Protein AF-0000000072267091 (afdb_homodimer)

InterPro domains:
  IPR000847 LysR, HTH, N-terminal domain [PF00126] (3-62)
  IPR000847 LysR, HTH, N-terminal domain [PS50931] (1-58)
  IPR005119 LysR, substrate-binding [PF03466] (86-282)
  IPR036388 Winged helix-like DNA-binding domain superfamily [G3DSA:1.10.10.10] (1-85)
  IPR036390 Winged helix DNA-binding domain superfamily [SSF46785] (1-110)
  IPR058163 LysR-type transcriptional regulator, proteobacterial-type [PTHR30537] (2-290)

Radius of gyration: 24.46 Å; Cα contacts (8 Å, |Δi|>4): 1098; chains: 2; bounding box: 57×69×70 Å

Sequence (594 aa):
MDWDDLRIFLGVARAESLSGAGRGLRLDPATVGRRIARLEEALGVPLFAKSPQGYALTEAGQRLLAHAERAEQAVGEAAEDLQGAAGLSGQIRIGAPDGCANYLLPQVLAQICTDNPGLEVQIVALPRVFNLSKREADLAIGVSRPEAGRLRVQKLADYRLHLAASAEYLSRHPPIRALEDLKAHQLVGYIPDMIFDKELDYLTGLGSGSVPFASNSVSVQLNWLRAGAGVGIVHDFAMPSAPELVKILPEALSLSRSFWLIRHQDDVRLERLNRFTDALVQGVRREVHRLEGMTRLMDWDDLRIFLGVARAESLSGAGRGLRLDPATVGRRIARLEEALGVPLFAKSPQGYALTEAGQRLLAHAERAEQAVGEAAEDLQGAAGLSGQIRIGAPDGCANYLLPQVLAQICTDNPGLEVQIVALPRVFNLSKREADLAIGVSRPEAGRLRVQKLADYRLHLAASAEYLSRHPPIRALEDLKAHQLVGYIPDMIFDKELDYLTGLGSGSVPFASNSVSVQLNWLRAGAGVGIVHDFAMPSAPELVKILPEALSLSRSFWLIRHQDDVRLERLNRFTDALVQGVRREVHRLEGMTRL

Structure (mmCIF, N/CA/C/O backbone):
data_AF-0000000072267091-model_v1
#
loop_
_entity.id
_entity.type
_entity.pdbx_description
1 polymer 'Transcriptional regulator, LysR family'
#
loop_
_atom_site.group_PDB
_atom_site.id
_atom_site.type_symbol
_atom_site.label_atom_id
_atom_site.label_alt_id
_atom_site.label_comp_id
_atom_site.label_asym_id
_atom_site.label_entity_id
_atom_site.label_seq_id
_atom_site.pdbx_PDB_ins_code
_atom_site.Cartn_x
_atom_site.Cartn_y
_atom_site.Cartn_z
_atom_site.occupancy
_atom_site.B_iso_or_equiv
_atom_site.auth_seq_id
_atom_site.auth_comp_id
_atom_site.auth_asym_id
_atom_site.auth_atom_id
_atom_site.pdbx_PDB_model_num
ATOM 1 N N . MET A 1 1 ? -4.178 -13.17 -37.648 1 52.35 1 MET A N 1
ATOM 2 C CA . MET A 1 1 ? -3.353 -12.56 -36.61 1 52.35 1 MET A CA 1
ATOM 3 C C . MET A 1 1 ? -2.481 -13.606 -35.923 1 52.35 1 MET A C 1
ATOM 5 O O . MET A 1 1 ? -2.937 -14.718 -35.65 1 52.35 1 MET A O 1
ATOM 9 N N . ASP A 1 2 ? -1.175 -13.448 -36.034 1 61.42 2 ASP A N 1
ATOM 10 C CA . ASP A 1 2 ? -0.155 -14.331 -35.476 1 61.42 2 ASP A CA 1
ATOM 11 C C . ASP A 1 2 ? -0.092 -14.204 -33.955 1 61.42 2 ASP A C 1
ATOM 13 O O . ASP A 1 2 ? -0.139 -13.096 -33.417 1 61.42 2 ASP A O 1
ATOM 17 N N . TRP A 1 3 ? -0.185 -15.294 -33.308 1 63.84 3 TRP A N 1
ATOM 18 C CA . TRP A 1 3 ? -0.156 -15.361 -31.851 1 63.84 3 TRP A CA 1
ATOM 19 C C . TRP A 1 3 ? 1.058 -14.625 -31.295 1 63.84 3 TRP A C 1
ATOM 21 O O . TRP A 1 3 ? 0.98 -13.995 -30.238 1 63.84 3 TRP A O 1
ATOM 31 N N . ASP A 1 4 ? 2.022 -14.666 -32.004 1 73.32 4 ASP A N 1
ATOM 32 C CA . ASP A 1 4 ? 3.251 -14.009 -31.571 1 73.32 4 ASP A CA 1
ATOM 33 C C . ASP A 1 4 ? 3.086 -12.491 -31.554 1 73.32 4 ASP A C 1
ATOM 35 O O . ASP A 1 4 ? 3.644 -11.81 -30.691 1 73.32 4 ASP A O 1
ATOM 39 N N . ASP A 1 5 ? 2.229 -12.089 -32.453 1 78.71 5 ASP A N 1
ATOM 40 C CA . ASP A 1 5 ? 1.969 -10.653 -32.494 1 78.71 5 ASP A CA 1
ATOM 41 C C . ASP A 1 5 ? 1.162 -10.206 -31.277 1 78.71 5 ASP A C 1
ATOM 43 O O . ASP A 1 5 ? 1.385 -9.118 -30.743 1 78.71 5 ASP A O 1
ATOM 47 N N . LEU A 1 6 ? 0.337 -11.092 -30.843 1 77.41 6 LEU A N 1
ATOM 48 C CA . LEU A 1 6 ? -0.465 -10.782 -29.665 1 77.41 6 LEU A CA 1
ATOM 49 C C . LEU A 1 6 ? 0.404 -10.732 -28.413 1 77.41 6 LEU A C 1
ATOM 51 O O . LEU A 1 6 ? 0.19 -9.891 -27.537 1 77.41 6 LEU A O 1
ATOM 55 N N . ARG A 1 7 ? 1.313 -11.603 -28.41 1 78.78 7 ARG A N 1
ATOM 56 C CA . ARG A 1 7 ? 2.255 -11.625 -27.296 1 78.78 7 ARG A CA 1
ATOM 57 C C . ARG A 1 7 ? 3.077 -10.341 -27.249 1 78.78 7 ARG A C 1
ATOM 59 O O . ARG A 1 7 ? 3.288 -9.772 -26.176 1 78.78 7 ARG A O 1
ATOM 66 N N . ILE A 1 8 ? 3.472 -9.899 -28.374 1 82.57 8 ILE A N 1
ATOM 67 C CA . ILE A 1 8 ? 4.262 -8.677 -28.475 1 82.57 8 ILE A CA 1
ATOM 68 C C . ILE A 1 8 ? 3.403 -7.475 -28.088 1 82.57 8 ILE A C 1
ATOM 70 O O . ILE A 1 8 ? 3.854 -6.593 -27.353 1 82.57 8 ILE A O 1
ATOM 74 N N . PHE A 1 9 ? 2.145 -7.49 -28.563 1 86.93 9 PHE A N 1
ATOM 75 C CA . PHE A 1 9 ? 1.187 -6.451 -28.203 1 86.93 9 PHE A CA 1
ATOM 76 C C . PHE A 1 9 ? 1.01 -6.378 -26.691 1 86.93 9 PHE A C 1
ATOM 78 O O . PHE A 1 9 ? 1.087 -5.298 -26.103 1 86.93 9 PHE A O 1
ATOM 85 N N . LEU A 1 10 ? 0.841 -7.506 -26.122 1 82.55 10 LEU A N 1
ATOM 86 C CA . LEU A 1 10 ? 0.662 -7.577 -24.676 1 82.55 10 LEU A CA 1
ATOM 87 C C . LEU A 1 10 ? 1.892 -7.045 -23.949 1 82.55 10 LEU A C 1
ATOM 89 O O . LEU A 1 10 ? 1.768 -6.333 -22.95 1 82.55 10 LEU A O 1
ATOM 93 N N . GLY A 1 11 ? 3.012 -7.362 -24.476 1 81.96 11 GLY A N 1
ATOM 94 C CA . GLY A 1 11 ? 4.259 -6.883 -23.901 1 81.96 11 GLY A CA 1
ATOM 95 C C . GLY A 1 11 ? 4.371 -5.37 -23.893 1 81.96 11 GLY A C 1
ATOM 96 O O . GLY A 1 11 ? 4.767 -4.777 -22.888 1 81.96 11 GLY A O 1
ATOM 97 N N . VAL A 1 12 ? 3.942 -4.787 -24.968 1 85.2 12 VAL A N 1
ATOM 98 C CA . VAL A 1 12 ? 4.021 -3.336 -25.095 1 85.2 12 VAL A CA 1
ATOM 99 C C . VAL A 1 12 ? 2.964 -2.681 -24.208 1 85.2 12 VAL A C 1
ATOM 101 O O . VAL A 1 12 ? 3.225 -1.657 -23.572 1 85.2 12 VAL A O 1
ATOM 104 N N . ALA A 1 13 ? 1.801 -3.269 -24.217 1 83.38 13 ALA A N 1
ATOM 105 C CA . ALA A 1 13 ? 0.707 -2.724 -23.417 1 83.38 13 ALA A CA 1
ATOM 106 C C . ALA A 1 13 ? 1.076 -2.685 -21.937 1 83.38 13 ALA A C 1
ATOM 108 O O . ALA A 1 13 ? 0.772 -1.714 -21.241 1 83.38 13 ALA A O 1
ATOM 109 N N . ARG A 1 14 ? 1.705 -3.689 -21.548 1 73.75 14 ARG A N 1
ATOM 110 C CA . ARG A 1 14 ? 2.061 -3.829 -20.14 1 73.75 14 ARG A CA 1
ATOM 111 C C . ARG A 1 14 ? 3.246 -2.938 -19.783 1 73.75 14 ARG A C 1
ATOM 113 O O . ARG A 1 14 ? 3.271 -2.328 -18.712 1 73.75 14 ARG A O 1
ATOM 120 N N . ALA A 1 15 ? 4.223 -2.856 -20.677 1 73.39 15 ALA A N 1
ATOM 121 C CA . ALA A 1 15 ? 5.461 -2.124 -20.419 1 73.39 15 ALA A CA 1
ATOM 122 C C . ALA A 1 15 ? 5.294 -0.639 -20.726 1 73.39 15 ALA A C 1
ATOM 124 O O . ALA A 1 15 ? 6.115 0.183 -20.311 1 73.39 15 ALA A O 1
ATOM 125 N N . GLU A 1 16 ? 4.218 -0.362 -21.468 1 76.08 16 GLU A N 1
ATOM 126 C CA . GLU A 1 16 ? 3.899 0.981 -21.942 1 76.08 16 GLU A CA 1
ATOM 127 C C . GLU A 1 16 ? 5.088 1.608 -22.664 1 76.08 16 GLU A C 1
ATOM 129 O O . GLU A 1 16 ? 5.224 2.833 -22.7 1 76.08 16 GLU A O 1
ATOM 134 N N . SER A 1 17 ? 6.021 0.784 -23.101 1 80.82 17 SER A N 1
ATOM 135 C CA . SER A 1 17 ? 7.175 1.21 -23.887 1 80.82 17 SER A CA 1
ATOM 136 C C . SER A 1 17 ? 7.691 0.077 -24.768 1 80.82 17 SER A C 1
ATOM 138 O O . SER A 1 17 ? 7.486 -1.099 -24.461 1 80.82 17 SER A O 1
ATOM 140 N N . LEU A 1 18 ? 8.341 0.443 -25.868 1 84.45 18 LEU A N 1
ATOM 141 C CA . LEU A 1 18 ? 8.921 -0.559 -26.755 1 84.45 18 LEU A CA 1
ATOM 142 C C . LEU A 1 18 ? 10.153 -1.197 -26.123 1 84.45 18 LEU A C 1
ATOM 144 O O . LEU A 1 18 ? 10.356 -2.408 -26.234 1 84.45 18 LEU A O 1
ATOM 148 N N . SER A 1 19 ? 10.848 -0.333 -25.442 1 81.84 19 SER A N 1
ATOM 149 C CA . SER A 1 19 ? 12.053 -0.837 -24.791 1 81.84 19 SER A CA 1
ATOM 150 C C . SER A 1 19 ? 11.708 -1.78 -23.643 1 81.84 19 SER A C 1
ATOM 152 O O . SER A 1 19 ? 12.317 -2.842 -23.5 1 81.84 19 SER A O 1
ATOM 154 N N . GLY A 1 20 ? 10.737 -1.382 -22.939 1 79.2 20 GLY A N 1
ATOM 155 C CA . GLY A 1 20 ? 10.282 -2.244 -21.86 1 79.2 20 GLY A CA 1
ATOM 156 C C . GLY A 1 20 ? 9.731 -3.57 -22.348 1 79.2 20 GLY A C 1
ATOM 157 O O . GLY A 1 20 ? 10.042 -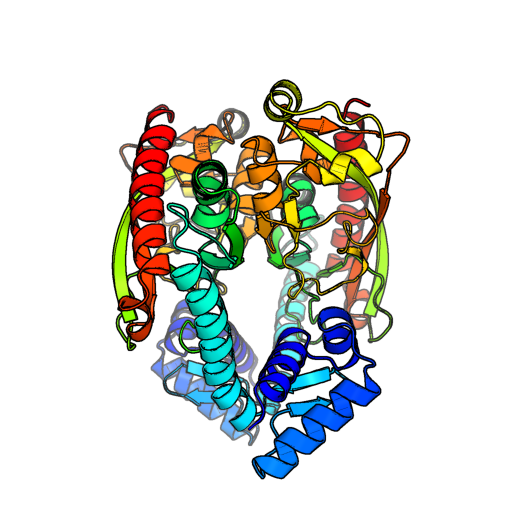4.622 -21.785 1 79.2 20 GLY A O 1
ATOM 158 N N . ALA A 1 21 ? 9 -3.513 -23.327 1 82.33 21 ALA A N 1
ATOM 159 C CA . ALA A 1 21 ? 8.432 -4.717 -23.927 1 82.33 21 ALA A CA 1
ATOM 160 C C . ALA A 1 21 ? 9.527 -5.614 -24.497 1 82.33 21 ALA A C 1
ATOM 162 O O . ALA A 1 21 ? 9.483 -6.836 -24.336 1 82.33 21 ALA A O 1
ATOM 163 N N . GLY A 1 22 ? 10.434 -5 -25.199 1 82.37 22 GLY A N 1
ATOM 164 C CA . GLY A 1 22 ? 11.535 -5.754 -25.777 1 82.37 22 GLY A CA 1
ATOM 165 C C . GLY A 1 22 ? 12.315 -6.552 -24.75 1 82.37 22 GLY A C 1
ATOM 166 O O . GLY A 1 22 ? 12.62 -7.726 -24.97 1 82.37 22 GLY A O 1
ATOM 167 N N . ARG A 1 23 ? 12.575 -5.958 -23.682 1 75.54 23 ARG A N 1
ATOM 168 C CA . ARG A 1 23 ? 13.296 -6.618 -22.598 1 75.54 23 ARG A CA 1
ATOM 169 C C . ARG A 1 23 ? 12.533 -7.839 -22.096 1 75.54 23 ARG A C 1
ATOM 171 O O . ARG A 1 23 ? 13.117 -8.908 -21.906 1 75.54 23 ARG A O 1
ATOM 178 N N . GLY A 1 24 ? 11.256 -7.678 -21.998 1 72.27 24 GLY A N 1
ATOM 179 C CA . GLY A 1 24 ? 10.416 -8.755 -21.498 1 72.27 24 GLY A CA 1
AT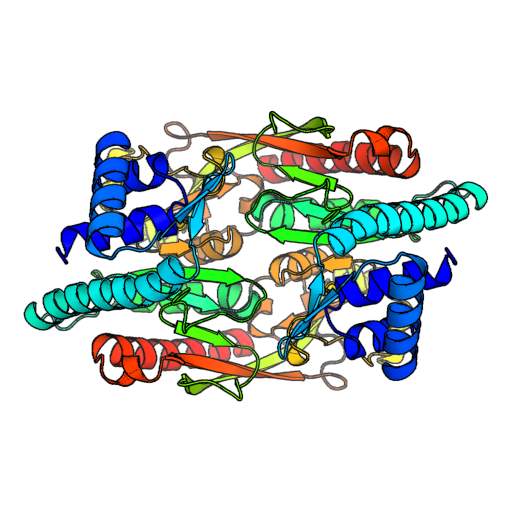OM 180 C C . GLY A 1 24 ? 10.252 -9.892 -22.489 1 72.27 24 GLY A C 1
ATOM 181 O O . GLY A 1 24 ? 10.165 -11.057 -22.095 1 72.27 24 GLY A O 1
ATOM 182 N N . LEU A 1 25 ? 10.357 -9.607 -23.649 1 73.19 25 LEU A N 1
ATOM 183 C CA . LEU A 1 25 ? 10.073 -10.571 -24.706 1 73.19 25 LEU A CA 1
ATOM 184 C C . LEU A 1 25 ? 11.364 -11.099 -25.323 1 73.19 25 LEU A C 1
ATOM 186 O O . LEU A 1 25 ? 11.33 -11.975 -26.19 1 73.19 25 LEU A O 1
ATOM 190 N N . ARG A 1 26 ? 12.502 -10.485 -24.795 1 78.51 26 ARG A N 1
ATOM 191 C CA . ARG A 1 26 ? 13.811 -10.809 -25.352 1 78.51 26 ARG A CA 1
ATOM 192 C C . ARG A 1 26 ? 13.859 -10.515 -26.847 1 78.51 26 ARG A C 1
ATOM 194 O O . ARG A 1 26 ? 14.279 -11.363 -27.638 1 78.51 26 ARG A O 1
ATOM 201 N N . LEU A 1 27 ? 13.363 -9.293 -27.217 1 81.37 27 LEU A N 1
ATOM 202 C CA . LEU A 1 27 ? 13.372 -8.768 -28.578 1 81.37 27 LEU A CA 1
ATOM 203 C C . LEU A 1 27 ? 13.941 -7.354 -28.611 1 81.37 27 LEU A C 1
ATOM 205 O O . LEU A 1 27 ? 13.888 -6.635 -27.61 1 81.37 27 LEU A O 1
ATOM 209 N N . ASP A 1 28 ? 14.606 -7.036 -29.651 1 86.65 28 ASP A N 1
ATOM 210 C CA . ASP A 1 28 ? 15.034 -5.654 -29.845 1 86.65 28 ASP A CA 1
ATOM 211 C C . ASP A 1 28 ? 13.834 -4.718 -29.964 1 86.65 28 ASP A C 1
ATOM 213 O O . ASP A 1 28 ? 12.837 -5.057 -30.605 1 86.65 28 ASP A O 1
ATOM 217 N N . PRO A 1 29 ? 13.947 -3.594 -29.307 1 88.63 29 PRO A N 1
ATOM 218 C CA . PRO A 1 29 ? 12.844 -2.633 -29.367 1 88.63 29 PRO A CA 1
ATOM 219 C C . PRO A 1 29 ? 12.423 -2.306 -30.798 1 88.63 29 PRO A C 1
ATOM 221 O O . PRO A 1 29 ? 11.239 -2.085 -31.062 1 88.63 29 PRO A O 1
ATOM 224 N N . ALA A 1 30 ? 13.403 -2.274 -31.712 1 88.72 30 ALA A N 1
ATOM 225 C CA . ALA A 1 30 ? 13.087 -2.002 -33.111 1 88.72 30 ALA A CA 1
ATOM 226 C C . ALA A 1 30 ? 12.204 -3.1 -33.698 1 88.72 30 ALA A C 1
ATOM 228 O O . ALA A 1 30 ? 11.28 -2.818 -34.465 1 88.72 30 ALA A O 1
ATOM 229 N N . THR A 1 31 ? 12.517 -4.318 -33.378 1 86.51 31 THR A N 1
ATOM 230 C CA . THR A 1 31 ? 11.704 -5.455 -33.796 1 86.51 31 THR A CA 1
ATOM 231 C C . THR A 1 31 ? 10.304 -5.369 -33.195 1 86.51 31 THR A C 1
ATOM 233 O O . THR A 1 31 ? 9.31 -5.591 -33.89 1 86.51 31 THR A O 1
ATOM 236 N N . VAL A 1 32 ? 10.248 -5.012 -31.904 1 91.08 32 VAL A N 1
ATOM 237 C CA . VAL A 1 32 ? 8.964 -4.865 -31.226 1 91.08 32 VAL A CA 1
ATOM 238 C C . VAL A 1 32 ? 8.123 -3.808 -31.938 1 91.08 32 VAL A C 1
ATOM 240 O O . VAL A 1 32 ? 6.944 -4.033 -32.225 1 91.08 32 VAL A O 1
ATOM 243 N N . GLY A 1 33 ? 8.77 -2.691 -32.202 1 91.36 33 GLY A N 1
ATOM 244 C CA . GLY A 1 33 ? 8.078 -1.617 -32.895 1 91.36 33 GLY A CA 1
ATOM 245 C C . GLY A 1 33 ? 7.554 -2.026 -34.259 1 91.36 33 GLY A C 1
ATOM 246 O O . GLY A 1 33 ? 6.408 -1.728 -34.604 1 91.36 33 GLY A O 1
ATOM 247 N N . ARG A 1 34 ? 8.368 -2.724 -35.014 1 89.15 34 ARG A N 1
ATOM 248 C CA . ARG A 1 34 ? 7.993 -3.178 -36.35 1 89.15 34 ARG A CA 1
ATOM 249 C C . ARG A 1 34 ? 6.826 -4.156 -36.288 1 89.15 34 ARG A C 1
ATOM 251 O O . ARG A 1 34 ? 5.924 -4.109 -37.128 1 89.15 34 ARG A O 1
ATOM 258 N N . ARG A 1 35 ? 6.932 -4.991 -35.339 1 87.99 35 ARG A N 1
ATOM 259 C CA . ARG A 1 35 ? 5.886 -5.996 -35.186 1 87.99 35 ARG A CA 1
ATOM 260 C C . ARG A 1 35 ? 4.567 -5.355 -34.767 1 87.99 35 ARG A C 1
ATOM 262 O O . ARG A 1 35 ? 3.498 -5.768 -35.221 1 87.99 35 ARG A O 1
ATOM 269 N N . ILE A 1 36 ? 4.642 -4.368 -33.948 1 90.44 36 ILE A N 1
ATOM 270 C CA . ILE A 1 36 ? 3.448 -3.631 -33.546 1 90.44 36 ILE A CA 1
ATOM 271 C C . ILE A 1 36 ? 2.859 -2.906 -34.754 1 90.44 36 ILE A C 1
ATOM 273 O O . ILE A 1 36 ? 1.646 -2.939 -34.974 1 90.44 36 ILE A O 1
ATOM 277 N N . ALA A 1 37 ? 3.768 -2.321 -35.511 1 89.57 37 ALA A N 1
ATOM 278 C CA . ALA A 1 37 ? 3.324 -1.623 -36.715 1 89.57 37 ALA A CA 1
ATOM 279 C C . ALA A 1 37 ? 2.643 -2.583 -37.686 1 89.57 37 ALA A C 1
ATOM 281 O O . ALA A 1 37 ? 1.605 -2.256 -38.266 1 89.57 37 ALA A O 1
ATOM 282 N N . ARG A 1 38 ? 3.236 -3.678 -37.835 1 85.55 38 ARG A N 1
ATOM 283 C CA . ARG A 1 38 ? 2.664 -4.7 -38.705 1 85.55 38 ARG A CA 1
ATOM 284 C C . ARG A 1 38 ? 1.294 -5.143 -38.203 1 85.55 38 ARG A C 1
ATOM 286 O O . ARG A 1 38 ? 0.364 -5.316 -38.993 1 85.55 38 ARG A O 1
ATOM 293 N N . LEU A 1 39 ? 1.19 -5.369 -36.923 1 86.76 39 LEU A N 1
ATOM 294 C CA . LEU A 1 39 ? -0.074 -5.77 -36.316 1 86.76 39 LEU A CA 1
ATOM 295 C C . LEU A 1 39 ? -1.139 -4.697 -36.52 1 86.76 39 LEU A C 1
ATOM 297 O O . LEU A 1 39 ? -2.279 -5.006 -36.873 1 86.76 39 LEU A O 1
ATOM 301 N N . GLU A 1 40 ? -0.744 -3.437 -36.306 1 89.64 40 GLU A N 1
ATOM 302 C CA . GLU A 1 40 ? -1.663 -2.321 -36.505 1 89.64 40 GLU A CA 1
ATOM 303 C C . GLU A 1 40 ? -2.105 -2.222 -37.962 1 89.64 40 GLU A C 1
ATOM 305 O O . GLU A 1 40 ? -3.276 -1.963 -38.245 1 89.64 40 GLU A O 1
ATOM 310 N N . GLU A 1 41 ? -1.138 -2.466 -38.856 1 85.62 41 GLU A N 1
ATOM 311 C CA . GLU A 1 41 ? -1.443 -2.461 -40.284 1 85.62 41 GLU A CA 1
ATOM 312 C C . GLU A 1 41 ? -2.406 -3.588 -40.647 1 85.62 41 GLU A C 1
ATOM 314 O O . GLU A 1 41 ? -3.361 -3.378 -41.397 1 85.62 41 GLU A O 1
ATOM 319 N N . ALA A 1 42 ? -2.104 -4.721 -40.138 1 81.16 42 ALA A N 1
ATOM 320 C CA . ALA A 1 42 ? -2.944 -5.884 -40.413 1 81.16 42 ALA A CA 1
ATOM 321 C C . ALA A 1 42 ? -4.364 -5.669 -39.897 1 81.16 42 ALA A C 1
ATOM 323 O O . ALA A 1 42 ? -5.332 -6.107 -40.524 1 81.16 42 ALA A O 1
ATOM 324 N N . LEU A 1 43 ? -4.487 -4.953 -38.754 1 83.17 43 LEU A N 1
ATOM 325 C CA . LEU A 1 43 ? -5.783 -4.75 -38.115 1 83.17 43 LEU A CA 1
ATOM 326 C C . LEU A 1 43 ? -6.44 -3.468 -38.615 1 83.17 43 LEU A C 1
ATOM 328 O O . LEU A 1 43 ? -7.637 -3.256 -38.405 1 83.17 43 LEU A O 1
ATOM 332 N N . GLY A 1 44 ? -5.634 -2.62 -39.24 1 86.25 44 GLY A N 1
ATOM 333 C CA . GLY A 1 44 ? -6.138 -1.405 -39.86 1 86.25 44 GLY A CA 1
ATOM 334 C C . GLY A 1 44 ? -6.406 -0.293 -38.864 1 86.25 44 GLY A C 1
ATOM 335 O O . GLY A 1 44 ? -7.094 0.679 -39.181 1 86.25 44 GLY A O 1
ATOM 336 N N . VAL A 1 45 ? -6.041 -0.497 -37.619 1 85.96 45 VAL A N 1
ATOM 337 C CA . VAL A 1 45 ? -6.268 0.504 -36.581 1 85.96 45 VAL A CA 1
ATOM 338 C C . VAL A 1 45 ? -5.022 0.638 -35.71 1 85.96 45 VAL A C 1
ATOM 340 O O . VAL A 1 45 ? -4.332 -0.35 -35.447 1 85.96 45 VAL A O 1
ATOM 343 N N . PRO A 1 46 ? -4.769 1.853 -35.247 1 89.69 46 PRO A N 1
ATOM 344 C CA . PRO A 1 46 ? -3.682 2.002 -34.276 1 89.69 46 PRO A CA 1
ATOM 345 C C . PRO A 1 46 ? -4.036 1.435 -32.903 1 89.69 46 PRO A C 1
ATOM 347 O O . PRO A 1 46 ? -5.169 1.592 -32.44 1 89.69 46 PRO A O 1
ATOM 350 N N . LEU A 1 47 ? -3.129 0.702 -32.381 1 90.35 47 LEU A N 1
ATOM 351 C CA . LEU A 1 47 ? -3.348 0.08 -31.08 1 90.35 47 LEU A CA 1
ATOM 352 C C . LEU A 1 47 ? -2.716 0.909 -29.968 1 90.35 47 LEU A C 1
ATOM 354 O O . LEU A 1 47 ? -3.114 0.803 -28.805 1 90.35 47 LEU A O 1
ATOM 358 N N . PHE A 1 48 ? -1.715 1.711 -30.319 1 90.2 48 PHE A N 1
ATOM 359 C CA . PHE A 1 48 ? -1.01 2.538 -29.346 1 90.2 48 PHE A CA 1
ATOM 360 C C . PHE A 1 48 ? -0.945 3.987 -29.813 1 90.2 48 PHE A C 1
ATOM 362 O O . PHE A 1 48 ? -0.793 4.254 -31.006 1 90.2 48 PHE A O 1
ATOM 369 N N . ALA A 1 49 ? -1.225 4.879 -28.798 1 85 49 ALA A N 1
ATOM 370 C CA . ALA A 1 49 ? -0.898 6.289 -28.994 1 85 49 ALA A CA 1
ATOM 371 C C . ALA A 1 49 ? 0.504 6.604 -28.482 1 85 49 ALA A C 1
ATOM 373 O O . ALA A 1 49 ? 0.811 6.367 -27.311 1 85 49 ALA A O 1
ATOM 374 N N . LYS A 1 50 ? 1.308 6.998 -29.44 1 78.13 50 LYS A N 1
ATOM 375 C CA . LYS A 1 50 ? 2.702 7.294 -29.122 1 78.13 50 LYS A CA 1
ATOM 376 C C . LYS A 1 50 ? 2.861 8.729 -28.628 1 78.13 50 LYS A C 1
ATOM 378 O O . LYS A 1 50 ? 2.285 9.656 -29.201 1 78.13 50 LYS A O 1
ATOM 383 N N . SER A 1 51 ? 3.378 8.818 -27.442 1 68.61 51 SER A N 1
ATOM 384 C CA . SER A 1 51 ? 3.741 10.116 -26.883 1 68.61 51 SER A CA 1
ATOM 385 C C . SER A 1 51 ? 5.156 10.098 -26.315 1 68.61 51 SER A C 1
ATOM 387 O O . SER A 1 51 ? 5.761 9.033 -26.177 1 68.61 51 SER A O 1
ATOM 389 N N . PRO A 1 52 ? 5.744 11.218 -26.064 1 61.93 52 PRO A N 1
ATOM 390 C CA . PRO A 1 52 ? 7.043 11.235 -25.387 1 61.93 52 PRO A CA 1
ATOM 391 C C . PRO A 1 52 ? 7.028 10.476 -24.062 1 61.93 52 PRO A C 1
ATOM 393 O O . PRO A 1 52 ? 8.079 10.043 -23.582 1 61.93 52 PRO A O 1
ATOM 396 N N . GLN A 1 53 ? 5.841 10.27 -23.683 1 60.49 53 GLN A N 1
ATOM 397 C CA . GLN A 1 53 ? 5.718 9.625 -22.38 1 60.49 53 GLN A CA 1
ATOM 398 C C . GLN A 1 53 ? 5.631 8.108 -22.522 1 60.49 53 GLN A C 1
ATOM 400 O O . GLN A 1 53 ? 5.751 7.378 -21.536 1 60.49 53 GLN A O 1
ATOM 405 N N . GLY A 1 54 ? 5.472 7.686 -23.71 1 74.29 54 GLY A N 1
ATOM 406 C CA . GLY A 1 54 ? 5.416 6.249 -23.928 1 74.29 54 GLY A CA 1
ATOM 407 C C . GLY A 1 54 ? 4.28 5.828 -24.841 1 74.29 54 GLY A C 1
ATOM 408 O O . GLY A 1 54 ? 3.884 6.58 -25.735 1 74.29 54 GLY A O 1
ATOM 409 N N . TYR A 1 55 ? 4.014 4.531 -24.738 1 80.76 55 TYR A N 1
ATOM 410 C CA . TYR A 1 55 ? 2.968 3.899 -25.535 1 80.76 55 TYR A CA 1
ATOM 411 C C . TYR A 1 55 ? 1.704 3.691 -24.709 1 80.76 55 TYR A C 1
ATOM 413 O O . TYR A 1 55 ? 1.694 2.892 -23.769 1 80.76 55 TYR A O 1
ATOM 421 N N . ALA A 1 56 ? 0.712 4.556 -25.011 1 81.52 56 ALA A N 1
ATOM 422 C CA . ALA A 1 56 ? -0.584 4.387 -24.36 1 81.52 56 ALA A CA 1
ATOM 423 C C . ALA A 1 56 ? -1.57 3.669 -25.277 1 81.52 56 ALA A C 1
ATOM 425 O O . ALA A 1 56 ? -1.589 3.908 -26.487 1 81.52 56 ALA A O 1
ATOM 426 N N . LEU A 1 57 ? -2.329 2.768 -24.699 1 81.68 57 LEU A N 1
ATOM 427 C CA . LEU A 1 57 ? -3.318 2.034 -25.481 1 81.68 57 LEU A CA 1
ATOM 428 C C . LEU A 1 57 ? -4.367 2.979 -26.056 1 81.68 57 LEU A C 1
ATOM 430 O O . LEU A 1 57 ? -4.825 3.896 -25.37 1 81.68 57 LEU A O 1
ATOM 434 N N . THR A 1 58 ? -4.633 2.829 -27.402 1 81.61 58 THR A N 1
ATOM 435 C CA . THR A 1 58 ? -5.819 3.437 -27.995 1 81.61 58 THR A CA 1
ATOM 436 C C . THR A 1 58 ? -7.078 2.675 -27.588 1 81.61 58 THR A C 1
ATOM 438 O O . THR A 1 58 ? -7 1.675 -26.873 1 81.61 58 THR A O 1
ATOM 441 N N . GLU A 1 59 ? -8.239 3.147 -28.009 1 75.59 59 GLU A N 1
ATOM 442 C CA . GLU A 1 59 ? -9.481 2.418 -27.773 1 75.59 59 GLU A CA 1
ATOM 443 C C . GLU A 1 59 ? -9.423 1.018 -28.379 1 75.59 59 GLU A C 1
ATOM 445 O O . GLU A 1 59 ? -9.835 0.044 -27.746 1 75.59 59 GLU A O 1
ATOM 450 N N . ALA A 1 60 ? -8.906 1.002 -29.564 1 80.11 60 ALA A N 1
ATOM 451 C CA . ALA A 1 60 ? -8.744 -0.285 -30.235 1 80.11 60 ALA A CA 1
ATOM 452 C C . ALA A 1 60 ? -7.737 -1.164 -29.499 1 80.11 60 ALA A C 1
ATOM 454 O O . ALA A 1 60 ? -7.93 -2.376 -29.383 1 80.11 60 ALA A O 1
ATOM 455 N N . GLY A 1 61 ? -6.688 -0.504 -28.994 1 84.09 61 GLY A N 1
ATOM 456 C CA . GLY A 1 61 ? -5.701 -1.227 -28.208 1 84.09 61 GLY A CA 1
ATOM 457 C C . GLY A 1 61 ? -6.274 -1.826 -26.938 1 84.09 61 GLY A C 1
ATOM 458 O O . GLY A 1 61 ? -5.962 -2.967 -26.588 1 84.09 61 GLY A O 1
ATOM 459 N N . GLN A 1 62 ? -7.161 -1.143 -26.408 1 78.85 62 GLN A N 1
ATOM 460 C CA . GLN A 1 62 ? -7.809 -1.619 -25.191 1 78.85 62 GLN A CA 1
ATOM 461 C C . GLN A 1 62 ? -8.692 -2.83 -25.474 1 78.85 62 GLN A C 1
ATOM 463 O O . GLN A 1 62 ? -8.709 -3.788 -24.698 1 78.85 62 GLN A O 1
ATOM 468 N N . ARG A 1 63 ? -9.337 -2.798 -26.55 1 71.86 63 ARG A N 1
ATOM 469 C CA . ARG A 1 63 ? -10.171 -3.927 -26.949 1 71.86 63 ARG A CA 1
ATOM 470 C C . ARG A 1 63 ? -9.322 -5.159 -27.24 1 71.86 63 ARG A C 1
ATOM 472 O O . ARG A 1 63 ? -9.661 -6.267 -26.82 1 71.86 63 ARG A O 1
ATOM 479 N N . LEU A 1 64 ? -8.205 -4.919 -27.899 1 78.47 64 LEU A N 1
ATOM 480 C CA . LEU A 1 64 ? -7.344 -6.049 -28.232 1 78.47 64 LEU A CA 1
ATOM 481 C C . LEU A 1 64 ? -6.681 -6.614 -26.98 1 78.47 64 LEU A C 1
ATOM 483 O O . LEU A 1 64 ? -6.428 -7.818 -26.897 1 78.47 64 LEU A O 1
ATOM 487 N N . LEU A 1 65 ? -6.4 -5.62 -26.075 1 79.41 65 LEU A N 1
ATOM 488 C CA . LEU A 1 65 ? -5.749 -6.038 -24.838 1 79.41 65 LEU A CA 1
ATOM 489 C C . LEU A 1 65 ? -6.565 -7.116 -24.132 1 79.41 65 LEU A C 1
ATOM 491 O O . LEU A 1 65 ? -6.018 -8.136 -23.708 1 79.41 65 LEU A O 1
ATOM 495 N N . ALA A 1 66 ? -7.805 -6.991 -24.164 1 66.14 66 ALA A N 1
ATOM 496 C CA . ALA A 1 66 ? -8.692 -7.956 -23.521 1 66.14 66 ALA A CA 1
ATOM 497 C C . ALA A 1 66 ? -8.618 -9.314 -24.213 1 66.14 66 ALA A C 1
ATOM 499 O O . ALA A 1 66 ? -8.548 -10.353 -23.551 1 66.14 66 ALA A O 1
ATOM 500 N N . HIS A 1 67 ? -8.529 -9.279 -25.438 1 66.97 67 HIS A N 1
ATOM 501 C CA . HIS A 1 67 ? -8.458 -10.511 -26.216 1 66.97 67 HIS A CA 1
ATOM 502 C C . HIS A 1 67 ? -7.091 -11.172 -26.079 1 66.97 67 HIS A C 1
ATOM 504 O O . HIS A 1 67 ? -6.998 -12.394 -25.95 1 66.97 67 HIS A O 1
ATOM 510 N N . ALA A 1 68 ? -6.1 -10.326 -26.111 1 73.89 68 ALA A N 1
ATOM 511 C CA . ALA A 1 68 ? -4.739 -10.847 -26.016 1 73.89 68 ALA A CA 1
ATOM 512 C C . ALA A 1 68 ? -4.495 -11.5 -24.658 1 73.89 68 ALA A C 1
ATOM 514 O O . ALA A 1 68 ? -3.88 -12.566 -24.576 1 73.89 68 ALA A O 1
ATOM 515 N N . GLU A 1 69 ? -4.971 -10.863 -23.724 1 68.48 69 GLU A N 1
ATOM 516 C CA . GLU A 1 69 ? -4.83 -11.402 -22.375 1 68.48 69 GLU A CA 1
ATOM 517 C C . GLU A 1 69 ? -5.556 -12.737 -22.236 1 68.48 69 GLU A C 1
ATOM 519 O O . GLU A 1 69 ? -5.028 -13.678 -21.64 1 68.48 69 GLU A O 1
ATOM 524 N N . ARG A 1 70 ? -6.686 -12.839 -22.821 1 62.09 70 ARG A N 1
ATOM 525 C CA . ARG A 1 70 ? -7.444 -14.086 -22.814 1 62.09 70 ARG A CA 1
ATOM 526 C C . ARG A 1 70 ? -6.7 -15.183 -23.567 1 62.09 70 ARG A C 1
ATOM 528 O O . ARG A 1 70 ? -6.686 -16.339 -23.137 1 62.09 70 ARG A O 1
ATOM 535 N N . ALA A 1 71 ? -6.136 -14.758 -24.618 1 62.1 71 ALA A N 1
ATOM 536 C CA . ALA A 1 71 ? -5.387 -15.728 -25.412 1 62.1 71 ALA A CA 1
ATOM 537 C C . ALA A 1 71 ? -4.176 -16.248 -24.642 1 62.1 71 ALA A C 1
ATOM 539 O O . ALA A 1 71 ? -3.907 -17.452 -24.635 1 62.1 71 ALA A O 1
ATOM 540 N N . GLU A 1 72 ? -3.562 -15.327 -24.059 1 64.28 72 GLU A N 1
ATOM 541 C CA . GLU A 1 72 ? -2.398 -15.726 -23.273 1 64.28 72 GLU A CA 1
ATOM 542 C C . GLU A 1 72 ? -2.794 -16.665 -22.138 1 64.28 72 GLU A C 1
ATOM 544 O O . GLU A 1 72 ? -2.12 -17.668 -21.891 1 64.28 72 GLU A O 1
ATOM 549 N N . GLN A 1 73 ? -3.832 -16.345 -21.606 1 60.79 73 GLN A N 1
ATOM 550 C CA . GLN A 1 73 ? -4.354 -17.171 -20.523 1 60.79 73 GLN A CA 1
ATOM 551 C C . GLN A 1 73 ? -4.752 -18.555 -21.029 1 60.79 73 GLN A C 1
ATOM 553 O O . GLN A 1 73 ? -4.46 -19.565 -20.385 1 60.79 73 GLN A O 1
ATOM 558 N N . ALA A 1 74 ? -5.364 -18.528 -22.14 1 58.52 74 ALA A N 1
ATOM 559 C CA . ALA A 1 74 ? -5.817 -19.787 -22.726 1 58.52 74 ALA A CA 1
ATOM 560 C C . ALA A 1 74 ? -4.636 -20.692 -23.064 1 58.52 74 ALA A C 1
ATOM 562 O O . ALA A 1 74 ? -4.695 -21.905 -22.851 1 58.52 74 ALA A O 1
ATOM 563 N N . VAL A 1 75 ? -3.631 -20.123 -23.564 1 56.92 75 VAL A N 1
ATOM 564 C CA . VAL A 1 75 ? -2.439 -20.894 -23.903 1 56.92 75 VAL A CA 1
ATOM 565 C C . VAL A 1 75 ? -1.814 -21.466 -22.633 1 56.92 75 VAL A C 1
ATOM 567 O O . VAL A 1 75 ? -1.398 -22.627 -22.607 1 56.92 75 VAL A O 1
ATOM 570 N N . GLY A 1 76 ? -1.744 -20.595 -21.694 1 58.64 76 GLY A N 1
ATOM 571 C CA . GLY A 1 76 ? -1.229 -21.061 -20.416 1 58.64 76 GLY A CA 1
ATOM 572 C C . GLY A 1 76 ? -2.033 -22.206 -19.83 1 58.64 76 GLY A C 1
ATOM 573 O O . GLY A 1 76 ? -1.465 -23.182 -19.336 1 58.64 76 GLY A O 1
ATOM 574 N N . GLU A 1 77 ? -3.264 -22.041 -19.957 1 56.5 77 GLU A N 1
ATOM 575 C CA . GLU A 1 77 ? -4.186 -23.049 -19.442 1 56.5 77 GLU A CA 1
ATOM 576 C C . GLU A 1 77 ? -4.047 -24.364 -20.203 1 56.5 77 GLU A C 1
ATOM 578 O O . GLU A 1 77 ? -4.111 -25.441 -19.608 1 56.5 77 GLU A O 1
ATOM 583 N N . ALA A 1 78 ? -3.969 -24.216 -21.46 1 52.9 78 ALA A N 1
ATOM 584 C CA . ALA A 1 78 ? -3.844 -25.411 -22.291 1 52.9 78 ALA A CA 1
ATOM 585 C C . ALA A 1 78 ? -2.606 -26.217 -21.91 1 52.9 78 ALA A C 1
ATOM 587 O O . ALA A 1 78 ? -2.662 -27.446 -21.816 1 52.9 78 ALA A O 1
ATOM 588 N N . ALA A 1 79 ? -1.573 -25.488 -21.779 1 52.82 79 ALA A N 1
ATOM 589 C CA . ALA A 1 79 ? -0.337 -26.161 -21.388 1 52.82 79 ALA A CA 1
ATOM 590 C C . ALA A 1 79 ? -0.497 -26.864 -20.044 1 52.82 79 ALA A C 1
ATOM 592 O O . ALA A 1 79 ? -0.021 -27.988 -19.863 1 52.82 79 ALA A O 1
ATOM 593 N N . GLU A 1 80 ? -1.171 -26.142 -19.204 1 52.74 80 GLU A N 1
ATOM 594 C CA . GLU A 1 80 ? -1.412 -26.689 -17.872 1 52.74 80 GLU A CA 1
ATOM 595 C C . GLU A 1 80 ? -2.331 -27.906 -17.933 1 52.74 80 GLU A C 1
ATOM 597 O O . GLU A 1 80 ? -2.101 -28.899 -17.241 1 52.74 80 GLU A O 1
ATOM 602 N N . ASP A 1 81 ? -3.415 -27.737 -18.644 1 50.35 81 ASP A N 1
ATOM 603 C CA . ASP A 1 81 ? -4.379 -28.822 -18.801 1 50.35 81 ASP A CA 1
ATOM 604 C C . ASP A 1 81 ? -3.709 -30.076 -19.358 1 50.35 81 ASP A C 1
ATOM 606 O O . ASP A 1 81 ? -4.043 -31.194 -18.961 1 50.35 81 ASP A O 1
ATOM 610 N N . LEU A 1 82 ? -2.903 -29.847 -20.263 1 49.3 82 LEU A N 1
ATOM 611 C CA . LEU A 1 82 ? -2.27 -30.998 -20.897 1 49.3 82 LEU A CA 1
ATOM 612 C C . LEU A 1 82 ? -1.269 -31.657 -19.953 1 49.3 82 LEU A C 1
ATOM 614 O O . LEU A 1 82 ? -1.018 -32.86 -20.05 1 49.3 82 LEU A O 1
ATOM 618 N N . GLN A 1 83 ? -0.627 -30.835 -19.238 1 48.79 83 GLN A N 1
ATOM 619 C CA . GLN A 1 83 ? 0.349 -31.463 -18.354 1 48.79 83 GLN A CA 1
ATOM 620 C C . GLN A 1 83 ? -0.342 -32.24 -17.237 1 48.79 83 GLN A C 1
ATOM 622 O O . GLN A 1 83 ? 0.28 -33.08 -16.582 1 48.79 83 GLN A O 1
ATOM 627 N N . GLY A 1 84 ? -1.566 -32.491 -17.28 1 48.6 84 GLY A N 1
ATOM 628 C CA . GLY A 1 84 ? -2.252 -33.419 -16.395 1 48.6 84 GLY A CA 1
ATOM 629 C C . GLY A 1 84 ? -1.84 -33.274 -14.942 1 48.6 84 GLY A C 1
ATOM 630 O O . GLY A 1 84 ? -2.071 -34.174 -14.133 1 48.6 84 GLY A O 1
ATOM 631 N N . ALA A 1 85 ? -0.884 -32.441 -14.602 1 50.64 85 ALA A N 1
ATOM 632 C CA . ALA A 1 85 ? -0.241 -32.535 -13.294 1 50.64 85 ALA A CA 1
ATOM 633 C C . ALA A 1 85 ? -1.179 -32.062 -12.187 1 50.64 85 ALA A C 1
ATOM 635 O O . ALA A 1 85 ? -1.949 -31.117 -12.378 1 50.64 85 ALA A O 1
ATOM 636 N N . ALA A 1 86 ? -1.534 -32.899 -11.173 1 58.41 86 ALA A N 1
ATOM 637 C CA . ALA A 1 86 ? -2.298 -32.847 -9.93 1 58.41 86 ALA A CA 1
ATOM 638 C C . ALA A 1 86 ? -2.212 -31.465 -9.29 1 58.41 86 ALA A C 1
ATOM 640 O O . ALA A 1 86 ? -3.14 -31.034 -8.601 1 58.41 86 ALA A O 1
ATOM 641 N N . GLY A 1 87 ? -1.345 -30.566 -9.617 1 72.4 87 GLY A N 1
ATOM 642 C CA . GLY A 1 87 ? -1.218 -29.317 -8.885 1 72.4 87 GLY A CA 1
ATOM 643 C C . GLY A 1 87 ? -1.452 -28.092 -9.749 1 72.4 87 GLY A C 1
ATOM 644 O O . GLY A 1 87 ? -1.669 -28.21 -10.957 1 72.4 87 GLY A O 1
ATOM 645 N N . LEU A 1 88 ? -1.824 -26.915 -9.09 1 83.38 88 LEU A N 1
ATOM 646 C CA . LEU A 1 88 ? -1.966 -25.629 -9.763 1 83.38 88 LEU A CA 1
ATOM 647 C C . LEU A 1 88 ? -0.624 -25.146 -10.302 1 83.38 88 LEU A C 1
ATOM 649 O O . LEU A 1 88 ? 0.417 -25.367 -9.679 1 83.38 88 LEU A O 1
ATOM 653 N N . SER A 1 89 ? -0.632 -24.681 -11.505 1 83.53 89 SER A N 1
ATOM 654 C CA . SER A 1 89 ? 0.571 -24.101 -12.094 1 83.53 89 SER A CA 1
ATOM 655 C C . SER A 1 89 ? 0.255 -22.808 -12.837 1 83.53 89 SER A C 1
ATOM 657 O O . SER A 1 89 ? -0.911 -22.424 -12.957 1 83.53 89 SER A O 1
ATOM 659 N N . GLY A 1 90 ? 1.381 -22.079 -13.23 1 83.98 90 GLY A N 1
ATOM 660 C CA . GLY A 1 90 ? 1.207 -20.821 -13.939 1 83.98 90 GLY A CA 1
ATOM 661 C C . GLY A 1 90 ? 1.136 -19.62 -13.015 1 83.98 90 GLY A C 1
ATOM 662 O O . GLY A 1 90 ? 1.567 -19.691 -11.862 1 83.98 90 GLY A O 1
ATOM 663 N N . GLN A 1 91 ? 0.65 -18.507 -13.589 1 86.83 91 GLN A N 1
ATOM 664 C CA . GLN A 1 91 ? 0.636 -17.255 -12.839 1 86.83 91 GLN A CA 1
ATOM 665 C C . GLN A 1 91 ? -0.792 -16.775 -12.595 1 86.83 91 GLN A C 1
ATOM 667 O O . GLN A 1 91 ? -1.631 -16.824 -13.497 1 86.83 91 GLN A O 1
ATOM 672 N N . ILE A 1 92 ? -1.064 -16.444 -11.421 1 90.34 92 ILE A N 1
ATOM 673 C CA . ILE A 1 92 ? -2.355 -15.861 -11.074 1 90.34 92 ILE A CA 1
ATOM 674 C C . ILE A 1 92 ? -2.145 -14.501 -10.412 1 90.34 92 ILE A C 1
ATOM 676 O O . ILE A 1 92 ? -1.351 -14.374 -9.477 1 90.34 92 ILE A O 1
ATOM 680 N N . ARG A 1 93 ? -2.801 -13.472 -10.924 1 91.61 93 ARG A N 1
ATOM 681 C CA . ARG A 1 93 ? -2.761 -12.125 -10.363 1 91.61 93 ARG A CA 1
ATOM 682 C C . ARG A 1 93 ? -4.057 -11.799 -9.629 1 91.61 93 ARG A C 1
ATOM 684 O O . ARG A 1 93 ? -5.146 -11.922 -10.194 1 91.61 93 ARG A O 1
ATOM 691 N N . ILE A 1 94 ? -3.852 -11.357 -8.369 1 94.98 94 ILE A N 1
ATOM 692 C CA . ILE A 1 94 ? -5.005 -11.032 -7.536 1 94.98 94 ILE A CA 1
ATOM 693 C C . ILE A 1 94 ? -4.941 -9.565 -7.117 1 94.98 94 ILE A C 1
ATOM 695 O O . ILE A 1 94 ? -3.944 -9.118 -6.546 1 94.98 94 ILE A O 1
ATOM 699 N N . GLY A 1 95 ? -5.959 -8.786 -7.461 1 94.62 95 GLY A N 1
ATOM 700 C CA . GLY A 1 95 ? -6.137 -7.461 -6.887 1 94.62 95 GLY A CA 1
ATOM 701 C C . GLY A 1 95 ? -6.897 -7.477 -5.575 1 94.62 95 GLY A C 1
ATOM 702 O O . GLY A 1 95 ? -7.894 -8.19 -5.438 1 94.62 95 GLY A O 1
ATOM 703 N N . ALA A 1 96 ? -6.423 -6.726 -4.604 1 95.17 96 ALA A N 1
ATOM 704 C CA . ALA A 1 96 ? -7.085 -6.731 -3.302 1 95.17 96 ALA A CA 1
ATOM 705 C C . ALA A 1 96 ? -6.916 -5.389 -2.596 1 95.17 96 ALA A C 1
ATOM 707 O O . ALA A 1 96 ? -5.919 -4.693 -2.803 1 95.17 96 ALA A O 1
ATOM 708 N N . PRO A 1 97 ? -7.931 -5.055 -1.753 1 93.27 97 PRO A N 1
ATOM 709 C CA . PRO A 1 97 ? -7.72 -3.89 -0.891 1 93.27 97 PRO A CA 1
ATOM 710 C C . PRO A 1 97 ? -6.537 -4.064 0.059 1 93.27 97 PRO A C 1
ATOM 712 O O . PRO A 1 97 ? -6.173 -5.193 0.396 1 93.27 97 PRO A O 1
ATOM 715 N N . ASP A 1 98 ? -6.095 -3.018 0.482 1 91.87 98 ASP A N 1
ATOM 716 C CA . ASP A 1 98 ? -4.817 -2.936 1.181 1 91.87 98 ASP A CA 1
ATOM 717 C C . ASP A 1 98 ? -4.807 -3.838 2.414 1 91.87 98 ASP A C 1
ATOM 719 O O . ASP A 1 98 ? -3.847 -4.577 2.641 1 91.87 98 ASP A O 1
ATOM 723 N N . GLY A 1 99 ? -5.831 -3.811 3.244 1 94.26 99 GLY A N 1
ATOM 724 C CA . GLY A 1 99 ? -5.885 -4.648 4.432 1 94.26 99 GLY A CA 1
ATOM 725 C C . GLY A 1 99 ? -5.78 -6.13 4.123 1 94.26 99 GLY A C 1
ATOM 726 O O . GLY A 1 99 ? -4.976 -6.84 4.729 1 94.26 99 GLY A O 1
A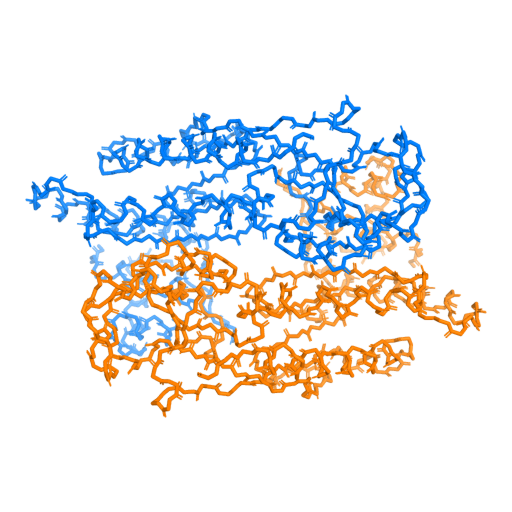TOM 727 N N . CYS A 1 100 ? -6.53 -6.574 3.164 1 96.43 100 CYS A N 1
ATOM 728 C CA . CYS A 1 100 ? -6.525 -7.973 2.75 1 96.43 100 CYS A CA 1
ATOM 729 C C . CYS A 1 100 ? -5.191 -8.35 2.117 1 96.43 100 CYS A C 1
ATOM 731 O O . CYS A 1 100 ? -4.626 -9.4 2.427 1 96.43 100 CYS A O 1
ATOM 733 N N . ALA A 1 101 ? -4.69 -7.501 1.288 1 96.92 101 ALA A N 1
ATOM 734 C CA . ALA A 1 101 ? -3.461 -7.757 0.543 1 96.92 101 ALA A CA 1
ATOM 735 C C . ALA A 1 101 ? -2.266 -7.885 1.484 1 96.92 101 ALA A C 1
ATOM 737 O O . ALA A 1 101 ? -1.359 -8.685 1.241 1 96.92 101 ALA A O 1
ATOM 738 N N . ASN A 1 102 ? -2.315 -7.124 2.559 1 96.39 102 ASN A N 1
ATOM 739 C CA . ASN A 1 102 ? -1.141 -7.057 3.424 1 96.39 102 ASN A CA 1
ATOM 740 C C . ASN A 1 102 ? -1.211 -8.09 4.545 1 96.39 102 ASN A C 1
ATOM 742 O O . ASN A 1 102 ? -0.191 -8.662 4.933 1 96.39 102 ASN A O 1
ATOM 746 N N . TYR A 1 103 ? -2.4 -8.388 5.018 1 97.22 103 TYR A N 1
ATOM 747 C CA . TYR A 1 103 ? -2.411 -9.051 6.317 1 97.22 103 TYR A CA 1
ATOM 748 C C . TYR A 1 103 ? -3.166 -10.373 6.249 1 97.22 103 TYR A C 1
ATOM 750 O O . TYR A 1 103 ? -3.301 -11.071 7.257 1 97.22 103 TYR A O 1
ATOM 758 N N . LEU A 1 104 ? -3.662 -10.774 5.042 1 98.04 104 LEU A N 1
ATOM 759 C CA . LEU A 1 104 ? -4.333 -12.062 4.899 1 98.04 104 LEU A CA 1
ATOM 760 C C . LEU A 1 104 ? -3.726 -12.867 3.756 1 98.04 104 LEU A C 1
ATOM 762 O O . LEU A 1 104 ? -3.326 -14.018 3.946 1 98.04 104 LEU A O 1
ATOM 766 N N . LEU A 1 105 ? -3.516 -12.268 2.639 1 98.42 105 LEU A N 1
ATOM 767 C CA . LEU A 1 105 ? -3.197 -12.998 1.417 1 98.42 105 LEU A CA 1
ATOM 768 C C . LEU A 1 105 ? -1.783 -13.566 1.476 1 98.42 105 LEU A C 1
ATOM 770 O O . LEU A 1 105 ? -1.532 -14.671 0.99 1 98.42 105 LEU A O 1
ATOM 774 N N . PRO A 1 106 ? -0.823 -12.837 2.094 1 98.36 106 PRO A N 1
ATOM 775 C CA . PRO A 1 106 ? 0.549 -13.344 2.024 1 98.36 106 PRO A CA 1
ATOM 776 C C . PRO A 1 106 ? 0.689 -14.749 2.607 1 98.36 106 PRO A C 1
ATOM 778 O O . PRO A 1 106 ? 1.217 -15.646 1.945 1 98.36 106 PRO A O 1
ATOM 781 N N . GLN A 1 107 ? 0.223 -14.986 3.759 1 97.33 107 GLN A N 1
ATOM 782 C CA . GLN A 1 107 ? 0.388 -16.29 4.393 1 97.33 107 GLN A CA 1
ATOM 783 C C . GLN A 1 107 ? -0.505 -17.338 3.735 1 97.33 107 GLN A C 1
ATOM 785 O O . GLN A 1 107 ? -0.128 -18.508 3.635 1 97.33 107 GLN A O 1
ATOM 790 N N . VAL A 1 108 ? -1.707 -16.927 3.278 1 98.43 108 VAL A N 1
ATOM 791 C CA . VAL A 1 108 ? -2.615 -17.848 2.602 1 98.43 108 VAL A CA 1
ATOM 792 C C . VAL A 1 108 ? -1.994 -18.316 1.288 1 98.43 108 VAL A C 1
ATOM 794 O O . VAL A 1 108 ? -1.959 -19.515 1.003 1 98.43 108 VAL A O 1
ATOM 797 N N . LEU A 1 109 ? -1.457 -17.401 0.518 1 98.2 109 LEU A N 1
ATOM 798 C CA . LEU A 1 109 ? -0.901 -17.737 -0.788 1 98.2 109 LEU A CA 1
ATOM 799 C C . LEU A 1 109 ? 0.431 -18.465 -0.64 1 98.2 109 LEU A C 1
ATOM 801 O O . LEU A 1 109 ? 0.778 -19.309 -1.47 1 98.2 109 LEU A O 1
ATOM 805 N N . ALA A 1 110 ? 1.187 -18.129 0.422 1 96.96 110 ALA A N 1
ATOM 806 C CA . ALA A 1 110 ? 2.402 -18.892 0.698 1 96.96 110 ALA A CA 1
ATOM 807 C C . ALA A 1 110 ? 2.093 -20.379 0.849 1 96.96 110 ALA A C 1
ATOM 809 O O . ALA A 1 110 ? 2.783 -21.224 0.273 1 96.96 110 ALA A O 1
ATOM 810 N N . GLN A 1 111 ? 1.038 -20.682 1.563 1 96.5 111 GLN A N 1
ATOM 811 C CA . GLN A 1 111 ? 0.655 -22.075 1.774 1 96.5 111 GLN A CA 1
ATOM 812 C C . GLN A 1 111 ? 0.161 -22.712 0.478 1 96.5 111 GLN A C 1
ATOM 814 O O . GLN A 1 111 ? 0.522 -23.847 0.162 1 96.5 111 GLN A O 1
ATOM 819 N N . ILE A 1 112 ? -0.648 -22.001 -0.258 1 96.5 112 ILE A N 1
ATOM 820 C CA . ILE A 1 112 ? -1.177 -22.535 -1.509 1 96.5 112 ILE A CA 1
ATOM 821 C C . ILE A 1 112 ? -0.028 -22.848 -2.464 1 96.5 112 ILE A C 1
ATOM 823 O O . ILE A 1 112 ? -0.029 -23.888 -3.127 1 96.5 112 ILE A O 1
ATOM 827 N N . CYS A 1 113 ? 0.97 -21.959 -2.53 1 93.93 113 CYS A N 1
ATOM 828 C CA . CYS A 1 113 ? 2.103 -22.161 -3.427 1 93.93 113 CYS A CA 1
ATOM 829 C C . CYS A 1 113 ? 2.988 -23.301 -2.939 1 93.93 113 CYS A C 1
ATOM 831 O O . CYS A 1 113 ? 3.581 -24.021 -3.745 1 93.93 113 CYS A O 1
ATOM 833 N N . THR A 1 114 ? 3.112 -23.444 -1.629 1 90.91 114 THR A N 1
ATOM 834 C CA . THR A 1 114 ? 3.834 -24.584 -1.076 1 90.91 114 THR A CA 1
ATOM 835 C C . THR A 1 114 ? 3.208 -25.897 -1.539 1 90.91 114 THR A C 1
ATOM 837 O O . THR A 1 114 ? 3.92 -26.838 -1.896 1 90.91 114 THR A O 1
ATOM 840 N N . ASP A 1 115 ? 1.892 -25.93 -1.607 1 91.79 115 ASP A N 1
ATOM 841 C CA . ASP A 1 115 ? 1.152 -27.126 -1.998 1 91.79 115 ASP A CA 1
ATOM 842 C C . ASP A 1 115 ? 1.136 -27.289 -3.516 1 91.79 115 ASP A C 1
ATOM 844 O O . ASP A 1 115 ? 0.777 -28.352 -4.028 1 91.79 115 ASP A O 1
ATOM 848 N N . ASN A 1 116 ? 1.571 -26.181 -4.181 1 91.2 116 ASN A N 1
ATOM 849 C CA . ASN A 1 116 ? 1.573 -26.166 -5.64 1 91.2 116 ASN A CA 1
ATOM 850 C C . ASN A 1 116 ? 2.84 -25.519 -6.192 1 91.2 116 ASN A C 1
ATOM 852 O O . ASN A 1 116 ? 2.804 -24.386 -6.675 1 91.2 116 ASN A O 1
ATOM 856 N N . PRO A 1 117 ? 3.967 -26.122 -6.257 1 84.48 117 PRO A N 1
ATOM 857 C CA . PRO A 1 117 ? 5.271 -25.541 -6.583 1 84.48 117 PRO A CA 1
ATOM 858 C C . PRO A 1 117 ? 5.314 -24.936 -7.985 1 84.48 117 PRO A C 1
ATOM 860 O O . PRO A 1 117 ? 6.183 -24.112 -8.279 1 84.48 117 PRO A O 1
ATOM 863 N N . GLY A 1 118 ? 4.447 -25.25 -8.859 1 84.59 118 GLY A N 1
ATOM 864 C CA . GLY A 1 118 ? 4.43 -24.679 -10.196 1 84.59 118 GLY A CA 1
ATOM 865 C C . GLY A 1 118 ? 3.607 -23.408 -10.293 1 84.59 118 GLY A C 1
ATOM 866 O O . GLY A 1 118 ? 3.549 -22.778 -11.351 1 84.59 118 GLY A O 1
ATOM 867 N N . LEU A 1 119 ? 3.092 -22.976 -9.165 1 90.83 119 LEU A N 1
ATOM 868 C CA . LEU A 1 119 ? 2.203 -21.819 -9.135 1 90.83 119 LEU A CA 1
ATOM 869 C C . LEU A 1 119 ? 2.968 -20.555 -8.759 1 90.83 119 LEU A C 1
ATOM 871 O O . LEU A 1 119 ? 3.788 -20.571 -7.838 1 90.83 119 LEU A O 1
ATOM 875 N N . GLU A 1 120 ? 2.767 -19.493 -9.56 1 91.54 120 GLU A N 1
ATOM 876 C CA . GLU A 1 120 ? 3.243 -18.149 -9.249 1 91.54 120 GLU A CA 1
ATOM 877 C C . GLU A 1 120 ? 2.08 -17.201 -8.973 1 91.54 120 GLU A C 1
ATOM 879 O O . GLU A 1 120 ? 1.051 -17.26 -9.649 1 91.54 120 GLU A O 1
ATOM 884 N N . VAL A 1 121 ? 2.287 -16.364 -7.975 1 96.14 121 VAL A N 1
ATOM 885 C CA . VAL A 1 121 ? 1.171 -15.494 -7.618 1 96.14 121 VAL A CA 1
ATOM 886 C C . VAL A 1 121 ? 1.65 -14.047 -7.534 1 96.14 121 VAL A C 1
ATOM 888 O O . VAL A 1 121 ? 2.791 -13.785 -7.144 1 96.14 121 VAL A O 1
ATOM 891 N N . GLN A 1 122 ? 0.761 -13.147 -7.937 1 94.78 122 GLN A N 1
ATOM 892 C CA . GLN A 1 122 ? 0.953 -11.706 -7.809 1 94.78 122 GLN A CA 1
ATOM 893 C C . GLN A 1 122 ? -0.176 -11.071 -7.003 1 94.78 122 GLN A C 1
ATOM 895 O O . GLN A 1 122 ? -1.353 -11.34 -7.254 1 94.78 122 GLN A O 1
ATOM 900 N N . ILE A 1 123 ? 0.191 -10.328 -6.012 1 96.58 123 ILE A N 1
ATOM 901 C CA . ILE A 1 123 ? -0.786 -9.545 -5.264 1 96.58 123 ILE A CA 1
ATOM 902 C C . ILE A 1 123 ? -0.656 -8.069 -5.633 1 96.58 123 ILE A C 1
ATOM 904 O O . ILE A 1 123 ? 0.4 -7.464 -5.435 1 96.58 123 ILE A O 1
ATOM 908 N N . VAL A 1 124 ? -1.678 -7.513 -6.165 1 92.96 124 VAL A N 1
ATOM 909 C CA . VAL A 1 124 ? -1.743 -6.079 -6.425 1 92.96 124 VAL A CA 1
ATOM 910 C C . VAL A 1 124 ? -2.545 -5.389 -5.323 1 92.96 124 VAL A C 1
ATOM 912 O O . VAL A 1 124 ? -3.77 -5.523 -5.261 1 92.96 124 VAL A O 1
ATOM 915 N N . ALA A 1 125 ? -1.816 -4.643 -4.522 1 91.8 125 ALA A N 1
ATOM 916 C CA . ALA A 1 125 ? -2.444 -3.927 -3.414 1 91.8 125 ALA A CA 1
ATOM 917 C C . ALA A 1 125 ? -2.794 -2.496 -3.814 1 91.8 125 ALA A C 1
ATOM 919 O O . ALA A 1 125 ? -1.916 -1.634 -3.891 1 91.8 125 ALA A O 1
ATOM 920 N N . LEU A 1 126 ? -4.04 -2.18 -4.055 1 78.98 126 LEU A N 1
ATOM 921 C CA . LEU A 1 126 ? -4.483 -0.834 -4.403 1 78.98 126 LEU A CA 1
ATOM 922 C C . LEU A 1 126 ? -5.817 -0.512 -3.738 1 78.98 126 LEU A C 1
ATOM 924 O O . LEU A 1 126 ? -6.683 -1.382 -3.62 1 78.98 126 LEU A O 1
ATOM 928 N N . PRO A 1 127 ? -5.862 0.64 -3.323 1 68.3 127 PRO A N 1
ATOM 929 C CA . PRO A 1 127 ? -7.139 1.06 -2.742 1 68.3 127 PRO A CA 1
ATOM 930 C C . PRO A 1 127 ? -8.181 1.415 -3.8 1 68.3 127 PRO A C 1
ATOM 932 O O . PRO A 1 127 ? -8.66 2.551 -3.843 1 68.3 127 PRO A O 1
ATOM 935 N N . ARG A 1 128 ? -8.369 0.645 -4.811 1 64.68 128 ARG A N 1
ATOM 936 C CA . ARG A 1 128 ? -9.359 0.938 -5.843 1 64.68 128 ARG A CA 1
ATOM 937 C C . ARG A 1 128 ? -10.055 -0.336 -6.31 1 64.68 128 ARG A C 1
ATOM 939 O O . ARG A 1 128 ? -9.637 -1.442 -5.962 1 64.68 128 ARG A O 1
ATOM 946 N N . VAL A 1 129 ? -11.106 0.014 -7.038 1 60.15 129 VAL A N 1
ATOM 947 C CA . VAL A 1 129 ? -11.833 -1.079 -7.676 1 60.15 129 VAL A CA 1
ATOM 948 C C . VAL A 1 129 ? -11.1 -1.518 -8.942 1 60.15 129 VAL A C 1
ATOM 950 O O . VAL A 1 129 ? -10.592 -0.683 -9.694 1 60.15 129 VAL A O 1
ATOM 953 N N . PHE A 1 130 ? -10.9 -2.776 -9.04 1 63.99 130 PHE A N 1
ATOM 954 C CA . PHE A 1 130 ? -10.211 -3.36 -10.184 1 63.99 130 PHE A CA 1
ATOM 955 C C . PHE A 1 130 ? -11.172 -3.563 -11.349 1 63.99 130 PHE A C 1
ATOM 957 O O . PHE A 1 130 ? -12.326 -3.946 -11.149 1 63.99 130 PHE A O 1
ATOM 964 N N . ASN A 1 131 ? -10.622 -3.149 -12.471 1 60.35 131 ASN A N 1
ATOM 965 C CA . ASN A 1 131 ? -11.363 -3.452 -13.691 1 60.35 131 ASN A CA 1
ATOM 966 C C . ASN A 1 131 ? -10.994 -4.825 -14.245 1 60.35 131 ASN A C 1
ATOM 968 O O . ASN A 1 131 ? -9.986 -4.97 -14.938 1 60.35 131 ASN A O 1
ATOM 972 N N . LEU A 1 132 ? -11.809 -5.793 -13.955 1 63.9 132 LEU A N 1
ATOM 973 C CA . LEU A 1 132 ? -11.528 -7.168 -14.352 1 63.9 132 LEU A CA 1
ATOM 974 C C . LEU A 1 132 ? -11.798 -7.37 -15.839 1 63.9 132 LEU A C 1
ATOM 976 O O . LEU A 1 132 ? -11.271 -8.303 -16.449 1 63.9 132 LEU A O 1
ATOM 980 N N . SER A 1 133 ? -12.624 -6.499 -16.32 1 58.02 133 SER A N 1
ATOM 981 C CA . SER A 1 133 ? -12.884 -6.587 -17.753 1 58.02 133 SER A CA 1
ATOM 982 C C . SER A 1 133 ? -11.667 -6.153 -18.563 1 58.02 133 SER A C 1
ATOM 984 O O . SER A 1 133 ? -11.484 -6.59 -19.701 1 58.02 133 SER A O 1
ATOM 986 N N . LYS A 1 134 ? -10.875 -5.344 -17.853 1 57.9 134 LYS A N 1
ATOM 987 C CA . LYS A 1 134 ? -9.641 -4.898 -18.493 1 57.9 134 LYS A CA 1
ATOM 988 C C . LYS A 1 134 ? -8.468 -5.796 -18.111 1 57.9 134 LYS A C 1
ATOM 990 O O . LYS A 1 134 ? -7.312 -5.467 -18.386 1 57.9 134 LYS A O 1
ATOM 995 N N . ARG A 1 135 ? -8.908 -6.787 -17.365 1 58.61 135 ARG A N 1
ATOM 996 C CA . ARG A 1 135 ? -8.012 -7.866 -16.961 1 58.61 135 ARG A CA 1
ATOM 997 C C . ARG A 1 135 ? -6.811 -7.321 -16.193 1 58.61 135 ARG A C 1
ATOM 999 O O . ARG A 1 135 ? -5.676 -7.742 -16.425 1 58.61 135 ARG A O 1
ATOM 1006 N N . GLU A 1 136 ? -6.993 -6.376 -15.508 1 70.61 136 GLU A N 1
ATOM 1007 C CA . GLU A 1 136 ? -5.972 -5.863 -14.6 1 70.61 136 GLU A CA 1
ATOM 1008 C C . GLU A 1 136 ? -5.505 -6.942 -13.627 1 70.61 136 GLU A C 1
ATOM 1010 O O . GLU A 1 136 ? -4.373 -6.899 -13.141 1 70.61 136 GLU A O 1
ATOM 1015 N N . ALA A 1 137 ? -6.411 -7.917 -13.454 1 84.19 137 ALA A N 1
ATOM 1016 C CA . ALA A 1 137 ? -6.167 -9.045 -12.559 1 84.19 137 ALA A CA 1
ATOM 1017 C C . ALA A 1 137 ? -7.021 -10.249 -12.949 1 84.19 137 ALA A C 1
ATOM 1019 O O . ALA A 1 137 ? -8.012 -10.107 -13.669 1 84.19 137 ALA A O 1
ATOM 1020 N N . ASP A 1 138 ? -6.579 -11.396 -12.598 1 85.03 138 ASP A N 1
ATOM 1021 C CA . ASP A 1 138 ? -7.358 -12.609 -12.821 1 85.03 138 ASP A CA 1
ATOM 1022 C C . ASP A 1 138 ? -8.522 -12.703 -11.836 1 85.03 138 ASP A C 1
ATOM 1024 O O . ASP A 1 138 ? -9.597 -13.198 -12.182 1 85.03 138 ASP A O 1
ATOM 1028 N N . LEU A 1 139 ? -8.212 -12.27 -10.648 1 92.15 139 LEU A N 1
ATOM 1029 C CA . LEU A 1 139 ? -9.176 -12.222 -9.554 1 92.15 139 LEU A CA 1
ATOM 1030 C C . LEU A 1 139 ? -9.083 -10.897 -8.804 1 92.15 139 LEU A C 1
ATOM 1032 O O . LEU A 1 139 ? -8.029 -10.257 -8.795 1 92.15 139 LEU A O 1
ATOM 1036 N N . ALA A 1 140 ? -10.211 -10.535 -8.24 1 93.19 140 ALA A N 1
ATOM 1037 C CA . ALA A 1 140 ? -10.21 -9.356 -7.379 1 93.19 140 ALA A CA 1
ATOM 1038 C C . ALA A 1 140 ? -10.94 -9.633 -6.068 1 93.19 140 ALA A C 1
ATOM 1040 O O . ALA A 1 140 ? -11.87 -10.443 -6.027 1 93.19 140 ALA A O 1
ATOM 1041 N N . ILE A 1 141 ? -10.439 -9.054 -5.062 1 95.31 141 ILE A N 1
ATOM 1042 C CA . ILE A 1 141 ? -11.14 -9.005 -3.784 1 95.31 141 ILE A CA 1
ATOM 1043 C C . ILE A 1 141 ? -11.65 -7.589 -3.529 1 95.31 141 ILE A C 1
ATOM 1045 O O . ILE A 1 141 ? -10.903 -6.618 -3.67 1 95.31 141 ILE A O 1
ATOM 1049 N N . GLY A 1 142 ? -12.942 -7.491 -3.253 1 93.22 142 GLY A N 1
ATOM 1050 C CA . GLY A 1 142 ? -13.553 -6.2 -2.979 1 93.22 142 GLY A CA 1
ATOM 1051 C C . GLY A 1 142 ? -14.117 -6.093 -1.575 1 93.22 142 GLY A C 1
ATOM 1052 O O . GLY A 1 142 ? -14.299 -7.105 -0.894 1 93.22 142 GLY A O 1
ATOM 1053 N N . VAL A 1 143 ? -14.364 -4.83 -1.209 1 93.23 143 VAL A N 1
ATOM 1054 C CA . VAL A 1 143 ? -14.92 -4.588 0.118 1 93.23 143 VAL A CA 1
ATOM 1055 C C . VAL A 1 143 ? -16.435 -4.425 0.021 1 93.23 143 VAL A C 1
ATOM 1057 O O . VAL A 1 143 ? -17.116 -4.271 1.038 1 93.23 143 VAL A O 1
ATOM 1060 N N . SER A 1 144 ? -16.91 -4.445 -1.18 1 90.83 144 SER A N 1
ATOM 1061 C CA . SER A 1 144 ? -18.349 -4.425 -1.422 1 90.83 144 SER A CA 1
ATOM 1062 C C . SER A 1 144 ? -18.731 -5.363 -2.562 1 90.83 144 SER A C 1
ATOM 1064 O O . SER A 1 144 ? -17.888 -5.722 -3.387 1 90.83 144 SER A O 1
ATOM 1066 N N . ARG A 1 145 ? -19.906 -5.748 -2.563 1 88.56 145 ARG A N 1
ATOM 1067 C CA . ARG A 1 145 ? -20.41 -6.579 -3.651 1 88.56 145 ARG A CA 1
ATOM 1068 C C . ARG A 1 145 ? -20.667 -5.745 -4.902 1 88.56 145 ARG A C 1
ATOM 1070 O O . ARG A 1 145 ? -21.513 -4.848 -4.894 1 88.56 145 ARG A O 1
ATOM 1077 N N . PRO A 1 146 ? -19.946 -6.008 -5.948 1 83.15 146 PRO A N 1
ATOM 1078 C CA . PRO A 1 146 ? -20.247 -5.254 -7.167 1 83.15 146 PRO A CA 1
ATOM 1079 C C . PRO A 1 146 ? -21.665 -5.499 -7.678 1 83.15 146 PRO A C 1
ATOM 1081 O O . PRO A 1 146 ? -22.178 -6.617 -7.576 1 83.15 146 PRO A O 1
ATOM 1084 N N . GLU A 1 147 ? -22.241 -4.484 -8.223 1 77.66 147 GLU A N 1
ATOM 1085 C CA . GLU A 1 147 ? -23.64 -4.569 -8.629 1 77.66 147 GLU A CA 1
ATOM 1086 C C . GLU A 1 147 ? -23.767 -4.708 -10.144 1 77.66 147 GLU A C 1
ATOM 1088 O O . GLU A 1 147 ? -24.854 -4.979 -10.659 1 77.66 147 GLU A O 1
ATOM 1093 N N . ALA A 1 148 ? -22.757 -4.452 -10.839 1 71.5 148 ALA A N 1
ATOM 1094 C CA . ALA A 1 148 ? -22.875 -4.479 -12.295 1 71.5 148 ALA A CA 1
ATOM 1095 C C . ALA A 1 148 ? -21.669 -5.163 -12.931 1 71.5 148 ALA A C 1
ATOM 1097 O O . ALA A 1 148 ? -20.625 -5.314 -12.292 1 71.5 148 ALA A O 1
ATOM 1098 N N . GLY A 1 149 ? -21.922 -5.71 -14.087 1 75.19 149 GLY A N 1
ATOM 1099 C CA . GLY A 1 149 ? -20.869 -6.337 -14.869 1 75.19 149 GLY A CA 1
ATOM 1100 C C . GLY A 1 149 ? -21.063 -7.832 -15.042 1 75.19 149 GLY A C 1
ATOM 1101 O O . GLY A 1 149 ? -21.923 -8.43 -14.392 1 75.19 149 GLY A O 1
ATOM 1102 N N . ARG A 1 150 ? -20.476 -8.372 -16.093 1 81.46 150 ARG A N 1
ATOM 1103 C CA . ARG A 1 150 ? -20.439 -9.814 -16.315 1 81.46 150 ARG A CA 1
ATOM 1104 C C . ARG A 1 150 ? -19.427 -10.484 -15.392 1 81.46 150 ARG A C 1
ATOM 1106 O O . ARG A 1 150 ? -18.349 -10.888 -15.832 1 81.46 150 ARG A O 1
ATOM 1113 N N . LEU A 1 151 ? -19.875 -10.473 -14.056 1 88.02 151 LEU A N 1
ATOM 1114 C CA . LEU A 1 151 ? -18.967 -10.926 -13.008 1 88.02 151 LEU A CA 1
ATOM 1115 C C . LEU A 1 151 ? -19.576 -12.085 -12.226 1 88.02 151 LEU A C 1
ATOM 1117 O O . LEU A 1 151 ? -20.797 -12.161 -12.069 1 88.02 151 LEU A O 1
ATOM 1121 N N . ARG A 1 152 ? -18.802 -12.988 -11.845 1 89.94 152 ARG A N 1
ATOM 1122 C CA . ARG A 1 152 ? -19.115 -13.95 -10.792 1 89.94 152 ARG A CA 1
ATOM 1123 C C . ARG A 1 152 ? -18.62 -13.457 -9.436 1 89.94 152 ARG A C 1
ATOM 1125 O O . ARG A 1 152 ? -17.429 -13.191 -9.264 1 89.94 152 ARG A O 1
ATOM 1132 N N . VAL A 1 153 ? -19.541 -13.327 -8.529 1 93.2 153 VAL A N 1
ATOM 1133 C CA . VAL A 1 153 ? -19.24 -12.739 -7.229 1 93.2 153 VAL A CA 1
ATOM 1134 C C . VAL A 1 153 ? -19.644 -13.706 -6.118 1 93.2 153 VAL A C 1
ATOM 1136 O O . VAL A 1 153 ? -20.732 -14.284 -6.155 1 93.2 153 VAL A O 1
ATOM 1139 N N . GLN A 1 154 ? -18.793 -13.96 -5.199 1 94.44 154 GLN A N 1
ATOM 1140 C CA . GLN A 1 154 ? -19.134 -14.743 -4.015 1 94.44 154 GLN A CA 1
ATOM 1141 C C . GLN A 1 154 ? -18.532 -14.126 -2.756 1 94.44 154 GLN A C 1
ATOM 1143 O O . GLN A 1 154 ? -17.503 -13.45 -2.821 1 94.44 154 GLN A O 1
ATOM 1148 N N . LYS A 1 155 ? -19.172 -14.369 -1.672 1 96.75 155 LYS A N 1
ATOM 1149 C CA . LYS A 1 155 ? -18.624 -13.906 -0.4 1 96.75 155 LYS A CA 1
ATOM 1150 C C . LYS A 1 155 ? -17.353 -14.669 -0.038 1 96.75 155 LYS A C 1
ATOM 1152 O O . LYS A 1 155 ? -17.318 -15.899 -0.116 1 96.75 155 LYS A O 1
ATOM 1157 N N . LEU A 1 156 ? -16.352 -13.967 0.265 1 97.61 156 LEU A N 1
ATOM 1158 C CA . LEU A 1 156 ? -15.069 -14.572 0.604 1 97.61 156 LEU A CA 1
ATOM 1159 C C . LEU A 1 156 ? -14.978 -14.851 2.101 1 97.61 156 LEU A C 1
ATOM 1161 O O . LEU A 1 156 ? -14.742 -15.989 2.512 1 97.61 156 LEU A O 1
ATOM 1165 N N . ALA A 1 157 ? -15.193 -13.772 2.963 1 97.95 157 ALA A N 1
ATOM 1166 C CA . ALA A 1 157 ? -15.138 -13.906 4.416 1 97.95 157 ALA A CA 1
ATOM 1167 C C . ALA A 1 157 ? -15.718 -12.673 5.103 1 97.95 157 ALA A C 1
ATOM 1169 O O . ALA A 1 157 ? -15.655 -11.567 4.563 1 97.95 157 ALA A O 1
ATOM 1170 N N . ASP A 1 158 ? -16.273 -12.903 6.27 1 97.53 158 ASP A N 1
ATOM 1171 C CA . ASP A 1 158 ? -16.579 -11.805 7.182 1 97.53 158 ASP A CA 1
ATOM 1172 C C . ASP A 1 158 ? -15.388 -11.492 8.085 1 97.53 158 ASP A C 1
ATOM 1174 O O . ASP A 1 158 ? -14.605 -12.384 8.419 1 97.53 158 ASP A O 1
ATOM 1178 N N . TYR A 1 159 ? -15.242 -10.229 8.373 1 96.95 159 TYR A N 1
ATOM 1179 C CA . TYR A 1 159 ? -14.184 -9.834 9.297 1 96.95 159 TYR A CA 1
ATOM 1180 C C . TYR A 1 159 ? -14.643 -8.693 10.197 1 96.95 159 TYR A C 1
ATOM 1182 O O . TYR A 1 159 ? -15.657 -8.047 9.922 1 96.95 159 TYR A O 1
ATOM 1190 N N . ARG A 1 160 ? -13.91 -8.491 11.293 1 96.45 160 ARG A N 1
ATOM 1191 C CA . ARG A 1 160 ? -14.276 -7.492 12.292 1 96.45 160 ARG A CA 1
ATOM 1192 C C . ARG A 1 160 ? -13.245 -6.37 12.347 1 96.45 160 ARG A C 1
ATOM 1194 O O . ARG A 1 160 ? -12.069 -6.584 12.043 1 96.45 160 ARG A O 1
ATOM 1201 N N . LEU A 1 161 ? -13.685 -5.191 12.635 1 96.35 161 LEU A N 1
ATOM 1202 C CA . LEU A 1 161 ? -12.858 -4.016 12.885 1 96.35 161 LEU A CA 1
ATOM 1203 C C . LEU A 1 161 ? -13.223 -3.368 14.216 1 96.35 161 LEU A C 1
ATOM 1205 O O . LEU A 1 161 ? -14.395 -3.34 14.597 1 96.35 161 LEU A O 1
ATOM 1209 N N . HIS A 1 162 ? -12.245 -2.782 14.886 1 96.35 162 HIS A N 1
ATOM 1210 C CA . HIS A 1 162 ? -12.442 -2.09 16.155 1 96.35 162 HIS A CA 1
ATOM 1211 C C . HIS A 1 162 ? -11.586 -0.831 16.234 1 96.35 162 HIS A C 1
ATOM 1213 O O . HIS A 1 162 ? -10.633 -0.673 15.467 1 96.35 162 HIS A O 1
ATOM 1219 N N . LEU A 1 163 ? -11.989 -0.014 17.14 1 95.59 163 LEU A N 1
ATOM 1220 C CA . LEU A 1 163 ? -11.131 1.099 17.53 1 95.59 163 LEU A CA 1
ATOM 1221 C C . LEU A 1 163 ? -9.921 0.602 18.315 1 95.59 163 LEU A C 1
ATOM 1223 O O . LEU A 1 163 ? -10.048 -0.279 19.168 1 95.59 163 LEU A O 1
ATOM 1227 N N . ALA A 1 164 ? -8.763 1.206 17.996 1 97 164 ALA A N 1
ATOM 1228 C CA . ALA A 1 164 ? -7.563 0.787 18.716 1 97 164 ALA A CA 1
ATOM 1229 C C . ALA A 1 164 ? -6.568 1.937 18.84 1 97 164 ALA A C 1
ATOM 1231 O O . ALA A 1 164 ? -6.64 2.912 18.088 1 97 164 ALA A O 1
ATOM 1232 N N . ALA A 1 165 ? -5.721 1.863 19.749 1 97.37 165 ALA A N 1
ATOM 1233 C CA . ALA A 1 165 ? -4.579 2.743 19.988 1 97.37 165 ALA A CA 1
ATOM 1234 C C . ALA A 1 165 ? -3.466 2.009 20.73 1 97.37 165 ALA A C 1
ATOM 1236 O O . ALA A 1 165 ? -3.683 0.92 21.267 1 97.37 165 ALA A O 1
ATOM 1237 N N . SER A 1 166 ? -2.269 2.626 20.672 1 97.85 166 SER A N 1
ATOM 1238 C CA . SER A 1 166 ? -1.188 2.019 21.442 1 97.85 166 SER A CA 1
ATOM 1239 C C . SER A 1 166 ? -1.397 2.217 22.94 1 97.85 166 SER A C 1
ATOM 1241 O O . SER A 1 166 ? -1.978 3.218 23.364 1 97.85 166 SER A O 1
ATOM 1243 N N . ALA A 1 167 ? -0.911 1.275 23.731 1 96.8 167 ALA A N 1
ATOM 1244 C CA . ALA A 1 167 ? -0.95 1.405 25.186 1 96.8 167 ALA A CA 1
ATOM 1245 C C . ALA A 1 167 ? -0.236 2.674 25.642 1 96.8 167 ALA A C 1
ATOM 1247 O O . ALA A 1 167 ? -0.683 3.343 26.577 1 96.8 167 ALA A O 1
ATOM 1248 N N . GLU A 1 168 ? 0.778 2.99 24.98 1 95.89 168 GLU A N 1
ATOM 1249 C CA . GLU A 1 168 ? 1.541 4.192 25.301 1 95.89 168 GLU A CA 1
ATOM 1250 C C . GLU A 1 168 ? 0.708 5.451 25.079 1 95.89 168 GLU A C 1
ATOM 1252 O O . GLU A 1 168 ? 0.7 6.353 25.918 1 95.89 168 GLU A O 1
ATOM 1257 N N . TYR A 1 169 ? 0.044 5.546 23.995 1 96.71 169 TYR A N 1
ATOM 1258 C CA . TYR A 1 169 ? -0.826 6.683 23.718 1 96.71 169 TYR A CA 1
ATOM 1259 C C . TYR A 1 169 ? -1.877 6.845 24.81 1 96.71 169 TYR A C 1
ATOM 1261 O O . TYR A 1 169 ? -2.109 7.954 25.297 1 96.71 169 TYR A O 1
ATOM 1269 N N . LEU A 1 170 ? -2.471 5.704 25.18 1 96.61 170 LEU A N 1
ATOM 1270 C CA . LEU A 1 170 ? -3.568 5.734 26.141 1 96.61 170 LEU A CA 1
ATOM 1271 C C . LEU A 1 170 ? -3.071 6.155 27.52 1 96.61 170 LEU A C 1
ATOM 1273 O O . LEU A 1 170 ? -3.814 6.765 28.293 1 96.61 170 LEU A O 1
ATOM 1277 N N . SER A 1 171 ? -1.84 5.915 27.8 1 96.22 171 SER A N 1
ATOM 1278 C CA . SER A 1 171 ? -1.278 6.26 29.102 1 96.22 171 SER A CA 1
ATOM 1279 C C . SER A 1 171 ? -0.97 7.751 29.194 1 96.22 171 SER A C 1
ATOM 1281 O O . SER A 1 171 ? -0.881 8.306 30.291 1 96.22 171 SER A O 1
ATOM 1283 N N . ARG A 1 172 ? -0.881 8.434 28.054 1 94.76 172 ARG A N 1
ATOM 1284 C CA . ARG A 1 172 ? -0.426 9.82 28.045 1 94.76 172 ARG A CA 1
ATOM 1285 C C . ARG A 1 172 ? -1.569 10.77 27.704 1 94.76 172 ARG A C 1
ATOM 1287 O O . ARG A 1 172 ? -1.377 11.986 27.646 1 94.76 172 ARG A O 1
ATOM 1294 N N . HIS A 1 173 ? -2.751 10.211 27.506 1 94.6 173 HIS A N 1
ATOM 1295 C CA . HIS A 1 173 ? -3.889 11.024 27.094 1 94.6 173 HIS A CA 1
ATOM 1296 C C . HIS A 1 173 ? -5.109 10.748 27.967 1 94.6 173 HIS A C 1
ATOM 1298 O O . HIS A 1 173 ? -5.132 9.768 28.716 1 94.6 173 HIS A O 1
ATOM 1304 N N . PRO A 1 174 ? -6.106 11.61 27.94 1 94.04 174 PRO A N 1
ATOM 1305 C CA . PRO A 1 174 ? -7.321 11.394 28.729 1 94.04 174 PRO A CA 1
ATOM 1306 C C . PRO A 1 174 ? -7.991 10.056 28.427 1 94.04 174 PRO A C 1
ATOM 1308 O O . PRO A 1 174 ? -7.969 9.595 27.283 1 94.04 174 PRO A O 1
ATOM 1311 N N . PRO A 1 175 ? -8.562 9.476 29.405 1 95.14 175 PRO A N 1
ATOM 1312 C CA . PRO A 1 175 ? -9.205 8.176 29.201 1 95.14 175 PRO A CA 1
ATOM 1313 C C . PRO A 1 175 ? -10.363 8.239 28.208 1 95.14 175 PRO A C 1
ATOM 1315 O O . PRO A 1 175 ? -11.059 9.254 28.13 1 95.14 175 PRO A O 1
ATOM 1318 N N . ILE A 1 176 ? -10.524 7.208 27.502 1 94.54 176 ILE A N 1
ATOM 1319 C CA . ILE A 1 176 ? -11.633 7.046 26.569 1 94.54 176 ILE A CA 1
ATOM 1320 C C . ILE A 1 176 ? -12.663 6.082 27.153 1 94.54 176 ILE A C 1
ATOM 1322 O O . ILE A 1 176 ? -12.429 4.872 27.208 1 94.54 176 ILE A O 1
ATOM 1326 N N . ARG A 1 177 ? -13.774 6.58 27.576 1 94.65 177 ARG A N 1
ATOM 1327 C CA . ARG A 1 177 ? -14.783 5.765 28.244 1 94.65 177 ARG A CA 1
ATOM 1328 C C . ARG A 1 177 ? -16.058 5.681 27.412 1 94.65 177 ARG A C 1
ATOM 1330 O O . ARG A 1 177 ? -16.897 4.806 27.637 1 94.65 177 ARG A O 1
ATOM 1337 N N . ALA A 1 178 ? -16.199 6.567 26.483 1 93.29 178 ALA A N 1
ATOM 1338 C CA . ALA A 1 178 ? -17.318 6.599 25.545 1 93.29 178 ALA A CA 1
ATOM 1339 C C . ALA A 1 178 ? -16.892 7.188 24.203 1 93.29 178 ALA A C 1
ATOM 1341 O O . ALA A 1 178 ? -15.808 7.765 24.087 1 93.29 178 ALA A O 1
ATOM 1342 N N . LEU A 1 179 ? -17.702 7.075 23.211 1 90.8 179 LEU A N 1
ATOM 1343 C CA . LEU A 1 179 ? -17.386 7.536 21.863 1 90.8 179 LEU A CA 1
ATOM 1344 C C . LEU A 1 179 ? -17.193 9.048 21.837 1 90.8 179 LEU A C 1
ATOM 1346 O O . LEU A 1 179 ? -16.375 9.561 21.07 1 90.8 179 LEU A O 1
ATOM 1350 N N . GLU A 1 180 ? -17.883 9.764 22.665 1 89.08 180 GLU A N 1
ATOM 1351 C CA . GLU A 1 180 ? -17.803 11.22 22.716 1 89.08 180 GLU A CA 1
ATOM 1352 C C . GLU A 1 180 ? -16.414 11.682 23.147 1 89.08 180 GLU A C 1
ATOM 1354 O O . GLU A 1 180 ? -15.987 12.787 22.805 1 89.08 180 GLU A O 1
ATOM 1359 N N . ASP A 1 181 ? -15.719 10.803 23.923 1 92.28 181 ASP A N 1
ATOM 1360 C CA . ASP A 1 181 ? -14.387 11.138 24.417 1 92.28 181 ASP A CA 1
ATOM 1361 C C . ASP A 1 181 ? -13.379 11.211 23.272 1 92.28 181 ASP A C 1
ATOM 1363 O O . ASP A 1 181 ? -12.288 11.761 23.433 1 92.28 181 ASP A O 1
ATOM 1367 N N . LEU A 1 182 ? -13.746 10.685 22.056 1 91.64 182 LEU A N 1
ATOM 1368 C CA . LEU A 1 182 ? -12.846 10.651 20.909 1 91.64 182 LEU A CA 1
ATOM 1369 C C . LEU A 1 182 ? -12.568 12.059 20.394 1 91.64 182 LEU A C 1
ATOM 1371 O O . LEU A 1 182 ? -11.562 12.292 19.721 1 91.64 182 LEU A O 1
ATOM 1375 N N . LYS A 1 183 ? -13.434 12.969 20.727 1 86.59 183 LYS A N 1
ATOM 1376 C CA . LYS A 1 183 ? -13.284 14.352 20.282 1 86.59 183 LYS A CA 1
ATOM 1377 C C . LYS A 1 183 ? -12.001 14.97 20.829 1 86.59 183 LYS A C 1
ATOM 1379 O O . LYS A 1 183 ? -11.46 15.91 20.243 1 86.59 183 LYS A O 1
ATOM 1384 N N . ALA A 1 184 ? -11.493 14.478 21.916 1 88.4 184 ALA A N 1
ATOM 1385 C CA . ALA A 1 184 ? -10.3 15.006 22.573 1 88.4 184 ALA A CA 1
ATOM 1386 C C . ALA A 1 184 ? -9.042 14.295 22.083 1 88.4 184 ALA A C 1
ATOM 1388 O O . ALA A 1 184 ? -7.945 14.541 22.589 1 88.4 184 ALA A O 1
ATOM 1389 N N . HIS A 1 185 ? -9.181 13.444 21.056 1 91.51 185 HIS A N 1
ATOM 1390 C CA . HIS A 1 185 ? -8.056 12.625 20.622 1 91.51 185 HIS A CA 1
ATOM 1391 C C . HIS A 1 185 ? -7.779 12.813 19.134 1 91.51 185 HIS A C 1
ATOM 1393 O O . HIS A 1 185 ? -8.665 13.224 18.381 1 91.51 185 HIS A O 1
ATOM 1399 N N . GLN A 1 186 ? -6.528 12.562 18.738 1 91.68 186 GLN A N 1
ATOM 1400 C CA . GLN A 1 186 ? -6.135 12.555 17.333 1 91.68 186 GLN A CA 1
ATOM 1401 C C . GLN A 1 186 ? -6.598 11.277 16.639 1 91.68 186 GLN A C 1
ATOM 1403 O O . GLN A 1 186 ? -6.44 10.18 17.178 1 91.68 186 GLN A O 1
ATOM 1408 N N . LEU A 1 187 ? -7.147 11.496 15.489 1 93.87 187 LEU A N 1
ATOM 1409 C CA . LEU A 1 187 ? -7.653 10.331 14.772 1 93.87 187 LEU A CA 1
ATOM 1410 C C . LEU A 1 187 ? -6.767 10.001 13.576 1 93.87 187 LEU A C 1
ATOM 1412 O O . LEU A 1 187 ? -6.199 10.9 12.952 1 93.87 187 LEU A O 1
ATOM 1416 N N . VAL A 1 188 ? -6.63 8.716 13.383 1 96.07 188 VAL A N 1
ATOM 1417 C CA . VAL A 1 188 ? -5.975 8.171 12.199 1 96.07 188 VAL A CA 1
ATOM 1418 C C . VAL A 1 188 ? -7.016 7.548 11.272 1 96.07 188 VAL A C 1
ATOM 1420 O O . VAL A 1 188 ? -7.834 6.733 11.705 1 96.07 188 VAL A O 1
ATOM 1423 N N . GLY A 1 189 ? -7.046 7.945 10.002 1 93.98 189 GLY A N 1
ATOM 1424 C CA . GLY A 1 189 ? -8.046 7.406 9.093 1 93.98 189 GLY A CA 1
ATOM 1425 C C . GLY A 1 189 ? -7.651 7.525 7.633 1 93.98 189 GLY A C 1
ATOM 1426 O O . GLY A 1 189 ? -6.47 7.681 7.315 1 93.98 189 GLY A O 1
ATOM 1427 N N . TYR A 1 190 ? -8.629 7.369 6.771 1 91.53 190 TYR A N 1
ATOM 1428 C CA . TYR A 1 190 ? -8.404 7.449 5.332 1 91.53 190 TYR A CA 1
ATOM 1429 C C . TYR A 1 190 ? -8.434 8.896 4.855 1 91.53 190 TYR A C 1
ATOM 1431 O O . TYR A 1 190 ? -9.08 9.746 5.472 1 91.53 190 TYR A O 1
ATOM 1439 N N . ILE A 1 191 ? -7.691 9.118 3.793 1 87.38 191 ILE A N 1
ATOM 1440 C CA . ILE A 1 191 ? -7.848 10.385 3.086 1 87.38 191 ILE A CA 1
ATOM 1441 C C . ILE A 1 191 ? -9.253 10.475 2.494 1 87.38 191 ILE A C 1
ATOM 1443 O O . ILE A 1 191 ? -9.639 9.646 1.667 1 87.38 191 ILE A O 1
ATOM 1447 N N . PRO A 1 192 ? -9.971 11.406 2.899 1 78.5 192 PRO A N 1
ATOM 1448 C CA . PRO A 1 192 ? -11.393 11.446 2.55 1 78.5 192 PRO A CA 1
ATOM 1449 C C . PRO A 1 192 ? -11.633 11.359 1.044 1 78.5 192 PRO A C 1
ATOM 1451 O O . PRO A 1 192 ? -12.515 10.621 0.597 1 78.5 192 PRO A O 1
ATOM 1454 N N . ASP A 1 193 ? -10.825 12.039 0.249 1 75.3 193 ASP A N 1
ATOM 1455 C CA . ASP A 1 193 ? -11.087 12.084 -1.186 1 75.3 193 ASP A CA 1
ATOM 1456 C C . ASP A 1 193 ? -10.517 10.853 -1.887 1 75.3 193 ASP A C 1
ATOM 1458 O O . ASP A 1 193 ? -10.547 10.761 -3.116 1 75.3 193 ASP A O 1
ATOM 1462 N N . MET A 1 194 ? -10.031 9.913 -1.087 1 79.29 194 MET A N 1
ATOM 1463 C CA . MET A 1 194 ? -9.495 8.679 -1.654 1 79.29 194 MET A CA 1
ATOM 1464 C C . MET A 1 194 ? -10.249 7.464 -1.123 1 79.29 194 MET A C 1
ATOM 1466 O O . MET A 1 194 ? -9.72 6.351 -1.123 1 79.29 194 MET A O 1
ATOM 1470 N N . ILE A 1 195 ? -11.391 7.742 -0.55 1 78.79 195 ILE A N 1
ATOM 1471 C CA . ILE A 1 195 ? -12.308 6.67 -0.178 1 78.79 195 ILE A CA 1
ATOM 1472 C C . ILE A 1 195 ? -13.157 6.275 -1.384 1 78.79 195 ILE A C 1
ATOM 1474 O O . ILE A 1 195 ? -14.104 6.98 -1.742 1 78.79 195 ILE A O 1
ATOM 1478 N N . PHE A 1 196 ? -12.839 5.191 -1.967 1 72.36 196 PHE A N 1
ATOM 1479 C CA . PHE A 1 196 ? -13.471 4.792 -3.219 1 72.36 196 PHE A CA 1
ATOM 1480 C C . PHE A 1 196 ? -14.668 3.886 -2.957 1 72.36 196 PHE A C 1
ATOM 1482 O O . PHE A 1 196 ? -15.418 3.557 -3.878 1 72.36 196 PHE A O 1
ATOM 1489 N N . ASP A 1 197 ? -14.762 3.44 -1.786 1 78.63 197 ASP A N 1
ATOM 1490 C CA . ASP A 1 197 ? -15.878 2.611 -1.343 1 78.63 197 ASP A CA 1
ATOM 1491 C C . ASP A 1 197 ? -16.397 3.068 0.018 1 78.63 197 ASP A C 1
ATOM 1493 O O . ASP A 1 197 ? -15.617 3.255 0.954 1 78.63 197 ASP A O 1
ATOM 1497 N N . LYS A 1 198 ? -17.691 3.254 0.103 1 77.54 198 LYS A N 1
ATOM 1498 C CA . LYS A 1 198 ? -18.303 3.754 1.331 1 77.54 198 LYS A CA 1
ATOM 1499 C C . LYS A 1 198 ? -18.006 2.832 2.509 1 77.54 198 LYS A C 1
ATOM 1501 O O . LYS A 1 198 ? -17.994 3.271 3.661 1 77.54 198 LYS A O 1
ATOM 1506 N N . GLU A 1 199 ? -17.726 1.584 2.184 1 81.02 199 GLU A N 1
ATOM 1507 C CA . GLU A 1 199 ? -17.444 0.613 3.236 1 81.02 199 GLU A CA 1
ATOM 1508 C C . GLU A 1 199 ? -16.14 0.943 3.957 1 81.02 199 GLU A C 1
ATOM 1510 O O . GLU A 1 199 ? -15.874 0.419 5.041 1 81.02 199 GLU A O 1
ATOM 1515 N N . LEU A 1 200 ? -15.402 1.903 3.371 1 81.85 200 LEU A N 1
ATOM 1516 C CA . LEU A 1 200 ? -14.119 2.265 3.964 1 81.85 200 LEU A CA 1
ATOM 1517 C C . LEU A 1 200 ? -14.254 3.507 4.838 1 81.85 200 LEU A C 1
ATOM 1519 O O . LEU A 1 200 ? -13.309 3.889 5.532 1 81.85 200 LEU A O 1
ATOM 1523 N N . ASP A 1 201 ? -15.35 4.099 4.856 1 81.94 201 ASP A N 1
ATOM 1524 C CA . ASP A 1 201 ? -15.582 5.31 5.637 1 81.94 201 ASP A CA 1
ATOM 1525 C C . ASP A 1 201 ? -15.96 4.97 7.077 1 81.94 201 ASP A C 1
ATOM 1527 O O . ASP A 1 201 ? -17.118 5.123 7.473 1 81.94 201 ASP A O 1
ATOM 1531 N N . TYR A 1 202 ? -15.018 4.699 7.869 1 81.24 202 TYR A N 1
ATOM 1532 C CA . TYR A 1 202 ? -15.247 4.167 9.208 1 81.24 202 TYR A CA 1
ATOM 1533 C C . TYR A 1 202 ? -15.505 5.292 10.204 1 81.24 202 TYR A C 1
ATOM 1535 O O . TYR A 1 202 ? -16.15 5.081 11.234 1 81.24 202 TYR A O 1
ATOM 1543 N N . LEU A 1 203 ? -14.959 6.387 9.884 1 79.14 203 LEU A N 1
ATOM 1544 C CA . LEU A 1 203 ? -14.915 7.412 10.921 1 79.14 203 LEU A CA 1
ATOM 1545 C C . LEU A 1 203 ? -16.067 8.399 10.759 1 79.14 203 LEU A C 1
ATOM 1547 O O . LEU A 1 203 ? -16.34 9.195 11.661 1 79.14 203 LEU A O 1
ATOM 1551 N N . THR A 1 204 ? -16.7 8.131 9.55 1 69.95 204 THR A N 1
ATOM 1552 C CA . THR A 1 204 ? -17.857 8.996 9.353 1 69.95 204 THR A CA 1
ATOM 1553 C C . THR A 1 204 ? -18.931 8.709 10.398 1 69.95 204 THR A C 1
ATOM 1555 O O . THR A 1 204 ? -19.306 7.554 10.61 1 69.95 204 THR A O 1
ATOM 1558 N N . GLY A 1 205 ? -19.252 9.605 11.331 1 65.89 205 GLY A N 1
ATOM 1559 C CA . GLY A 1 205 ? -20.304 9.437 12.32 1 65.89 205 GLY A CA 1
ATOM 1560 C C . GLY A 1 205 ? -19.787 9.421 13.746 1 65.89 205 GLY A C 1
ATOM 1561 O O . GLY A 1 205 ? -20.569 9.482 14.697 1 65.89 205 GLY A O 1
ATOM 1562 N N . LEU A 1 206 ? -18.51 8.966 13.756 1 69.76 206 LEU A N 1
ATOM 1563 C CA . LEU A 1 206 ? -17.974 8.911 15.111 1 69.76 206 LEU A CA 1
ATOM 1564 C C . LEU A 1 206 ? -17.828 10.312 15.696 1 69.76 206 LEU A C 1
ATOM 1566 O O . LEU A 1 206 ? -17.457 10.467 16.861 1 69.76 206 LEU A O 1
ATOM 1570 N N . GLY A 1 207 ? -18.598 11.272 15.055 1 57.55 207 GLY A N 1
ATOM 1571 C CA . GLY A 1 207 ? -18.59 12.624 15.591 1 57.55 207 GLY A CA 1
ATOM 1572 C C . GLY A 1 207 ? -17.204 13.239 15.637 1 57.55 207 GLY A C 1
ATOM 1573 O O . GLY A 1 207 ? -16.968 14.198 16.374 1 57.55 207 GLY A O 1
ATOM 1574 N N . SER A 1 208 ? -16.354 12.411 15.111 1 57.88 208 SER A N 1
ATOM 1575 C CA . SER A 1 208 ? -14.985 12.852 15.358 1 57.88 208 SER A CA 1
ATOM 1576 C C . SER A 1 208 ? -14.596 13.997 14.43 1 57.88 208 SER A C 1
ATOM 1578 O O . SER A 1 208 ? -15.132 14.117 13.326 1 57.88 208 SER A O 1
ATOM 1580 N N . GLY A 1 209 ? -14.021 14.958 15.082 1 58.46 209 GLY A N 1
ATOM 1581 C CA . GLY A 1 209 ? -13.432 16.147 14.486 1 58.46 209 GLY A CA 1
ATOM 1582 C C . GLY A 1 209 ? -12.485 15.835 13.343 1 58.46 209 GLY A C 1
ATOM 1583 O O . GLY A 1 209 ? -12.715 14.896 12.578 1 58.46 209 GLY A O 1
ATOM 1584 N N . SER A 1 210 ? -11.35 16.385 13.313 1 68.83 210 SER A N 1
ATOM 1585 C CA . SER A 1 210 ? -10.298 16.444 12.303 1 68.83 210 SER A CA 1
ATOM 1586 C C . SER A 1 210 ? -9.476 15.159 12.287 1 68.83 210 SER A C 1
ATOM 1588 O O . SER A 1 210 ? -9.352 14.483 13.31 1 68.83 210 SER A O 1
ATOM 1590 N N . VAL A 1 211 ? -9.223 14.544 11.16 1 80.76 211 VAL A N 1
ATOM 1591 C CA . VAL A 1 211 ? -8.307 13.435 10.915 1 80.76 211 VAL A CA 1
ATOM 1592 C C . VAL A 1 211 ? -6.921 13.976 10.572 1 80.76 211 VAL A C 1
ATOM 1594 O O . VAL A 1 211 ? -6.584 14.137 9.397 1 80.76 211 VAL A O 1
ATOM 1597 N N . PRO A 1 212 ? -6.17 14.225 11.673 1 89.72 212 PRO A N 1
ATOM 1598 C CA . PRO A 1 212 ? -4.867 14.845 11.425 1 89.72 212 PRO A CA 1
ATOM 1599 C C . PRO A 1 212 ? -3.898 13.914 10.699 1 89.72 212 PRO A C 1
ATOM 1601 O O . PRO A 1 212 ? -2.921 14.375 10.104 1 89.72 212 PRO A O 1
ATOM 1604 N N . PHE A 1 213 ? -4.178 12.599 10.811 1 96.14 213 PHE A N 1
ATOM 1605 C CA . PHE A 1 213 ? -3.358 11.593 10.147 1 96.14 213 PHE A CA 1
ATOM 1606 C C . PHE A 1 213 ? -4.193 10.773 9.17 1 96.14 213 PHE A C 1
ATOM 1608 O O . PHE A 1 213 ? -5.015 9.953 9.584 1 96.14 213 PHE A O 1
ATOM 1615 N N . ALA A 1 214 ? -3.957 11.009 7.929 1 95.07 214 ALA A N 1
ATOM 1616 C CA . ALA A 1 214 ? -4.756 10.29 6.939 1 95.07 214 ALA A CA 1
ATOM 1617 C C . ALA A 1 214 ? -3.865 9.631 5.89 1 95.07 214 ALA A C 1
ATOM 1619 O O . ALA A 1 214 ? -2.847 10.197 5.487 1 95.07 214 ALA A O 1
ATOM 1620 N N . SER A 1 215 ? -4.296 8.446 5.481 1 95.6 215 SER A N 1
ATOM 1621 C CA . SER A 1 215 ? -3.579 7.741 4.424 1 95.6 215 SER A CA 1
ATOM 1622 C C . SER A 1 215 ? -4.514 6.833 3.632 1 95.6 215 SER A C 1
ATOM 1624 O O . SER A 1 215 ? -5.535 6.379 4.153 1 95.6 215 SER A O 1
ATOM 1626 N N . ASN A 1 216 ? -4.109 6.583 2.415 1 90.86 216 ASN A N 1
ATOM 1627 C CA . ASN A 1 216 ? -4.826 5.616 1.591 1 90.86 216 ASN A CA 1
ATOM 1628 C C . ASN A 1 216 ? -4.41 4.184 1.916 1 90.86 216 ASN A C 1
ATOM 1630 O O . ASN A 1 216 ? -4.986 3.231 1.39 1 90.86 216 ASN A O 1
ATOM 1634 N N . SER A 1 217 ? -3.445 4.046 2.756 1 93.73 217 SER A N 1
ATOM 1635 C CA . SER A 1 217 ? -2.864 2.743 3.061 1 93.73 217 SER A CA 1
ATOM 1636 C C . SER A 1 217 ? -3.196 2.309 4.485 1 93.73 217 SER A C 1
ATOM 1638 O O . SER A 1 217 ? -2.909 3.031 5.442 1 93.73 217 SER A O 1
ATOM 1640 N N . VAL A 1 218 ? -3.73 1.109 4.607 1 94.34 218 VAL A N 1
ATOM 1641 C CA . VAL A 1 218 ? -4.019 0.514 5.908 1 94.34 218 VAL A CA 1
ATOM 1642 C C . VAL A 1 218 ? -2.718 0.298 6.678 1 94.34 218 VAL A C 1
ATOM 1644 O O . VAL A 1 218 ? -2.675 0.47 7.898 1 94.34 218 VAL A O 1
ATOM 1647 N N . SER A 1 219 ? -1.708 -0.054 5.966 1 95.5 219 SER A N 1
ATOM 1648 C CA . SER A 1 219 ? -0.422 -0.298 6.612 1 95.5 219 SER A CA 1
ATOM 1649 C C . SER A 1 219 ? 0.15 0.984 7.206 1 95.5 219 SER A C 1
ATOM 1651 O O . SER A 1 219 ? 0.711 0.969 8.304 1 95.5 219 SER A O 1
ATOM 1653 N N . VAL A 1 220 ? 0.036 2.083 6.505 1 96.94 220 VAL A N 1
ATOM 1654 C CA . VAL A 1 220 ? 0.475 3.37 7.034 1 96.94 220 VAL A CA 1
ATOM 1655 C C . VAL A 1 220 ? -0.326 3.714 8.288 1 96.94 220 VAL A C 1
ATOM 1657 O O . VAL A 1 220 ? 0.244 4.117 9.305 1 96.94 220 VAL A O 1
ATOM 1660 N N . GLN A 1 221 ? -1.613 3.537 8.204 1 96.98 221 GLN A N 1
ATOM 1661 C CA . GLN A 1 221 ? -2.479 3.833 9.34 1 96.98 221 GLN A CA 1
ATOM 1662 C C . GLN A 1 221 ? -2.093 2.999 10.558 1 96.98 221 GLN A C 1
ATOM 1664 O O . GLN A 1 221 ? -1.991 3.523 11.669 1 96.98 221 GLN A O 1
ATOM 1669 N N . LEU A 1 222 ? -1.875 1.725 10.308 1 97.7 222 LEU A N 1
ATOM 1670 C CA . LEU A 1 222 ? -1.486 0.842 11.402 1 97.7 222 LEU A CA 1
ATOM 1671 C C . LEU A 1 222 ? -0.172 1.298 12.027 1 97.7 222 LEU A C 1
ATOM 1673 O O . LEU A 1 222 ? -0.04 1.328 13.252 1 97.7 222 LEU A O 1
ATOM 1677 N N . ASN A 1 223 ? 0.771 1.692 11.253 1 97.49 223 ASN A N 1
ATOM 1678 C CA . ASN A 1 223 ? 2.076 2.094 11.769 1 97.49 223 ASN A CA 1
ATOM 1679 C C . ASN A 1 223 ? 2.004 3.435 12.492 1 97.49 223 ASN A C 1
ATOM 1681 O O . ASN A 1 223 ? 2.738 3.666 13.455 1 97.49 223 ASN A O 1
ATOM 1685 N N . TRP A 1 224 ? 1.098 4.312 12.08 1 98.19 224 TRP A N 1
ATOM 1686 C CA . TRP A 1 224 ? 0.845 5.528 12.848 1 98.19 224 TRP A CA 1
ATOM 1687 C C . TRP A 1 224 ? 0.328 5.193 14.243 1 98.19 224 TRP A C 1
ATOM 1689 O O . TRP A 1 224 ? 0.772 5.778 15.233 1 98.19 224 TRP A O 1
ATOM 1699 N N . LEU A 1 225 ? -0.611 4.268 14.291 1 97.89 225 LEU A N 1
ATOM 1700 C CA . LEU A 1 225 ? -1.162 3.874 15.583 1 97.89 225 LEU A CA 1
ATOM 1701 C C . LEU A 1 225 ? -0.083 3.268 16.473 1 97.89 225 LEU A C 1
ATOM 1703 O O . LEU A 1 225 ? -0.005 3.582 17.663 1 97.89 225 LEU A O 1
A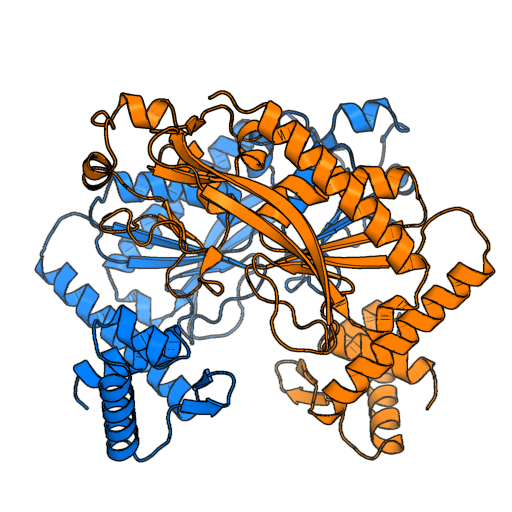TOM 1707 N N . ARG A 1 226 ? 0.72 2.462 15.885 1 96.87 226 ARG A N 1
ATOM 1708 C CA . ARG A 1 226 ? 1.815 1.841 16.624 1 96.87 226 ARG A CA 1
ATOM 1709 C C . ARG A 1 226 ? 2.784 2.893 17.154 1 96.87 226 ARG A C 1
ATOM 1711 O O . ARG A 1 226 ? 3.361 2.726 18.23 1 96.87 226 ARG A O 1
ATOM 1718 N N . ALA A 1 227 ? 2.925 3.961 16.409 1 95.84 227 ALA A N 1
ATOM 1719 C CA . ALA A 1 227 ? 3.847 5.032 16.776 1 95.84 227 ALA A CA 1
ATOM 1720 C C . ALA A 1 227 ? 3.214 5.976 17.794 1 95.84 227 ALA A C 1
ATOM 1722 O O . ALA A 1 227 ? 3.813 6.986 18.17 1 95.84 227 ALA A O 1
ATOM 1723 N N . GLY A 1 228 ? 1.995 5.688 18.177 1 96.09 228 GLY A N 1
ATOM 1724 C CA . GLY A 1 228 ? 1.329 6.486 19.194 1 96.09 228 GLY A CA 1
ATOM 1725 C C . GLY A 1 228 ? 0.772 7.792 18.657 1 96.09 228 GLY A C 1
ATOM 1726 O O . GLY A 1 228 ? 0.733 8.796 19.371 1 96.09 228 GLY A O 1
ATOM 1727 N N . ALA A 1 229 ? 0.379 7.758 17.39 1 96.13 229 ALA A N 1
ATOM 1728 C CA . ALA A 1 229 ? -0.07 8.997 16.761 1 96.13 229 ALA A CA 1
ATOM 1729 C C . ALA A 1 229 ? -1.515 9.312 17.138 1 96.13 229 ALA A C 1
ATOM 1731 O O . ALA A 1 229 ? -1.968 10.45 16.99 1 96.13 229 ALA A O 1
ATOM 1732 N N . GLY A 1 230 ? -2.236 8.288 17.595 1 95.44 230 GLY A N 1
ATOM 1733 C CA . GLY A 1 230 ? -3.629 8.54 17.926 1 95.44 230 GLY A CA 1
ATOM 1734 C C . GLY A 1 230 ? -4.467 7.277 17.981 1 95.44 230 GLY A C 1
ATOM 1735 O O . GLY A 1 230 ? -3.98 6.22 18.388 1 95.44 230 GLY A O 1
ATOM 1736 N N . VAL A 1 231 ? -5.792 7.457 17.642 1 95.5 231 VAL A N 1
ATOM 1737 C CA . VAL A 1 231 ? -6.802 6.404 17.67 1 95.5 231 VAL A CA 1
ATOM 1738 C C . VAL A 1 231 ? -7.341 6.167 16.261 1 95.5 231 VAL A C 1
ATOM 1740 O O . VAL A 1 231 ? -7.519 7.113 15.49 1 95.5 231 VAL A O 1
ATOM 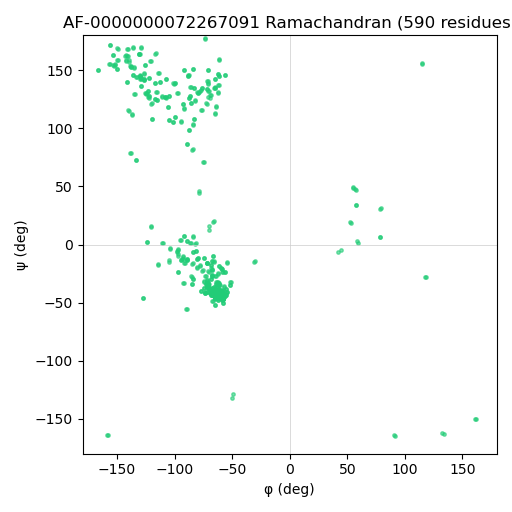1743 N N . GLY A 1 232 ? -7.531 4.934 15.911 1 95.63 232 GLY A N 1
ATOM 1744 C CA . GLY A 1 232 ? -8.075 4.622 14.599 1 95.63 232 GLY A CA 1
ATOM 1745 C C . GLY A 1 232 ? -8.759 3.268 14.544 1 95.63 232 GLY A C 1
ATOM 1746 O O . GLY A 1 232 ? -8.756 2.525 15.528 1 95.63 232 GLY A O 1
ATOM 1747 N N . ILE A 1 233 ? -9.421 2.983 13.432 1 95.66 233 ILE A N 1
ATOM 1748 C CA . ILE A 1 233 ? -10.089 1.707 13.197 1 95.66 233 ILE A CA 1
ATOM 1749 C C . ILE A 1 233 ? -9.099 0.709 12.602 1 95.66 233 ILE A C 1
ATOM 1751 O O . ILE A 1 233 ? -8.42 1.01 11.617 1 95.66 233 ILE A O 1
ATOM 1755 N N . VAL A 1 234 ? -9.026 -0.462 13.226 1 96.68 234 VAL A N 1
ATOM 1756 C CA . VAL A 1 234 ? -8.064 -1.468 12.787 1 96.68 234 VAL A CA 1
ATOM 1757 C C . VAL A 1 234 ? -8.784 -2.788 12.517 1 96.68 234 VAL A C 1
ATOM 1759 O O . VAL A 1 234 ? -9.729 -3.143 13.225 1 96.68 234 VAL A O 1
ATOM 1762 N N . HIS A 1 235 ? -8.346 -3.463 11.463 1 97.17 235 HIS A N 1
ATOM 1763 C CA . HIS A 1 235 ? -8.806 -4.829 11.242 1 97.17 235 HIS A CA 1
ATOM 1764 C C . HIS A 1 235 ? -8.334 -5.757 12.356 1 97.17 235 HIS A C 1
ATOM 1766 O O . HIS A 1 235 ? -7.15 -5.768 12.7 1 97.17 235 HIS A O 1
ATOM 1772 N N . ASP A 1 236 ? -9.21 -6.593 12.848 1 97.48 236 ASP A N 1
ATOM 1773 C CA . ASP A 1 236 ? -8.823 -7.528 13.899 1 97.48 236 ASP A CA 1
ATOM 1774 C C . ASP A 1 236 ? -7.747 -8.493 13.406 1 97.48 236 ASP A C 1
ATOM 1776 O O . ASP A 1 236 ? -6.84 -8.857 14.158 1 97.48 236 ASP A O 1
ATOM 1780 N N . PHE A 1 237 ? -7.814 -8.839 12.141 1 97.71 237 PHE A N 1
ATOM 1781 C CA . PHE A 1 237 ? -6.866 -9.819 11.626 1 97.71 237 PHE A CA 1
ATOM 1782 C C . PHE A 1 237 ? -5.484 -9.2 11.459 1 97.71 237 PHE A C 1
ATOM 1784 O O . PHE A 1 237 ? -4.5 -9.913 11.247 1 97.71 237 PHE A O 1
ATOM 1791 N N . ALA A 1 238 ? -5.381 -7.89 11.56 1 97.11 238 ALA A N 1
ATOM 1792 C CA . ALA A 1 238 ? -4.078 -7.236 11.46 1 97.11 238 ALA A CA 1
ATOM 1793 C C . ALA A 1 238 ? -3.466 -7.021 12.841 1 97.11 238 ALA A C 1
ATOM 1795 O O . ALA A 1 238 ? -2.269 -6.746 12.961 1 97.11 238 ALA A O 1
ATOM 1796 N N . MET A 1 239 ? -4.167 -7.155 13.91 1 96.01 239 MET A N 1
ATOM 1797 C CA . MET A 1 239 ? -3.772 -6.781 15.265 1 96.01 239 MET A CA 1
ATOM 1798 C C . MET A 1 239 ? -2.61 -7.641 15.75 1 96.01 239 MET A C 1
ATOM 1800 O O . MET A 1 239 ? -1.714 -7.15 16.44 1 96.01 239 MET A O 1
ATOM 1804 N N . PRO A 1 240 ? -2.582 -8.921 15.396 1 94.75 240 PRO A N 1
ATOM 1805 C CA . PRO A 1 240 ? -1.453 -9.736 15.849 1 94.75 240 PRO A CA 1
ATOM 1806 C C . PRO A 1 240 ? -0.106 -9.195 15.374 1 94.75 240 PRO A C 1
ATOM 1808 O O . PRO A 1 240 ? 0.925 -9.466 15.993 1 94.75 240 PRO A O 1
ATOM 1811 N N . SER A 1 241 ? -0.082 -8.398 14.345 1 93.39 241 SER A N 1
ATOM 1812 C CA . SER A 1 241 ? 1.158 -7.803 13.856 1 93.39 241 SER A CA 1
ATOM 1813 C C . SER A 1 241 ? 1.504 -6.534 14.628 1 93.39 241 SER A C 1
ATOM 1815 O O . SER A 1 241 ? 2.586 -5.971 14.452 1 93.39 241 SER A O 1
ATOM 1817 N N . ALA A 1 242 ? 0.623 -6.081 15.488 1 94.8 242 ALA A N 1
ATOM 1818 C CA . ALA A 1 242 ? 0.81 -4.871 16.285 1 94.8 242 ALA A CA 1
ATOM 1819 C C . ALA A 1 242 ? 0.446 -5.116 17.747 1 94.8 242 ALA A C 1
ATOM 1821 O O . ALA A 1 242 ? -0.527 -4.553 18.254 1 94.8 242 ALA A O 1
ATOM 1822 N N . PRO A 1 243 ? 1.26 -5.827 18.432 1 92.99 243 PRO A N 1
ATOM 1823 C CA . PRO A 1 243 ? 0.917 -6.254 19.79 1 92.99 243 PRO A CA 1
ATOM 1824 C C . PRO A 1 243 ? 0.814 -5.086 20.768 1 92.99 243 PRO A C 1
ATOM 1826 O O . PRO A 1 243 ? 0.248 -5.233 21.854 1 92.99 243 PRO A O 1
ATOM 1829 N N . GLU A 1 244 ? 1.304 -3.955 20.411 1 94.16 244 GLU A N 1
ATOM 1830 C CA . GLU A 1 244 ? 1.267 -2.784 21.282 1 94.16 244 GLU A CA 1
ATOM 1831 C C . GLU A 1 244 ? -0.105 -2.117 21.25 1 94.16 244 GLU A C 1
ATOM 1833 O O . GLU A 1 244 ? -0.396 -1.245 22.072 1 94.16 244 GLU A O 1
ATOM 1838 N N . LEU A 1 245 ? -0.941 -2.505 20.328 1 97.05 245 LEU A N 1
ATOM 1839 C CA . LEU A 1 245 ? -2.25 -1.875 20.19 1 97.05 245 LEU A CA 1
ATOM 1840 C C . LEU A 1 245 ? -3.279 -2.557 21.086 1 97.05 245 LEU A C 1
ATOM 1842 O O . LEU A 1 245 ? -3.22 -3.771 21.294 1 97.05 245 LEU A O 1
ATOM 1846 N N . VAL A 1 246 ? -4.165 -1.765 21.57 1 96.26 246 VAL A N 1
ATOM 1847 C CA . VAL A 1 246 ? -5.258 -2.238 22.413 1 96.26 246 VAL A CA 1
ATOM 1848 C C . VAL A 1 246 ? -6.593 -1.763 21.845 1 96.26 246 VAL A C 1
ATOM 1850 O O . VAL A 1 246 ? -6.703 -0.631 21.367 1 96.26 246 VAL A O 1
ATOM 1853 N N . LYS A 1 247 ? -7.628 -2.655 21.945 1 96.38 247 LYS A N 1
ATOM 1854 C CA . LYS A 1 247 ? -8.977 -2.279 21.532 1 96.38 247 LYS A CA 1
ATOM 1855 C C . LYS A 1 247 ? -9.596 -1.288 22.514 1 96.38 247 LYS A C 1
ATOM 1857 O O . LYS A 1 247 ? -9.426 -1.42 23.727 1 96.38 247 LYS A O 1
ATOM 1862 N N . ILE A 1 248 ? -10.281 -0.387 21.893 1 94.56 248 ILE A N 1
ATOM 1863 C CA . ILE A 1 248 ? -10.936 0.661 22.667 1 94.56 248 ILE A CA 1
ATOM 1864 C C . ILE A 1 248 ? -12.452 0.54 22.521 1 94.56 248 ILE A C 1
ATOM 1866 O O . ILE A 1 248 ? -12.971 0.486 21.404 1 94.56 248 ILE A O 1
ATOM 1870 N N . LEU A 1 249 ? -13.162 0.438 23.615 1 93.9 249 LEU A N 1
ATOM 1871 C CA . LEU A 1 249 ? -14.62 0.419 23.652 1 93.9 249 LEU A CA 1
ATOM 1872 C C . LEU A 1 249 ? -15.173 -0.673 22.743 1 93.9 249 LEU A C 1
ATOM 1874 O O . LEU A 1 249 ? -16.021 -0.406 21.889 1 93.9 249 LEU A O 1
ATOM 1878 N N . PRO A 1 250 ? -14.663 -1.916 22.839 1 93.44 250 PRO A N 1
ATOM 1879 C CA . PRO A 1 250 ? -15.097 -2.966 21.915 1 93.44 250 PRO A CA 1
ATOM 1880 C C . PRO A 1 250 ? -16.598 -3.237 21.993 1 93.44 250 PRO A C 1
ATOM 1882 O O . PRO A 1 250 ? -17.197 -3.699 21.018 1 93.44 250 PRO A O 1
ATOM 1885 N N . GLU A 1 251 ? -17.222 -2.871 23.038 1 92.03 251 GLU A N 1
ATOM 1886 C CA . GLU A 1 251 ? -18.656 -3.098 23.189 1 92.03 251 GLU A CA 1
ATOM 1887 C C . GLU A 1 251 ? -19.463 -1.992 22.515 1 92.03 251 GLU A C 1
ATOM 1889 O O . GLU A 1 251 ? -20.591 -2.221 22.072 1 92.03 251 GLU A O 1
ATOM 1894 N N . ALA A 1 252 ? -18.885 -0.863 22.493 1 90.83 252 ALA A N 1
ATOM 1895 C CA . ALA A 1 252 ? -19.59 0.292 21.945 1 90.83 252 ALA A CA 1
ATOM 1896 C C . ALA A 1 252 ? -19.436 0.359 20.428 1 90.83 252 ALA A C 1
ATOM 1898 O O . ALA A 1 252 ? -20.323 0.856 19.729 1 90.83 252 ALA A O 1
ATOM 1899 N N . LEU A 1 253 ? -18.29 -0.066 19.947 1 90.05 253 LEU A N 1
ATOM 1900 C CA . LEU A 1 253 ? -18.047 -0.01 18.509 1 90.05 253 LEU A CA 1
ATOM 1901 C C . LEU A 1 253 ? -17.375 -1.289 18.021 1 90.05 253 LEU A C 1
ATOM 1903 O O . LEU A 1 253 ? -16.243 -1.587 18.409 1 90.05 253 LEU A O 1
ATOM 1907 N N . SER A 1 254 ? -18.06 -2.015 17.283 1 91.8 254 SER A N 1
ATOM 1908 C CA . SER A 1 254 ? -17.619 -3.216 16.58 1 91.8 254 SER A CA 1
ATOM 1909 C C . SER A 1 254 ? -18.221 -3.29 15.181 1 91.8 254 SER A C 1
ATOM 1911 O O . SER A 1 254 ? -19.438 -3.411 15.029 1 91.8 254 SER A O 1
ATOM 1913 N N . LEU A 1 255 ? -17.324 -3.221 14.232 1 92.91 255 LEU A N 1
ATOM 1914 C CA . LEU A 1 255 ? -17.792 -3.255 12.85 1 92.91 255 LEU A CA 1
ATOM 1915 C C . LEU A 1 255 ? -17.601 -4.642 12.246 1 92.91 255 LEU A C 1
ATOM 1917 O O . LEU A 1 255 ? -16.599 -5.308 12.514 1 92.91 255 LEU A O 1
ATOM 1921 N N . SER A 1 256 ? -18.586 -5.083 11.502 1 94.99 256 SER A N 1
ATOM 1922 C CA . SER A 1 256 ? -18.482 -6.299 10.703 1 94.99 256 SER A CA 1
ATOM 1923 C C . SER A 1 256 ? -18.614 -5.995 9.214 1 94.99 256 SER A C 1
ATOM 1925 O O . SER A 1 256 ? -19.557 -5.322 8.794 1 94.99 256 SER A O 1
ATOM 1927 N N . ARG A 1 257 ? -17.639 -6.418 8.494 1 95.22 257 ARG A N 1
ATOM 1928 C CA . ARG A 1 257 ? -17.603 -6.231 7.048 1 95.22 257 ARG A CA 1
ATOM 1929 C C . ARG A 1 257 ? -17.325 -7.548 6.331 1 95.22 257 ARG A C 1
ATOM 1931 O O . ARG A 1 257 ? -17.016 -8.555 6.971 1 95.22 257 ARG A O 1
ATOM 1938 N N . SER A 1 258 ? -17.502 -7.48 5.023 1 96.11 258 SER A N 1
ATOM 1939 C CA . SER A 1 258 ? -17.246 -8.675 4.226 1 96.11 258 SER A CA 1
ATOM 1940 C C . SER A 1 258 ? -16.322 -8.37 3.053 1 96.11 258 SER A C 1
ATOM 1942 O O . SER A 1 258 ? -16.404 -7.296 2.454 1 96.11 258 SER A O 1
ATOM 1944 N N . PHE A 1 259 ? -15.481 -9.324 2.798 1 96.48 259 PHE A N 1
ATOM 1945 C CA . PHE A 1 259 ? -14.78 -9.327 1.519 1 96.48 259 PHE A CA 1
ATOM 1946 C C . PHE A 1 259 ? -15.548 -10.137 0.482 1 96.48 259 PHE A C 1
ATOM 1948 O O . PHE A 1 259 ? -16.192 -11.133 0.818 1 96.48 259 PHE A O 1
ATOM 1955 N N . TRP A 1 260 ? -15.39 -9.73 -0.715 1 95.19 260 TRP A N 1
ATOM 1956 C CA . TRP A 1 260 ? -16.029 -10.409 -1.837 1 95.19 260 TRP A CA 1
ATOM 1957 C C . TRP A 1 260 ? -14.999 -10.814 -2.886 1 95.19 260 TRP A C 1
ATOM 1959 O O . TRP A 1 260 ? -14.127 -10.021 -3.247 1 95.19 260 TRP A O 1
ATOM 1969 N N . LEU A 1 261 ? -15.045 -12.034 -3.281 1 95.63 261 LEU A N 1
ATOM 1970 C CA . LEU A 1 261 ? -14.223 -12.524 -4.382 1 95.63 261 LEU A CA 1
ATOM 1971 C C . LEU A 1 261 ? -14.925 -12.313 -5.72 1 95.63 261 LEU A C 1
ATOM 1973 O O . LEU A 1 261 ? -16.074 -12.726 -5.894 1 95.63 261 LEU A O 1
ATOM 1977 N N . ILE A 1 262 ? -14.24 -11.656 -6.618 1 93.37 262 ILE A N 1
ATOM 1978 C CA . ILE A 1 262 ? -14.828 -11.238 -7.886 1 93.37 262 ILE A CA 1
ATOM 1979 C C . ILE A 1 262 ? -14.008 -11.801 -9.045 1 93.37 262 ILE A C 1
ATOM 1981 O O . ILE A 1 262 ? -12.776 -11.742 -9.028 1 93.37 262 ILE A O 1
ATOM 1985 N N . ARG A 1 263 ? -14.613 -12.373 -9.988 1 89.11 263 ARG A N 1
ATOM 1986 C CA . ARG A 1 263 ? -13.962 -12.839 -11.208 1 89.11 263 ARG A CA 1
ATOM 1987 C C . ARG A 1 263 ? -14.855 -12.619 -12.424 1 89.11 263 ARG A C 1
ATOM 1989 O O . ARG A 1 263 ? -16.058 -12.393 -12.285 1 89.11 263 ARG A O 1
ATOM 1996 N N . HIS A 1 264 ? -14.217 -12.586 -13.56 1 82.47 264 HIS A N 1
ATOM 1997 C CA . HIS A 1 264 ? -14.993 -12.467 -14.789 1 82.47 264 HIS A CA 1
ATOM 1998 C C . HIS A 1 264 ? -15.862 -13.699 -15.015 1 82.47 264 HIS A C 1
ATOM 2000 O O . HIS A 1 264 ? -15.423 -14.826 -14.773 1 82.47 264 HIS A O 1
ATOM 2006 N N . GLN A 1 265 ? -17.038 -13.52 -15.522 1 83.05 265 GLN A N 1
ATOM 2007 C CA . GLN A 1 265 ? -17.994 -14.609 -15.693 1 83.05 265 GLN A CA 1
ATOM 2008 C C . GLN A 1 265 ? -17.446 -15.68 -16.631 1 83.05 265 GLN A C 1
ATOM 2010 O O . GLN A 1 265 ? -17.726 -16.868 -16.457 1 83.05 265 GLN A O 1
ATOM 2015 N N . ASP A 1 266 ? -16.686 -15.227 -17.576 1 74.86 266 ASP A N 1
ATOM 2016 C CA . ASP A 1 266 ? -16.167 -16.14 -18.589 1 74.86 266 ASP A CA 1
ATOM 2017 C C . ASP A 1 266 ? -15.089 -17.052 -18.007 1 74.86 266 ASP A C 1
ATOM 2019 O O . ASP A 1 266 ? -14.753 -18.08 -18.598 1 74.86 266 ASP A O 1
ATOM 2023 N N . ASP A 1 267 ? -14.589 -16.674 -16.872 1 77.28 267 ASP A N 1
ATOM 2024 C CA . ASP A 1 267 ? -13.494 -17.442 -16.287 1 77.28 267 ASP A CA 1
ATOM 2025 C C . ASP A 1 267 ? -14.024 -18.61 -15.459 1 77.28 267 ASP A C 1
ATOM 2027 O O . ASP A 1 267 ? -13.249 -19.444 -14.984 1 77.28 267 ASP A O 1
ATOM 2031 N N . VAL A 1 268 ? -15.286 -18.788 -15.405 1 75.04 268 VAL A N 1
ATOM 2032 C CA . VAL A 1 268 ? -15.903 -19.843 -14.607 1 75.04 268 VAL A CA 1
ATOM 2033 C C . VAL A 1 268 ? -15.647 -21.2 -15.258 1 75.04 268 VAL A C 1
ATOM 2035 O O . VAL A 1 268 ? -15.629 -22.229 -14.577 1 75.04 268 VAL A O 1
ATOM 2038 N N . ARG A 1 269 ? -15.28 -21.141 -16.41 1 70.29 269 ARG A N 1
ATOM 2039 C CA . ARG A 1 269 ? -15.074 -22.397 -17.126 1 70.29 269 ARG A CA 1
ATOM 2040 C C . ARG A 1 269 ? -13.646 -22.902 -16.946 1 70.29 269 ARG A C 1
ATOM 2042 O O . ARG A 1 269 ? -13.351 -24.062 -17.239 1 70.29 269 ARG A O 1
ATOM 2049 N N . LEU A 1 270 ? -12.862 -22.036 -16.447 1 74.84 270 LEU A N 1
ATOM 2050 C CA . LEU A 1 270 ? -11.463 -22.408 -16.271 1 74.84 270 LEU A CA 1
ATOM 2051 C C . LEU A 1 270 ? -11.266 -23.182 -14.971 1 74.84 270 LEU A C 1
ATOM 2053 O O . LEU A 1 270 ? -11.316 -22.601 -13.884 1 74.84 270 LEU A O 1
ATOM 2057 N N . GLU A 1 271 ? -11.024 -24.445 -15.054 1 77.44 271 GLU A N 1
ATOM 2058 C CA . GLU A 1 271 ? -10.916 -25.341 -13.907 1 77.44 271 GLU A CA 1
ATOM 2059 C C . GLU A 1 271 ? -9.771 -24.926 -12.988 1 77.44 271 GLU A C 1
ATOM 2061 O O . GLU A 1 271 ? -9.887 -25.013 -11.764 1 77.44 271 GLU A O 1
ATOM 2066 N N . ARG A 1 272 ? -8.68 -24.494 -13.555 1 80.54 272 ARG A N 1
ATOM 2067 C CA . ARG A 1 272 ? -7.533 -24.04 -12.775 1 80.54 272 ARG A CA 1
ATOM 2068 C C . ARG A 1 272 ? -7.923 -22.899 -11.841 1 80.54 272 ARG A C 1
ATOM 2070 O O . ARG A 1 272 ? -7.563 -22.905 -10.662 1 80.54 272 ARG A O 1
ATOM 2077 N N . LEU A 1 273 ? -8.677 -22.009 -12.364 1 86.21 273 LEU A N 1
ATOM 2078 C CA . LEU A 1 273 ? -9.104 -20.86 -11.573 1 86.21 273 LEU A CA 1
ATOM 2079 C C . LEU A 1 273 ? -10.126 -21.275 -10.52 1 86.21 273 LEU A C 1
ATOM 2081 O O . LEU A 1 273 ? -10.136 -20.734 -9.412 1 86.21 273 LEU A O 1
ATOM 2085 N N . ASN A 1 274 ? -10.93 -22.24 -10.868 1 88.56 274 ASN A N 1
ATOM 2086 C CA . ASN A 1 274 ? -11.892 -22.751 -9.898 1 88.56 274 ASN A CA 1
ATOM 2087 C C . ASN A 1 274 ? -11.196 -23.417 -8.715 1 88.56 274 ASN A C 1
ATOM 2089 O O . ASN A 1 274 ? -11.549 -23.169 -7.561 1 88.56 274 ASN A O 1
ATOM 2093 N N . ARG A 1 275 ? -10.231 -24.208 -9.03 1 89.2 275 ARG A N 1
ATOM 2094 C CA . ARG A 1 275 ? -9.477 -24.88 -7.977 1 89.2 275 ARG A CA 1
ATOM 2095 C C . ARG A 1 275 ? -8.724 -23.872 -7.114 1 89.2 275 ARG A C 1
ATOM 2097 O O . ARG A 1 275 ? -8.685 -24.003 -5.889 1 89.2 275 ARG A O 1
ATOM 2104 N N . PHE A 1 276 ? -8.134 -22.916 -7.752 1 94.6 276 PHE A N 1
ATOM 2105 C CA . PHE A 1 276 ? -7.437 -21.867 -7.017 1 94.6 276 PHE A CA 1
ATOM 2106 C C . PHE A 1 276 ? -8.403 -21.1 -6.121 1 94.6 276 PHE A C 1
ATOM 2108 O O . PHE A 1 276 ? -8.098 -20.833 -4.957 1 94.6 276 PHE A O 1
ATOM 2115 N N . THR A 1 277 ? -9.548 -20.769 -6.687 1 95.16 277 THR A N 1
ATOM 2116 C CA . THR A 1 277 ? -10.554 -20.014 -5.948 1 95.16 277 THR A CA 1
ATOM 2117 C C . THR A 1 277 ? -11.029 -20.797 -4.727 1 95.16 277 THR A C 1
ATOM 2119 O O . THR A 1 277 ? -11.22 -20.226 -3.652 1 95.16 277 THR A O 1
ATOM 2122 N N . ASP A 1 278 ? -11.204 -22.081 -4.873 1 95.07 278 ASP A N 1
ATOM 2123 C CA . ASP A 1 278 ? -11.614 -22.917 -3.749 1 95.07 278 ASP A CA 1
ATOM 2124 C C . ASP A 1 278 ? -10.565 -22.899 -2.64 1 95.07 278 ASP A C 1
ATOM 2126 O O . ASP A 1 278 ? 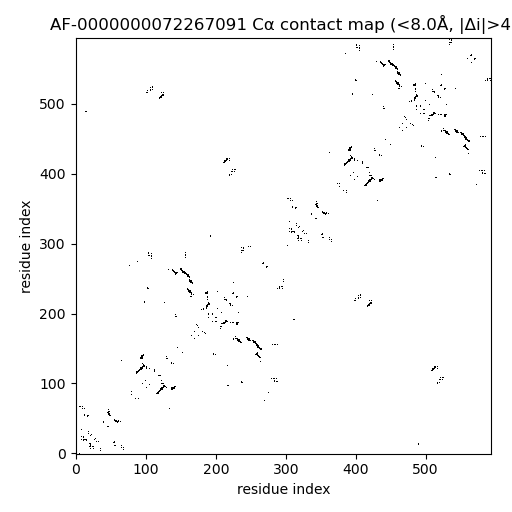-10.899 -22.734 -1.465 1 95.07 278 ASP A O 1
ATOM 2130 N N . ALA A 1 279 ? -9.325 -23.054 -3.034 1 96.48 279 ALA A N 1
ATOM 2131 C CA . ALA A 1 279 ? -8.23 -23.024 -2.068 1 96.48 279 ALA A CA 1
ATOM 2132 C C . ALA A 1 279 ? -8.134 -21.66 -1.39 1 96.48 279 ALA A C 1
ATOM 2134 O O . ALA A 1 279 ? -7.916 -21.576 -0.179 1 96.48 279 ALA A O 1
ATOM 2135 N N . LEU A 1 280 ? -8.318 -20.617 -2.14 1 97.9 280 LEU A N 1
ATOM 2136 C CA . LEU A 1 280 ? -8.241 -19.25 -1.636 1 97.9 280 LEU A CA 1
ATOM 2137 C C . LEU A 1 280 ? -9.347 -18.982 -0.62 1 97.9 280 LEU A C 1
ATOM 2139 O O . LEU A 1 280 ? -9.089 -18.437 0.455 1 97.9 280 LEU A O 1
ATOM 2143 N N . VAL A 1 281 ? -10.547 -19.397 -0.976 1 97.93 281 VAL A N 1
ATOM 2144 C CA . VAL A 1 281 ? -11.704 -19.172 -0.116 1 97.93 281 VAL A CA 1
ATOM 2145 C C . VAL A 1 281 ? -11.507 -19.893 1.215 1 97.93 281 VAL A C 1
ATOM 2147 O O . VAL A 1 281 ? -11.659 -19.293 2.282 1 97.93 281 VAL A O 1
ATOM 2150 N N . GLN A 1 282 ? -11.12 -21.111 1.124 1 97.88 282 GLN A N 1
ATOM 2151 C CA . GLN A 1 282 ? -10.898 -21.887 2.34 1 97.88 282 GLN A CA 1
ATOM 2152 C C . GLN A 1 282 ? -9.75 -21.307 3.161 1 97.88 282 GLN A C 1
ATOM 2154 O O . GLN A 1 282 ? -9.849 -21.196 4.385 1 97.88 282 GLN A O 1
ATOM 2159 N N . GLY A 1 283 ? -8.703 -20.949 2.511 1 98.2 283 GLY A N 1
ATOM 2160 C CA . GLY A 1 283 ? -7.539 -20.396 3.184 1 98.2 283 GLY A CA 1
ATOM 2161 C C . GLY A 1 283 ? -7.822 -19.078 3.88 1 98.2 283 GLY A C 1
ATOM 2162 O O . GLY A 1 283 ? -7.416 -18.875 5.026 1 98.2 283 GLY A O 1
ATOM 2163 N N . VAL A 1 284 ? -8.514 -18.176 3.22 1 98.63 284 VAL A N 1
ATOM 2164 C CA . VAL A 1 284 ? -8.798 -16.856 3.772 1 98.63 284 VAL A CA 1
ATOM 2165 C C . VAL A 1 284 ? -9.733 -16.988 4.973 1 98.63 284 VAL A C 1
ATOM 2167 O O . VAL A 1 284 ? -9.518 -16.353 6.007 1 98.63 284 VAL A O 1
ATOM 2170 N N . ARG A 1 285 ? -10.72 -17.836 4.875 1 98.37 285 ARG A N 1
ATOM 2171 C CA . ARG A 1 285 ? -11.653 -18.035 5.979 1 98.37 285 ARG A CA 1
ATOM 2172 C C . ARG A 1 285 ? -10.941 -18.603 7.202 1 98.37 285 ARG A C 1
ATOM 2174 O O . ARG A 1 285 ? -11.145 -18.128 8.321 1 98.37 285 ARG A O 1
ATOM 2181 N N . ARG A 1 286 ? -10.127 -19.556 6.973 1 98.08 286 ARG A N 1
ATOM 2182 C CA . ARG A 1 286 ? -9.357 -20.151 8.06 1 98.08 286 ARG A CA 1
ATOM 2183 C C . ARG A 1 286 ? -8.431 -19.124 8.702 1 98.08 286 ARG A C 1
ATOM 2185 O O . ARG A 1 286 ? -8.303 -19.075 9.927 1 98.08 286 ARG A O 1
ATOM 2192 N N . GLU A 1 287 ? -7.809 -18.308 7.897 1 98.26 287 GLU A N 1
ATOM 2193 C CA . GLU A 1 287 ? -6.82 -17.356 8.394 1 98.26 287 GLU A CA 1
ATOM 2194 C C . GLU A 1 287 ? -7.487 -16.222 9.167 1 98.26 287 GLU A C 1
ATOM 2196 O O . GLU A 1 287 ? -6.977 -15.784 10.201 1 98.26 287 GLU A O 1
ATOM 2201 N N . VAL A 1 288 ? -8.629 -15.736 8.643 1 98.33 288 VAL A N 1
ATOM 2202 C CA . VAL A 1 288 ? -9.374 -14.718 9.376 1 98.33 288 VAL A CA 1
ATOM 2203 C C . VAL A 1 288 ? -9.751 -15.247 10.758 1 98.33 288 VAL A C 1
ATOM 2205 O O . VAL A 1 288 ? -9.544 -14.569 11.767 1 98.33 288 VAL A O 1
ATOM 2208 N N . HIS A 1 289 ? -10.242 -16.469 10.794 1 97.4 289 HIS A N 1
ATOM 2209 C CA . HIS A 1 289 ? -10.624 -17.087 12.058 1 97.4 289 HIS A CA 1
ATOM 2210 C C . HIS A 1 289 ? -9.426 -17.215 12.993 1 97.4 289 HIS A C 1
ATOM 2212 O O . HIS A 1 289 ? -9.519 -16.887 14.178 1 97.4 289 HIS A O 1
ATOM 2218 N N . ARG A 1 290 ? -8.359 -17.614 12.493 1 97.41 290 ARG A N 1
ATOM 2219 C CA . ARG A 1 290 ? -7.156 -17.81 13.296 1 97.41 290 ARG A CA 1
ATOM 2220 C C . ARG A 1 290 ? -6.659 -16.487 13.869 1 97.41 290 ARG A C 1
ATOM 2222 O O . ARG A 1 290 ? -6.451 -16.368 15.079 1 97.41 290 ARG A O 1
ATOM 2229 N N . LEU A 1 291 ? -6.488 -15.488 13.036 1 97.3 291 LEU A N 1
ATOM 2230 C CA . LEU A 1 291 ? -5.901 -14.215 13.44 1 97.3 291 LEU A CA 1
ATOM 2231 C C . LEU A 1 291 ? -6.828 -13.467 14.394 1 97.3 291 LEU A C 1
ATOM 2233 O O . LEU A 1 291 ? -6.374 -12.902 15.391 1 97.3 291 LEU A O 1
ATOM 2237 N N . GLU A 1 292 ? -8.115 -13.465 14.06 1 96.09 292 GLU A N 1
ATOM 2238 C CA . GLU A 1 292 ? -9.052 -12.772 14.939 1 96.09 292 GLU A CA 1
ATOM 2239 C C . GLU A 1 292 ? -9.178 -13.482 16.283 1 96.09 292 GLU A C 1
ATOM 2241 O O . GLU A 1 292 ? -9.479 -12.852 17.299 1 96.09 292 GLU A O 1
ATOM 2246 N N . GLY A 1 293 ? -8.927 -14.782 16.266 1 94.26 293 GLY A N 1
ATOM 2247 C CA . GLY A 1 293 ? -8.921 -15.547 17.503 1 94.26 293 GLY A CA 1
ATOM 2248 C C . GLY A 1 293 ? -7.763 -15.194 18.417 1 94.26 293 GLY A C 1
ATOM 2249 O O . GLY A 1 293 ? -7.797 -15.489 19.613 1 94.26 293 GLY A O 1
ATOM 2250 N N . MET A 1 294 ? -6.76 -14.564 17.887 1 92 294 MET A N 1
ATOM 2251 C CA . MET A 1 294 ? -5.569 -14.207 18.651 1 92 294 MET A CA 1
ATOM 2252 C C . MET A 1 294 ? -5.732 -12.838 19.305 1 92 294 MET A C 1
ATOM 2254 O O . MET A 1 294 ? -4.874 -12.409 20.079 1 92 294 MET A O 1
ATOM 2258 N N . THR A 1 295 ? -6.767 -12.129 18.844 1 86.49 295 THR A N 1
ATOM 2259 C CA . THR A 1 295 ? -6.934 -10.766 19.338 1 86.49 295 THR A CA 1
ATOM 2260 C C . THR A 1 295 ? -7.638 -10.765 20.692 1 86.49 295 THR A C 1
ATOM 2262 O O . THR A 1 295 ? -8.603 -11.504 20.897 1 86.49 295 THR A O 1
ATOM 2265 N N . ARG A 1 296 ? -7.06 -10.198 21.681 1 68.65 296 ARG A N 1
ATOM 2266 C CA . ARG A 1 296 ? -7.647 -10.073 23.012 1 68.65 296 ARG A CA 1
ATOM 2267 C C . ARG A 1 296 ? -8.811 -9.088 23.006 1 68.65 296 ARG A C 1
ATOM 2269 O O . ARG A 1 296 ? -8.784 -8.09 22.283 1 68.65 296 ARG A O 1
ATOM 2276 N N . LEU A 1 297 ? -9.909 -9.475 23.583 1 63.3 297 LEU A N 1
ATOM 2277 C CA . LEU A 1 297 ? -10.96 -8.498 23.846 1 63.3 297 LEU A CA 1
ATOM 2278 C C . LEU A 1 297 ? -10.543 -7.536 24.954 1 63.3 297 LEU A C 1
ATOM 2280 O O . LEU A 1 297 ? -9.82 -7.92 25.875 1 63.3 297 LEU A O 1
ATOM 2284 N N . MET B 1 1 ? -13.811 35.609 -11.533 1 52.77 1 MET B N 1
ATOM 2285 C CA . MET B 1 1 ? -14.069 34.272 -11.005 1 52.77 1 MET B CA 1
ATOM 2286 C C . MET B 1 1 ? -14.123 34.291 -9.481 1 52.77 1 MET B C 1
ATOM 2288 O O . MET B 1 1 ? -13.332 34.981 -8.836 1 52.77 1 MET B O 1
ATOM 2292 N N . ASP B 1 2 ? -15.277 33.945 -8.918 1 61.68 2 ASP B N 1
ATOM 2293 C CA . ASP B 1 2 ? -15.557 33.899 -7.486 1 61.68 2 ASP B CA 1
ATOM 2294 C C . ASP B 1 2 ? -14.799 32.756 -6.814 1 61.68 2 ASP B C 1
ATOM 2296 O O . ASP B 1 2 ? -14.749 31.643 -7.341 1 61.68 2 ASP B O 1
ATOM 2300 N N . TRP B 1 3 ? -14.076 33.099 -5.812 1 64.02 3 TRP B N 1
ATOM 2301 C CA . TRP B 1 3 ? -13.274 32.141 -5.058 1 64.02 3 TRP B CA 1
ATOM 2302 C C . TRP B 1 3 ? -14.118 30.947 -4.623 1 64.02 3 TRP B C 1
ATOM 2304 O O . TRP B 1 3 ? -13.634 29.814 -4.596 1 64.02 3 TRP B O 1
ATOM 2314 N N . ASP B 1 4 ? -15.265 31.201 -4.397 1 73.29 4 ASP B N 1
ATOM 2315 C CA . ASP B 1 4 ? -16.167 30.141 -3.959 1 73.29 4 ASP B CA 1
ATOM 2316 C C . ASP B 1 4 ? -16.418 29.135 -5.079 1 73.29 4 ASP B C 1
ATOM 2318 O O . ASP B 1 4 ? -16.555 27.936 -4.826 1 73.29 4 ASP B O 1
ATOM 2322 N N . ASP B 1 5 ? -16.337 29.689 -6.26 1 78.78 5 ASP B N 1
ATOM 2323 C CA . ASP B 1 5 ? -16.524 28.802 -7.405 1 78.78 5 ASP B CA 1
ATOM 2324 C C . ASP B 1 5 ? -15.324 27.873 -7.581 1 78.78 5 ASP B C 1
ATOM 2326 O O . ASP B 1 5 ? -15.484 26.707 -7.947 1 78.78 5 ASP B O 1
ATOM 2330 N N . LEU B 1 6 ? -14.201 28.393 -7.221 1 77.47 6 LEU B N 1
ATOM 2331 C CA . LEU B 1 6 ? -12.991 27.584 -7.318 1 77.47 6 LEU B CA 1
ATOM 2332 C C . LEU B 1 6 ? -12.997 26.471 -6.275 1 77.47 6 LEU B C 1
ATOM 2334 O O . LEU B 1 6 ? -12.557 25.353 -6.552 1 77.47 6 LEU B O 1
ATOM 2338 N N . ARG B 1 7 ? -13.499 26.83 -5.174 1 78.72 7 ARG B N 1
ATOM 2339 C CA . ARG B 1 7 ? -13.619 25.842 -4.107 1 78.72 7 ARG B CA 1
ATOM 2340 C C . ARG B 1 7 ? -14.573 24.72 -4.505 1 78.72 7 ARG B C 1
ATOM 2342 O O . ARG B 1 7 ? -14.291 23.544 -4.265 1 78.72 7 ARG B O 1
ATOM 2349 N N . ILE B 1 8 ? -15.619 25.085 -5.12 1 82.39 8 ILE B N 1
ATOM 2350 C CA . ILE B 1 8 ? -16.613 24.114 -5.564 1 82.39 8 ILE B CA 1
ATOM 2351 C C . ILE B 1 8 ? -16.028 23.249 -6.678 1 82.39 8 ILE B C 1
ATOM 2353 O O . ILE B 1 8 ? -16.203 22.028 -6.68 1 82.39 8 ILE B O 1
ATOM 2357 N N . PHE B 1 9 ? -15.291 23.908 -7.589 1 87.03 9 PHE B N 1
ATOM 2358 C CA . PHE B 1 9 ? -14.6 23.196 -8.657 1 87.03 9 PHE B CA 1
ATOM 2359 C C . PHE B 1 9 ? -13.638 22.161 -8.084 1 87.03 9 PHE B C 1
ATOM 2361 O O . PHE B 1 9 ? -13.649 21 -8.498 1 87.03 9 PHE B O 1
ATOM 2368 N N . LEU B 1 10 ? -12.893 22.59 -7.144 1 82.59 10 LEU B N 1
ATOM 2369 C CA . LEU B 1 10 ? -11.93 21.699 -6.506 1 82.59 10 LEU B CA 1
ATOM 2370 C C . LEU B 1 10 ? -12.636 20.522 -5.841 1 82.59 10 LEU B C 1
ATOM 2372 O O . LEU B 1 10 ? -12.166 19.385 -5.92 1 82.59 10 LEU B O 1
ATOM 2376 N N . GLY B 1 11 ? -13.732 20.81 -5.25 1 81.92 11 GLY B N 1
ATOM 2377 C CA . GLY B 1 11 ? -14.521 19.769 -4.611 1 81.92 11 GLY B CA 1
ATOM 2378 C C . GLY B 1 11 ? -14.993 18.699 -5.578 1 81.92 11 GLY B C 1
ATOM 2379 O O . GLY B 1 11 ? -14.9 17.505 -5.285 1 81.92 11 GLY B O 1
ATOM 2380 N N . VAL B 1 12 ? -15.401 19.146 -6.716 1 85.35 12 VAL B N 1
ATOM 2381 C CA . VAL B 1 12 ? -15.907 18.219 -7.723 1 85.35 12 VAL B CA 1
ATOM 2382 C C . VAL B 1 12 ? -14.746 17.436 -8.334 1 85.35 12 VAL B C 1
ATOM 2384 O O . VAL B 1 12 ? -14.863 16.234 -8.582 1 85.35 12 VAL B O 1
ATOM 2387 N N . ALA B 1 13 ? -13.687 18.145 -8.586 1 83.45 13 ALA B N 1
ATOM 2388 C CA . ALA B 1 13 ? -12.518 17.507 -9.185 1 83.45 13 ALA B CA 1
ATOM 2389 C C . ALA B 1 13 ? -11.995 16.378 -8.302 1 83.45 13 ALA B C 1
ATOM 2391 O O . ALA B 1 13 ? -11.616 15.316 -8.801 1 83.45 13 ALA B O 1
ATOM 2392 N N . ARG B 1 14 ? -12.019 16.638 -7.082 1 73.86 14 ARG B N 1
ATOM 2393 C CA . ARG B 1 14 ? -11.481 15.682 -6.119 1 73.86 14 ARG B CA 1
ATOM 2394 C C . ARG B 1 14 ? -12.448 14.523 -5.899 1 73.86 14 ARG B C 1
ATOM 2396 O O . ARG B 1 14 ? -12.028 13.369 -5.791 1 73.86 14 ARG B O 1
ATOM 2403 N N . ALA B 1 15 ? -13.743 14.823 -5.839 1 73.62 15 ALA B N 1
ATOM 2404 C CA . ALA B 1 15 ? -14.764 13.827 -5.528 1 73.62 15 ALA B CA 1
ATOM 2405 C C . ALA B 1 15 ? -15.184 13.062 -6.78 1 73.62 15 ALA B C 1
ATOM 2407 O O . ALA B 1 15 ? -15.812 12.005 -6.688 1 73.62 15 ALA B O 1
ATOM 2408 N N . GLU B 1 16 ? -14.829 13.658 -7.929 1 76.25 16 GLU B N 1
ATOM 2409 C CA . GLU B 1 16 ? -15.185 13.144 -9.248 1 76.25 16 GLU B CA 1
ATOM 2410 C C . GLU B 1 16 ? -16.687 12.902 -9.36 1 76.25 16 GLU B C 1
ATOM 2412 O O . GLU B 1 16 ? -17.129 12.059 -10.143 1 76.25 16 GLU B O 1
ATOM 2417 N N . SER B 1 17 ? -17.454 13.509 -8.481 1 80.97 17 SER B N 1
ATOM 2418 C CA . SER B 1 17 ? -18.912 13.457 -8.504 1 80.97 17 SER B CA 1
ATOM 2419 C C . SER B 1 17 ? -19.52 14.699 -7.862 1 80.97 17 SER B C 1
ATOM 2421 O O . SER B 1 17 ? -18.887 15.344 -7.024 1 80.97 17 SER B O 1
ATOM 2423 N N . LEU B 1 18 ? -20.739 15.032 -8.279 1 84.5 18 LEU B N 1
ATOM 2424 C CA . LEU B 1 18 ? -21.433 16.174 -7.695 1 84.5 18 LEU B CA 1
ATOM 2425 C C . LEU B 1 18 ? -21.892 15.864 -6.274 1 84.5 18 LEU B C 1
ATOM 2427 O O . LEU B 1 18 ? -21.806 16.717 -5.389 1 84.5 18 LEU B O 1
ATOM 2431 N N . SER B 1 19 ? -22.271 14.623 -6.155 1 81.8 19 SER B N 1
ATOM 2432 C CA . SER B 1 19 ? -22.733 14.216 -4.832 1 81.8 19 SER B CA 1
ATOM 2433 C C . SER B 1 19 ? -21.582 14.17 -3.833 1 81.8 19 SER B C 1
ATOM 2435 O O . SER B 1 19 ? -21.714 14.643 -2.703 1 81.8 19 SER B O 1
ATOM 2437 N N . GLY B 1 20 ? -20.532 13.672 -4.3 1 79.31 20 GLY B N 1
ATOM 2438 C CA . GLY B 1 20 ? -19.351 13.645 -3.452 1 79.31 20 GLY B CA 1
ATOM 2439 C C . GLY B 1 20 ? -18.848 15.029 -3.086 1 79.31 20 GLY B C 1
ATOM 2440 O O . GLY B 1 20 ? -18.514 15.287 -1.928 1 79.31 20 GLY B O 1
ATOM 2441 N N . ALA B 1 21 ? -18.823 15.842 -4.013 1 82.42 21 ALA B N 1
ATOM 2442 C CA . ALA B 1 21 ? -18.399 17.223 -3.794 1 82.42 21 ALA B CA 1
ATOM 2443 C C . ALA B 1 21 ? -19.351 17.945 -2.845 1 82.42 21 ALA B C 1
ATOM 2445 O O . ALA B 1 21 ? -18.913 18.685 -1.961 1 82.42 21 ALA B O 1
ATOM 2446 N N . GLY B 1 22 ? -20.61 17.772 -3.078 1 82.5 22 GLY B N 1
ATOM 2447 C CA . GLY B 1 22 ? -21.608 18.401 -2.227 1 82.5 22 GLY B CA 1
ATOM 2448 C C . GLY B 1 22 ? -21.447 18.05 -0.76 1 82.5 22 GLY B C 1
ATOM 2449 O O . GLY B 1 22 ? -21.508 18.927 0.104 1 82.5 22 GLY B O 1
ATOM 2450 N N . ARG B 1 23 ? -21.222 16.837 -0.515 1 75.44 23 ARG B N 1
ATOM 2451 C CA .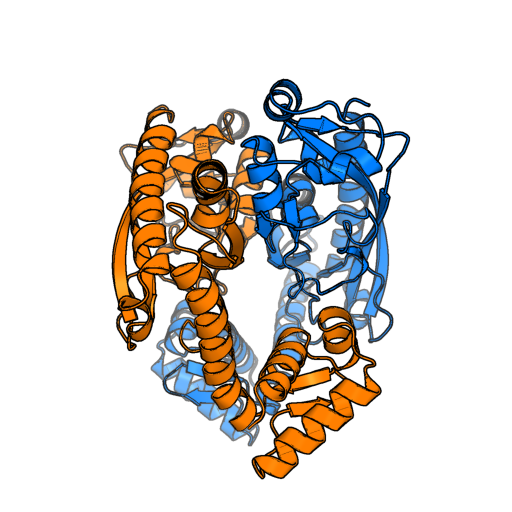 ARG B 1 23 ? -21.022 16.369 0.853 1 75.44 23 ARG B CA 1
ATOM 2452 C C . ARG B 1 23 ? -19.828 17.062 1.5 1 75.44 23 ARG B C 1
ATOM 2454 O O . ARG B 1 23 ? -19.913 17.518 2.642 1 75.44 23 ARG B O 1
ATOM 2461 N N . GLY B 1 24 ? -18.808 17.221 0.722 1 72.19 24 GLY B N 1
ATOM 2462 C CA . GLY B 1 24 ? -17.591 17.834 1.228 1 72.19 24 GLY B CA 1
ATOM 2463 C C . GLY B 1 24 ? -17.72 19.331 1.441 1 72.19 24 GLY B C 1
ATOM 2464 O O . GLY B 1 24 ? -17.137 19.883 2.377 1 72.19 24 GLY B O 1
ATOM 2465 N N . LEU B 1 25 ? -18.526 19.906 0.746 1 73.47 25 LEU B N 1
ATOM 2466 C CA . LEU B 1 25 ? -18.643 21.361 0.744 1 73.47 25 LEU B CA 1
ATOM 2467 C C . LEU B 1 25 ? -19.875 21.807 1.524 1 73.47 25 LEU B C 1
ATOM 2469 O O . LEU B 1 25 ? -20.109 23.006 1.69 1 73.47 25 LEU B O 1
ATOM 2473 N N . ARG B 1 26 ? -20.627 20.725 1.997 1 78.44 26 ARG B N 1
ATOM 2474 C CA . ARG B 1 26 ? -21.89 20.991 2.678 1 78.44 26 ARG B CA 1
ATOM 2475 C C . ARG B 1 26 ? -22.83 21.802 1.792 1 78.44 26 ARG B C 1
ATOM 2477 O O . ARG B 1 26 ? -23.387 22.811 2.229 1 78.44 26 ARG B O 1
ATOM 2484 N N . LEU B 1 27 ? -22.961 21.347 0.494 1 81.43 27 LEU B N 1
ATOM 2485 C CA . LEU B 1 27 ? -23.856 21.917 -0.508 1 81.43 27 LEU B CA 1
ATOM 2486 C C . LEU B 1 27 ? -24.689 20.828 -1.175 1 81.43 27 LEU B C 1
ATOM 2488 O O . LEU B 1 27 ? -24.275 19.667 -1.227 1 81.43 27 LEU B O 1
ATOM 2492 N N . ASP B 1 28 ? -25.874 21.15 -1.5 1 86.82 28 ASP B N 1
ATOM 2493 C CA . ASP B 1 28 ? -26.679 20.233 -2.299 1 86.82 28 ASP B CA 1
ATOM 2494 C C . ASP B 1 28 ? -26.032 19.974 -3.658 1 86.82 28 ASP B C 1
ATOM 2496 O O . ASP B 1 28 ? -25.503 20.894 -4.284 1 86.82 28 ASP B O 1
ATOM 2500 N N . PRO B 1 29 ? -26.042 18.72 -4.056 1 88.65 29 PRO B N 1
ATOM 2501 C CA . PRO B 1 29 ? -25.446 18.382 -5.351 1 88.65 29 PRO B CA 1
ATOM 2502 C C . PRO B 1 29 ? -25.989 19.24 -6.491 1 88.65 29 PRO B C 1
ATOM 2504 O O . PRO B 1 29 ? -25.252 19.57 -7.425 1 88.65 29 PRO B O 1
ATOM 2507 N N . ALA B 1 30 ? -27.293 19.593 -6.413 1 88.83 30 ALA B N 1
ATOM 2508 C CA . ALA B 1 30 ? -27.887 20.441 -7.442 1 88.83 30 ALA B CA 1
ATOM 2509 C C . ALA B 1 30 ? -27.234 21.82 -7.461 1 88.83 30 ALA B C 1
ATOM 2511 O O . ALA B 1 30 ? -27.002 22.39 -8.53 1 88.83 30 ALA B O 1
ATOM 2512 N N . THR B 1 31 ? -26.978 22.353 -6.298 1 86.47 31 THR B N 1
ATOM 2513 C CA . THR B 1 31 ? -26.277 23.626 -6.172 1 86.47 31 THR B CA 1
ATOM 2514 C C . THR B 1 31 ? -24.857 23.518 -6.719 1 86.47 31 THR B C 1
ATOM 2516 O O . THR B 1 31 ? -24.399 24.398 -7.451 1 86.47 31 THR B O 1
ATOM 2519 N N . VAL B 1 32 ? -24.188 22.409 -6.374 1 91.18 32 VAL B N 1
ATOM 2520 C CA . VAL B 1 32 ? -22.834 22.177 -6.864 1 91.18 32 VAL B CA 1
ATOM 2521 C C . VAL B 1 32 ? -22.833 22.155 -8.391 1 91.18 32 VAL B C 1
ATOM 2523 O O . VAL B 1 32 ? -22.001 22.806 -9.027 1 91.18 32 VAL B O 1
ATOM 2526 N N . GLY B 1 33 ? -23.78 21.406 -8.93 1 91.38 33 GLY B N 1
ATOM 2527 C CA . GLY B 1 33 ? -23.893 21.319 -10.377 1 91.38 33 GLY B CA 1
ATOM 2528 C C . GLY B 1 33 ? -24.134 22.663 -11.039 1 91.38 33 GLY B C 1
ATOM 2529 O O . GLY B 1 33 ? -23.497 22.989 -12.042 1 91.38 33 GLY B O 1
ATOM 2530 N N . ARG B 1 34 ? -25.02 23.445 -10.464 1 89.23 34 ARG B N 1
ATOM 2531 C CA . ARG B 1 34 ? -25.352 24.762 -10.999 1 89.23 34 ARG B CA 1
ATOM 2532 C C . ARG B 1 34 ? -24.145 25.692 -10.952 1 89.23 34 ARG B C 1
ATOM 2534 O O . ARG B 1 34 ? -23.911 26.463 -11.885 1 89.23 34 ARG B O 1
ATOM 2541 N N . ARG B 1 35 ? -23.491 25.589 -9.869 1 88.08 35 ARG B N 1
ATOM 2542 C CA . ARG B 1 35 ? -22.322 26.444 -9.692 1 88.08 35 ARG B CA 1
ATOM 2543 C C . ARG B 1 35 ? -21.212 26.061 -10.665 1 88.08 35 ARG B C 1
ATOM 2545 O O . ARG B 1 35 ? -20.516 26.93 -11.194 1 88.08 35 ARG B O 1
ATOM 2552 N N . ILE B 1 36 ? -21.063 24.811 -10.908 1 90.59 36 ILE B N 1
ATOM 2553 C CA . ILE B 1 36 ? -20.083 24.342 -11.881 1 90.59 36 ILE B CA 1
ATOM 2554 C C . ILE B 1 36 ? -20.474 24.817 -13.279 1 90.59 36 ILE B C 1
ATOM 2556 O O . ILE B 1 36 ? -19.63 25.303 -14.035 1 90.59 36 ILE B O 1
ATOM 2560 N N . ALA B 1 37 ? -21.757 24.694 -13.532 1 89.81 37 ALA B N 1
ATOM 2561 C CA . ALA B 1 37 ? -22.254 25.148 -14.828 1 89.81 37 ALA B CA 1
ATOM 2562 C C . ALA B 1 37 ? -22.01 26.643 -15.015 1 89.81 37 ALA B C 1
ATOM 2564 O O . ALA B 1 37 ? -21.592 27.08 -16.09 1 89.81 37 ALA B O 1
ATOM 2565 N N . ARG B 1 38 ? -22.29 27.349 -14.016 1 85.78 38 ARG B N 1
ATOM 2566 C CA . ARG B 1 38 ? -22.06 28.789 -14.052 1 85.78 38 ARG B CA 1
ATOM 2567 C C . ARG B 1 38 ? -20.584 29.103 -14.27 1 85.78 38 ARG B C 1
ATOM 2569 O O . ARG B 1 38 ? -20.242 30.001 -15.041 1 85.78 38 ARG B O 1
ATOM 2576 N N . LEU B 1 39 ? -19.724 28.407 -13.554 1 86.9 39 LEU B N 1
ATOM 2577 C CA . LEU B 1 39 ? -18.284 28.593 -13.692 1 86.9 39 LEU B CA 1
ATOM 2578 C C . LEU B 1 39 ? -17.827 28.271 -15.11 1 86.9 39 LEU B C 1
ATOM 2580 O O . LEU B 1 39 ? -17.041 29.016 -15.699 1 86.9 39 LEU B O 1
ATOM 2584 N N . GLU B 1 40 ? -18.34 27.163 -15.651 1 89.84 40 GLU B N 1
ATOM 2585 C CA . GLU B 1 40 ? -18.006 26.77 -17.016 1 89.84 40 GLU B CA 1
ATOM 2586 C C . GLU B 1 40 ? -18.49 27.809 -18.024 1 89.84 40 GLU B C 1
ATOM 2588 O O . GLU B 1 40 ? -17.784 28.126 -18.983 1 89.84 40 GLU B O 1
ATOM 2593 N N . GLU B 1 41 ? -19.686 28.332 -17.749 1 85.82 41 GLU B N 1
ATOM 2594 C CA . GLU B 1 41 ? -20.237 29.38 -18.603 1 85.82 41 GLU B CA 1
ATOM 2595 C C . GLU B 1 41 ? -19.387 30.646 -18.54 1 85.82 41 GLU B C 1
ATOM 2597 O O . GLU B 1 41 ? -19.101 31.259 -19.57 1 85.82 41 GLU B O 1
ATOM 2602 N N . ALA B 1 42 ? -19.062 31.005 -17.364 1 81.14 42 ALA B N 1
ATOM 2603 C CA . ALA B 1 42 ? -18.252 32.204 -17.166 1 81.14 42 ALA B CA 1
ATOM 2604 C C . ALA B 1 42 ? -16.895 32.069 -17.852 1 81.14 42 ALA B C 1
ATOM 2606 O O . ALA B 1 42 ? -16.365 33.044 -18.39 1 81.14 42 ALA B O 1
ATOM 2607 N N . LEU B 1 43 ? -16.345 30.827 -17.861 1 83.38 43 LEU B N 1
ATOM 2608 C CA . LEU B 1 43 ? -15.016 30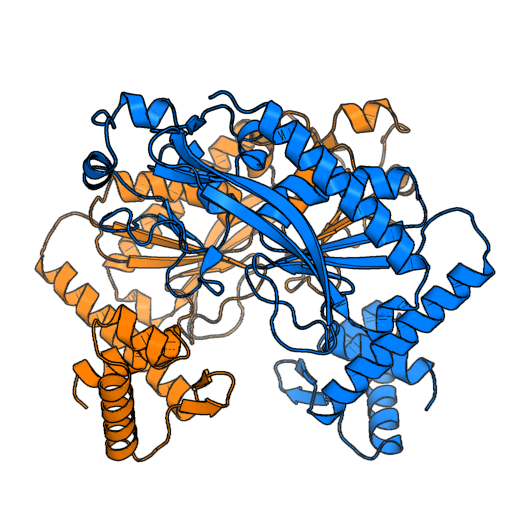.583 -18.411 1 83.38 43 LEU B CA 1
ATOM 2609 C C . LEU B 1 43 ? -15.098 30.215 -19.888 1 83.38 43 LEU B C 1
ATOM 2611 O O . LEU B 1 43 ? -14.086 30.229 -20.593 1 83.38 43 LEU B O 1
ATOM 2615 N N . GLY B 1 44 ? -16.289 29.859 -20.33 1 86.33 44 GLY B N 1
ATOM 2616 C CA . GLY B 1 44 ? -16.54 29.579 -21.735 1 86.33 44 GLY B CA 1
ATOM 2617 C C . GLY B 1 44 ? -16.061 28.206 -22.165 1 86.33 44 GLY B C 1
ATOM 2618 O O . GLY B 1 44 ? -15.939 27.931 -23.361 1 86.33 44 GLY B O 1
ATOM 2619 N N . VAL B 1 45 ? -15.618 27.408 -21.236 1 86.04 45 VAL B N 1
ATOM 2620 C CA . VAL B 1 45 ? -15.121 26.072 -21.548 1 86.04 45 VAL B CA 1
ATOM 2621 C C . VAL B 1 45 ? -15.659 25.069 -20.531 1 86.04 45 VAL B C 1
ATOM 2623 O O . VAL B 1 45 ? -15.807 25.392 -19.35 1 86.04 45 VAL B O 1
ATOM 2626 N N . PRO B 1 46 ? -15.914 23.848 -20.993 1 89.75 46 PRO B N 1
ATOM 2627 C CA . PRO B 1 46 ? -16.274 22.808 -20.027 1 89.75 46 PRO B CA 1
ATOM 2628 C C . PRO B 1 46 ? -15.087 22.351 -19.182 1 89.75 46 PRO B C 1
ATOM 2630 O O . PRO B 1 46 ? -13.973 22.222 -19.696 1 89.75 46 PRO B O 1
ATOM 2633 N N . LEU B 1 47 ? -15.334 22.261 -17.925 1 90.39 47 LEU B N 1
ATOM 2634 C CA . LEU B 1 47 ? -14.279 21.856 -17.002 1 90.39 47 LEU B CA 1
ATOM 2635 C C . LEU B 1 47 ? -14.374 20.367 -16.687 1 90.39 47 LEU B C 1
ATOM 2637 O O . LEU B 1 47 ? -13.388 19.75 -16.279 1 90.39 47 LEU B O 1
ATOM 2641 N N . PHE B 1 48 ? -15.569 19.799 -16.84 1 90.35 48 PHE B N 1
ATOM 2642 C CA . PHE B 1 48 ? -15.799 18.389 -16.552 1 90.35 48 PHE B CA 1
ATOM 2643 C C . PHE B 1 48 ? -16.485 17.701 -17.726 1 90.35 48 PHE B C 1
ATOM 2645 O O . PHE B 1 48 ? -17.335 18.297 -18.391 1 90.35 48 PHE B O 1
ATOM 2652 N N . ALA B 1 49 ? -15.93 16.466 -18.016 1 85.18 49 ALA B N 1
ATOM 2653 C CA . ALA B 1 49 ? -16.664 15.554 -18.889 1 85.18 49 ALA B CA 1
ATOM 2654 C C . ALA B 1 49 ? -17.565 14.627 -18.079 1 85.18 49 ALA B C 1
ATOM 2656 O O . ALA B 1 49 ? -17.095 13.916 -17.188 1 85.18 49 ALA B O 1
ATOM 2657 N N . LYS B 1 50 ? -18.834 14.795 -18.356 1 78.6 50 LYS B N 1
ATOM 2658 C CA . LYS B 1 50 ? -19.832 14.017 -17.629 1 78.6 50 LYS B CA 1
ATOM 2659 C C . LYS B 1 50 ? -20.051 12.656 -18.284 1 78.6 50 LYS B C 1
ATOM 2661 O O . LYS B 1 50 ? -20.155 12.559 -19.508 1 78.6 50 LYS B O 1
ATOM 2666 N N . SER B 1 51 ? -19.818 11.653 -17.497 1 68.98 51 SER B N 1
ATOM 2667 C CA . SER B 1 51 ? -20.127 10.289 -17.914 1 68.98 51 SER B CA 1
ATOM 2668 C C . SER B 1 51 ? -20.917 9.548 -16.84 1 68.98 51 SER B C 1
ATOM 2670 O O . SER B 1 51 ? -21.044 10.03 -15.713 1 68.98 51 SER B O 1
ATOM 2672 N N . PRO B 1 52 ? -21.529 8.459 -17.165 1 62.43 52 PRO B N 1
ATOM 2673 C CA . PRO B 1 52 ? -22.178 7.65 -16.13 1 62.43 52 PRO B CA 1
ATOM 2674 C C . PRO B 1 52 ? -21.229 7.274 -14.994 1 62.43 52 PRO B C 1
ATOM 2676 O O . PRO B 1 52 ? -21.677 6.967 -13.887 1 62.43 52 PRO B O 1
ATOM 2679 N N . GLN B 1 53 ? -20.033 7.463 -15.325 1 61.08 53 GLN B N 1
ATOM 2680 C CA . GLN B 1 53 ? -19.041 7.056 -14.335 1 61.08 53 GLN B CA 1
ATOM 2681 C C . GLN B 1 53 ? -18.667 8.22 -13.421 1 61.08 53 GLN B C 1
ATOM 2683 O O . GLN B 1 53 ? -18.007 8.025 -12.398 1 61.08 53 GLN B O 1
ATOM 2688 N N . GLY B 1 54 ? -19.119 9.357 -13.784 1 74.67 54 GLY B N 1
ATOM 2689 C CA . GLY B 1 54 ? -18.837 10.509 -12.942 1 74.67 54 GLY B CA 1
ATOM 2690 C C . GLY B 1 54 ? -18.333 11.709 -13.722 1 74.67 54 GLY B C 1
ATOM 2691 O O . GLY B 1 54 ? -18.701 11.901 -14.882 1 74.67 54 GLY B O 1
ATOM 2692 N N . TYR B 1 55 ? -17.731 12.594 -12.935 1 80.88 55 TYR B N 1
ATOM 2693 C CA . TYR B 1 55 ? -17.182 13.838 -13.464 1 80.88 55 TYR B CA 1
ATOM 2694 C C . TYR B 1 55 ? -15.671 13.74 -13.63 1 80.88 55 TYR B C 1
ATOM 2696 O O . TYR B 1 55 ? -14.936 13.652 -12.643 1 80.88 55 TYR B O 1
ATOM 2704 N N . ALA B 1 56 ? -15.27 13.614 -14.919 1 81.52 56 ALA B N 1
ATOM 2705 C CA . ALA B 1 56 ? -13.84 13.615 -15.214 1 81.52 56 ALA B CA 1
ATOM 2706 C C . ALA B 1 56 ? -13.384 14.984 -15.71 1 81.52 56 ALA B C 1
ATOM 2708 O O . ALA B 1 56 ? -14.101 15.65 -16.46 1 81.52 56 ALA B O 1
ATOM 2709 N N . LEU B 1 57 ? -12.227 15.413 -15.25 1 81.73 57 LEU B N 1
ATOM 2710 C CA . LEU B 1 57 ? -11.691 16.704 -15.669 1 81.73 57 LEU B CA 1
ATOM 2711 C C . LEU B 1 57 ? -11.424 16.72 -17.171 1 81.73 57 LEU B C 1
ATOM 2713 O O . LEU B 1 57 ? -10.913 15.744 -17.725 1 81.73 57 LEU B O 1
ATOM 2717 N N . THR B 1 58 ? -11.93 17.803 -17.843 1 81.7 58 THR B N 1
ATOM 2718 C CA . THR B 1 58 ? -11.48 18.098 -19.199 1 81.7 58 THR B CA 1
ATOM 2719 C C . THR B 1 58 ? -10.063 18.665 -19.188 1 81.7 58 THR B C 1
ATOM 2721 O O . THR B 1 58 ? -9.47 18.845 -18.122 1 81.7 58 THR B O 1
ATOM 2724 N N . GLU B 1 59 ? -9.495 18.928 -20.352 1 75.51 59 GLU B N 1
ATOM 2725 C CA . GLU B 1 59 ? -8.195 19.585 -20.433 1 75.51 59 GLU B CA 1
ATOM 2726 C C . GLU B 1 59 ? -8.217 20.941 -19.733 1 75.51 59 GLU B C 1
ATOM 2728 O O . GLU B 1 59 ? -7.288 21.282 -18.998 1 75.51 59 GLU B O 1
ATOM 2733 N N . ALA B 1 60 ? -9.277 21.622 -19.998 1 80.33 60 ALA B N 1
ATOM 2734 C CA . ALA B 1 60 ? -9.445 22.919 -19.347 1 80.33 60 ALA B CA 1
ATOM 2735 C C . ALA B 1 60 ? -9.605 22.758 -17.837 1 80.33 60 ALA B C 1
ATOM 2737 O O . ALA B 1 60 ? -9.073 23.556 -17.062 1 80.33 60 ALA B O 1
ATOM 2738 N N . GLY B 1 61 ? -10.33 21.691 -17.467 1 84.2 61 GLY B N 1
ATOM 2739 C CA . GLY B 1 61 ? -10.486 21.395 -16.052 1 84.2 61 GLY B CA 1
ATOM 2740 C C . GLY B 1 61 ? -9.173 21.085 -15.359 1 84.2 61 GLY B C 1
ATOM 2741 O O . GLY B 1 61 ? -8.93 21.548 -14.243 1 84.2 61 GLY B O 1
ATOM 2742 N N . GLN B 1 62 ? -8.351 20.487 -16.066 1 78.78 62 GLN B N 1
ATOM 2743 C CA . GLN B 1 62 ? -7.039 20.148 -15.524 1 78.78 62 GLN B CA 1
ATOM 2744 C C . GLN B 1 62 ? -6.187 21.397 -15.323 1 78.78 62 GLN B C 1
ATOM 2746 O O . GLN B 1 62 ? -5.495 21.527 -14.311 1 78.78 62 GLN B O 1
ATOM 2751 N N . ARG B 1 63 ? -6.283 22.283 -16.21 1 71.74 63 ARG B N 1
ATOM 2752 C CA . ARG B 1 63 ? -5.553 23.542 -16.093 1 71.74 63 ARG B CA 1
ATOM 2753 C C . ARG B 1 63 ? -6.07 24.367 -14.919 1 71.74 63 ARG B C 1
ATOM 2755 O O . ARG B 1 63 ? -5.283 24.927 -14.153 1 71.74 63 ARG B O 1
ATOM 2762 N N . LEU B 1 64 ? -7.378 24.356 -14.777 1 78.49 64 LEU B N 1
ATOM 2763 C CA . LEU B 1 64 ? -7.952 25.137 -13.687 1 78.49 64 LEU B CA 1
ATOM 2764 C C . LEU B 1 64 ? -7.638 24.501 -12.338 1 78.49 64 LEU B C 1
ATOM 2766 O O . LEU B 1 64 ? -7.485 25.203 -11.336 1 78.49 64 LEU B O 1
ATOM 2770 N N . LEU B 1 65 ? -7.621 23.13 -12.432 1 79.29 65 LEU B N 1
ATOM 2771 C CA . LEU B 1 65 ? -7.343 22.406 -11.195 1 79.29 65 LEU B CA 1
ATOM 2772 C C . LEU B 1 65 ? -6.03 22.871 -10.576 1 79.29 65 LEU B C 1
ATOM 2774 O O . LEU B 1 65 ? -5.966 23.141 -9.375 1 79.29 65 LEU B O 1
ATOM 2778 N N . ALA B 1 66 ? -5.095 23.122 -11.357 1 65.94 66 ALA B N 1
ATOM 2779 C CA . ALA B 1 66 ? -3.788 23.572 -10.884 1 65.94 66 ALA B CA 1
ATOM 2780 C C . ALA B 1 66 ? -3.883 24.953 -10.243 1 65.94 66 ALA B C 1
ATOM 2782 O O . ALA B 1 66 ? -3.304 25.193 -9.181 1 65.94 66 ALA B O 1
ATOM 2783 N N . HIS B 1 67 ? -4.639 25.749 -10.807 1 67.03 67 HIS B N 1
ATOM 2784 C CA . HIS B 1 67 ? -4.81 27.104 -10.297 1 67.03 67 HIS B CA 1
ATOM 2785 C C . HIS B 1 67 ? -5.648 27.112 -9.023 1 67.03 67 HIS B C 1
ATOM 2787 O O . HIS B 1 67 ? -5.337 27.836 -8.074 1 67.03 67 HIS B O 1
ATOM 2793 N N . ALA B 1 68 ? -6.662 26.303 -9.068 1 73.79 68 ALA B N 1
ATOM 2794 C CA . ALA B 1 68 ? -7.554 26.245 -7.913 1 73.79 68 ALA B CA 1
ATOM 2795 C C . ALA B 1 68 ? -6.828 25.702 -6.685 1 73.79 68 ALA B C 1
ATOM 2797 O O . ALA B 1 68 ? -6.999 26.217 -5.577 1 73.79 68 ALA B O 1
ATOM 2798 N N . GLU B 1 69 ? -6.091 24.748 -6.943 1 68.49 69 GLU B N 1
ATOM 2799 C CA . GLU B 1 69 ? -5.317 24.162 -5.853 1 68.49 69 GLU B CA 1
ATOM 2800 C C . GLU B 1 69 ? -4.324 25.168 -5.278 1 68.49 69 GLU B C 1
ATOM 2802 O O . GLU B 1 69 ? -4.172 25.269 -4.058 1 68.49 69 GLU B O 1
ATOM 2807 N N . ARG B 1 70 ? -3.735 25.936 -6.105 1 62.15 70 ARG B N 1
ATOM 2808 C CA . ARG B 1 70 ? -2.815 26.982 -5.669 1 62.15 70 ARG B CA 1
ATOM 2809 C C . ARG B 1 70 ? -3.545 28.052 -4.865 1 62.15 70 ARG B C 1
ATOM 2811 O O . ARG B 1 70 ? -3.026 28.545 -3.862 1 62.15 70 ARG B O 1
ATOM 2818 N N . ALA B 1 71 ? -4.678 28.334 -5.345 1 62.2 71 ALA B N 1
ATOM 2819 C CA . ALA B 1 71 ? -5.467 29.344 -4.644 1 62.2 71 ALA B CA 1
ATOM 2820 C C . ALA B 1 71 ? -5.863 28.862 -3.252 1 62.2 71 ALA B C 1
ATOM 2822 O O . ALA B 1 71 ? -5.765 29.611 -2.277 1 62.2 71 ALA B O 1
ATOM 2823 N N . GLU B 1 72 ? -6.262 27.67 -3.267 1 64.39 72 GLU B N 1
ATOM 2824 C CA . GLU B 1 72 ? -6.646 27.106 -1.977 1 64.39 72 GLU B CA 1
ATOM 2825 C C . GLU B 1 72 ? -5.462 27.077 -1.014 1 64.39 72 GLU B C 1
ATOM 2827 O O . GLU B 1 72 ? -5.603 27.422 0.161 1 64.39 72 GLU B O 1
ATOM 2832 N N . GLN B 1 73 ? -4.434 26.759 -1.55 1 60.7 73 GLN B N 1
ATOM 2833 C CA . GLN B 1 73 ? -3.209 26.72 -0.757 1 60.7 73 GLN B CA 1
ATOM 2834 C C . GLN B 1 73 ? -2.822 28.115 -0.274 1 60.7 73 GLN B C 1
ATOM 2836 O O . GLN B 1 73 ? -2.438 28.291 0.884 1 60.7 73 GLN B O 1
ATOM 2841 N N . ALA B 1 74 ? -2.963 29.021 -1.161 1 58.36 74 ALA B N 1
ATOM 2842 C CA . ALA B 1 74 ? -2.608 30.399 -0.831 1 58.36 74 ALA B CA 1
ATOM 2843 C C . ALA B 1 74 ? -3.501 30.945 0.279 1 58.36 74 ALA B C 1
ATOM 2845 O O . ALA B 1 74 ? -3.028 31.644 1.178 1 58.36 74 ALA B O 1
ATOM 2846 N N . VAL B 1 75 ? -4.719 30.634 0.198 1 56.82 75 VAL B N 1
ATOM 2847 C CA . VAL B 1 75 ? -5.654 31.087 1.222 1 56.82 75 VAL B CA 1
ATOM 2848 C C . VAL B 1 75 ? -5.299 30.452 2.564 1 56.82 75 VAL B C 1
ATOM 2850 O O . VAL B 1 75 ? -5.316 31.123 3.599 1 56.82 75 VAL B O 1
ATOM 2853 N N . GLY B 1 76 ? -5.054 29.196 2.45 1 58.46 76 GLY B N 1
ATOM 2854 C CA . GLY B 1 76 ? -4.632 28.514 3.663 1 58.46 76 GLY B CA 1
ATOM 2855 C C . GLY B 1 76 ? -3.378 29.109 4.276 1 58.46 76 GLY B C 1
ATOM 2856 O O . GLY B 1 76 ? -3.304 29.297 5.492 1 58.46 76 GLY B O 1
ATOM 2857 N N . GLU B 1 77 ? -2.52 29.396 3.424 1 56.04 77 GLU B N 1
ATOM 2858 C CA . GLU B 1 77 ? -1.247 29.975 3.844 1 56.04 77 GLU B CA 1
ATOM 2859 C C . GLU B 1 77 ? -1.445 31.36 4.453 1 56.04 77 GLU B C 1
ATOM 2861 O O . GLU B 1 77 ? -0.788 31.711 5.435 1 56.04 77 GLU B O 1
ATOM 2866 N N . ALA B 1 78 ? -2.252 32.094 3.792 1 52.62 78 ALA B N 1
ATOM 2867 C CA . ALA B 1 78 ? -2.507 33.448 4.277 1 52.62 78 ALA B CA 1
ATOM 2868 C C . ALA B 1 78 ? -3.072 33.425 5.695 1 52.62 78 ALA B C 1
ATOM 2870 O O . ALA B 1 78 ? -2.665 34.22 6.545 1 52.62 78 ALA B O 1
ATOM 2871 N N . ALA B 1 79 ? -3.993 32.568 5.83 1 52.53 79 ALA B N 1
ATOM 2872 C CA . ALA B 1 79 ? -4.58 32.447 7.162 1 52.53 79 ALA B CA 1
ATOM 2873 C C . ALA B 1 79 ? -3.525 32.055 8.193 1 52.53 79 ALA B C 1
ATOM 2875 O O . ALA B 1 79 ? -3.513 32.582 9.308 1 52.53 79 ALA B O 1
ATOM 2876 N N . GLU B 1 80 ? -2.704 31.174 7.723 1 52.38 80 GLU B N 1
ATOM 2877 C CA . GLU B 1 80 ? -1.633 30.7 8.595 1 52.38 80 GLU B CA 1
ATOM 2878 C C . GLU B 1 80 ? -0.625 31.808 8.885 1 52.38 80 GLU B C 1
ATOM 2880 O O . GLU B 1 80 ? -0.165 31.955 10.019 1 52.38 80 GLU B O 1
ATOM 2885 N N . ASP B 1 81 ? -0.2 32.454 7.836 1 50.22 81 ASP B N 1
ATOM 2886 C CA . ASP B 1 81 ? 0.755 33.551 7.966 1 50.22 81 ASP B CA 1
ATOM 2887 C C . ASP B 1 81 ? 0.24 34.616 8.931 1 50.22 81 ASP B C 1
ATOM 2889 O O . ASP B 1 81 ? 1.013 35.194 9.697 1 50.22 81 ASP B O 1
ATOM 2893 N N . LEU B 1 82 ? -0.96 34.885 8.777 1 48.9 82 LEU B N 1
ATOM 2894 C CA . LEU B 1 82 ? -1.512 35.942 9.616 1 48.9 82 LEU B CA 1
ATOM 2895 C C . LEU B 1 82 ? -1.604 35.49 11.07 1 48.9 82 LEU B C 1
ATOM 2897 O O . LEU B 1 82 ? -1.548 36.314 11.985 1 48.9 82 LEU B O 1
ATOM 2901 N N . GLN B 1 83 ? -1.926 34.282 11.198 1 48.78 83 GLN B N 1
ATOM 2902 C CA . GLN B 1 83 ? -2.026 33.857 12.591 1 48.78 83 GLN B CA 1
ATOM 2903 C C . GLN B 1 83 ? -0.651 33.804 13.25 1 48.78 83 GLN B C 1
ATOM 2905 O O . GLN B 1 83 ? -0.547 33.746 14.477 1 48.78 83 GLN B O 1
ATOM 2910 N N . GLY B 1 84 ? 0.327 34.354 12.761 1 48.48 84 GLY B N 1
ATOM 2911 C CA . GLY B 1 84 ? 1.603 34.578 13.422 1 48.48 84 GLY B CA 1
ATOM 2912 C C . GLY B 1 84 ? 2.073 33.385 14.233 1 48.48 84 GLY B C 1
ATOM 2913 O O . GLY B 1 84 ? 2.968 33.511 15.071 1 48.48 84 GLY B O 1
ATOM 2914 N N . ALA B 1 85 ? 1.299 32.345 14.383 1 50.86 85 ALA B N 1
ATOM 2915 C CA . ALA B 1 85 ? 1.576 31.371 15.435 1 50.86 85 ALA B CA 1
ATOM 2916 C C . ALA B 1 85 ? 2.793 30.519 15.087 1 50.86 85 ALA B C 1
ATOM 2918 O O . ALA B 1 85 ? 3.008 30.179 13.921 1 50.86 85 ALA B O 1
ATOM 2919 N N . ALA B 1 86 ? 3.886 30.479 15.914 1 58.34 86 ALA B N 1
ATOM 2920 C CA . ALA B 1 86 ? 5.162 29.778 16.037 1 58.34 86 ALA B CA 1
ATOM 2921 C C . ALA B 1 86 ? 5.072 28.371 15.452 1 58.34 86 ALA B C 1
ATOM 2923 O O . ALA B 1 86 ? 6.066 27.831 14.962 1 58.34 86 ALA B O 1
ATOM 2924 N N . GLY B 1 87 ? 3.981 27.785 15.161 1 72.41 87 GLY B N 1
ATOM 2925 C CA . GLY B 1 87 ? 3.945 26.391 14.748 1 72.41 87 GLY B CA 1
ATOM 2926 C C . GLY B 1 87 ? 3.337 26.191 13.373 1 72.41 87 GLY B C 1
ATOM 2927 O O . GLY B 1 87 ? 2.903 27.152 12.735 1 72.41 87 GLY B O 1
ATOM 2928 N N . LEU B 1 88 ? 3.672 25.014 12.699 1 83.17 88 LEU B N 1
ATOM 2929 C CA . LEU B 1 88 ? 3.076 24.612 11.43 1 83.17 88 LEU B CA 1
ATOM 2930 C C . LEU B 1 88 ? 1.59 24.314 11.597 1 83.17 88 LEU B C 1
ATOM 2932 O O . LEU B 1 88 ? 1.17 23.792 12.633 1 83.17 88 LEU B O 1
ATOM 2936 N N . SER B 1 89 ? 0.806 24.819 10.695 1 83.47 89 SER B N 1
ATOM 2937 C CA . SER B 1 89 ? -0.622 24.517 10.691 1 83.47 89 SER B CA 1
ATOM 2938 C C . SER B 1 89 ? -1.118 24.209 9.282 1 83.47 89 SER B C 1
ATOM 2940 O O . SER B 1 89 ? -0.363 24.321 8.314 1 83.47 89 SER B O 1
ATOM 2942 N N . GLY B 1 90 ? -2.411 23.679 9.224 1 83.92 90 GLY B N 1
ATOM 2943 C CA . GLY B 1 90 ? -2.991 23.338 7.935 1 83.92 90 GLY B CA 1
ATOM 2944 C C . GLY B 1 90 ? -2.728 21.901 7.524 1 83.92 90 GLY B C 1
ATOM 2945 O O . GLY B 1 90 ? -2.411 21.057 8.364 1 83.92 90 GLY B O 1
ATOM 2946 N N . GLN B 1 91 ? -2.955 21.655 6.218 1 86.68 91 GLN B N 1
ATOM 2947 C CA . GLN B 1 91 ? -2.846 20.287 5.722 1 86.68 91 GLN B CA 1
ATOM 2948 C C . GLN B 1 91 ? -1.706 20.156 4.716 1 86.68 91 GLN B C 1
ATOM 2950 O O . GLN B 1 91 ? -1.534 21.015 3.849 1 86.68 91 GLN B O 1
ATOM 2955 N N . ILE B 1 92 ? -0.915 19.199 4.906 1 90.35 92 ILE B N 1
ATOM 2956 C CA . ILE B 1 92 ? 0.15 18.891 3.957 1 90.35 92 ILE B CA 1
ATOM 2957 C C . ILE B 1 92 ? 0.005 17.452 3.468 1 90.35 92 ILE B C 1
ATOM 2959 O O . ILE B 1 92 ? -0.132 16.527 4.272 1 90.35 92 ILE B O 1
ATOM 2963 N N . ARG B 1 93 ? -0.034 17.261 2.156 1 91.56 93 ARG B N 1
ATOM 2964 C CA . ARG B 1 93 ? -0.098 15.943 1.532 1 91.56 93 ARG B CA 1
ATOM 2965 C C . ARG B 1 93 ? 1.252 15.551 0.942 1 91.56 93 ARG B C 1
ATOM 2967 O O . ARG B 1 93 ? 1.827 16.296 0.146 1 91.56 93 ARG B O 1
ATOM 2974 N N . ILE B 1 94 ? 1.679 14.339 1.363 1 94.95 94 ILE B N 1
ATOM 2975 C CA . ILE B 1 94 ? 2.97 13.843 0.901 1 94.95 94 ILE B CA 1
ATOM 2976 C C . ILE B 1 94 ? 2.778 12.533 0.14 1 94.95 94 ILE B C 1
ATOM 2978 O O . ILE B 1 94 ? 2.191 11.583 0.665 1 94.95 94 ILE B O 1
ATOM 2982 N N . GLY B 1 95 ? 3.197 12.486 -1.119 1 94.56 95 GLY B N 1
ATOM 2983 C CA . GLY B 1 95 ? 3.319 11.231 -1.843 1 94.56 95 GLY B CA 1
ATOM 2984 C C . GLY B 1 95 ? 4.656 10.546 -1.629 1 94.56 95 GLY B C 1
ATOM 2985 O O . GLY B 1 95 ? 5.702 11.199 -1.632 1 94.56 95 GLY B O 1
ATOM 2986 N N . ALA B 1 96 ? 4.633 9.253 -1.407 1 95.16 96 ALA B N 1
ATOM 2987 C CA . ALA B 1 96 ? 5.882 8.541 -1.152 1 95.16 96 ALA B CA 1
ATOM 2988 C C . ALA B 1 96 ? 5.796 7.094 -1.63 1 95.16 96 ALA B C 1
ATOM 2990 O O . ALA B 1 96 ? 4.713 6.503 -1.649 1 95.16 96 ALA B O 1
ATOM 2991 N N . PRO B 1 97 ? 6.98 6.549 -2.016 1 93.25 97 PRO B N 1
ATOM 2992 C CA . PRO B 1 97 ? 6.991 5.109 -2.281 1 93.25 97 PRO B CA 1
ATOM 2993 C C . PRO B 1 97 ? 6.626 4.279 -1.052 1 93.25 97 PRO B C 1
ATOM 2995 O O . PRO B 1 97 ? 6.813 4.732 0.08 1 93.25 97 PRO B O 1
ATOM 2998 N N . ASP B 1 98 ? 6.24 3.153 -1.314 1 91.83 98 ASP B N 1
ATOM 2999 C CA . ASP B 1 98 ? 5.598 2.294 -0.324 1 91.83 98 ASP B CA 1
ATOM 3000 C C . ASP B 1 98 ? 6.506 2.074 0.884 1 91.83 98 ASP B C 1
ATOM 3002 O O . ASP B 1 98 ? 6.063 2.184 2.029 1 91.83 98 ASP B O 1
ATOM 3006 N N . GLY B 1 99 ? 7.772 1.755 0.696 1 94.27 99 GLY B N 1
ATOM 3007 C CA . GLY B 1 99 ? 8.688 1.536 1.803 1 94.27 99 GLY B CA 1
ATOM 3008 C C . GLY B 1 99 ? 8.814 2.738 2.721 1 94.27 99 GLY B C 1
ATOM 3009 O O . GLY B 1 99 ? 8.695 2.609 3.941 1 94.27 99 GLY B O 1
ATOM 3010 N N . CYS B 1 100 ? 8.99 3.891 2.14 1 96.42 100 CYS B N 1
ATOM 3011 C CA . CYS B 1 100 ? 9.115 5.133 2.896 1 96.42 100 CYS B CA 1
ATOM 3012 C C . CYS B 1 100 ? 7.805 5.482 3.592 1 96.42 100 CYS B C 1
ATOM 3014 O O . CYS B 1 100 ? 7.801 5.855 4.766 1 96.42 100 CYS B O 1
ATOM 3016 N N . ALA B 1 101 ? 6.728 5.336 2.9 1 96.92 101 ALA B N 1
ATOM 3017 C CA . ALA B 1 101 ? 5.408 5.706 3.402 1 96.92 101 ALA B CA 1
ATOM 3018 C C . ALA B 1 101 ? 5.018 4.849 4.603 1 96.92 101 ALA B C 1
ATOM 3020 O O . ALA B 1 101 ? 4.374 5.333 5.536 1 96.92 101 ALA B O 1
ATOM 3021 N N . ASN B 1 102 ? 5.453 3.607 4.569 1 96.41 102 ASN B N 1
ATOM 3022 C CA . ASN B 1 102 ? 4.987 2.675 5.589 1 96.41 102 ASN B CA 1
ATOM 3023 C C . ASN B 1 102 ? 5.929 2.64 6.789 1 96.41 102 ASN B C 1
ATOM 3025 O O . ASN B 1 102 ? 5.483 2.507 7.93 1 96.41 102 ASN B O 1
ATOM 3029 N N . TYR B 1 103 ? 7.216 2.822 6.556 1 97.24 103 TYR B N 1
ATOM 3030 C CA . TYR B 1 103 ? 8.115 2.396 7.623 1 97.24 103 TYR B CA 1
ATOM 3031 C C . TYR B 1 103 ? 9.013 3.544 8.069 1 97.24 103 TYR B C 1
ATOM 3033 O O . TYR B 1 103 ? 9.856 3.373 8.954 1 97.24 103 TYR B O 1
ATOM 3041 N N . LEU B 1 104 ? 8.842 4.766 7.491 1 98.03 104 LEU B N 1
ATOM 3042 C CA . LEU B 1 104 ? 9.625 5.919 7.923 1 98.03 104 LEU B CA 1
ATOM 3043 C C . LEU B 1 104 ? 8.717 7.096 8.263 1 98.03 104 LEU B C 1
ATOM 3045 O O . LEU B 1 104 ? 8.798 7.652 9.361 1 98.03 104 LEU B O 1
ATOM 3049 N N . LEU B 1 105 ? 7.774 7.394 7.438 1 98.43 105 LEU B N 1
ATOM 3050 C CA . LEU B 1 105 ? 7.032 8.647 7.525 1 98.43 105 LEU B CA 1
ATOM 3051 C C . LEU B 1 105 ? 6.091 8.639 8.725 1 98.43 105 LEU B C 1
ATOM 3053 O O . LEU B 1 105 ? 5.904 9.668 9.379 1 98.43 105 LEU B O 1
ATOM 3057 N N . PRO B 1 106 ? 5.49 7.471 9.061 1 98.38 106 PRO B N 1
ATOM 3058 C CA . PRO B 1 106 ? 4.495 7.519 10.134 1 98.38 106 PRO B CA 1
ATOM 3059 C C . PRO B 1 106 ? 5.066 8.055 11.445 1 98.38 106 PRO B C 1
ATOM 3061 O O . PRO B 1 106 ? 4.51 8.988 12.029 1 98.38 106 PRO B O 1
ATOM 3064 N N . GLN B 1 107 ? 6.133 7.558 11.901 1 97.42 107 GLN B N 1
ATOM 3065 C CA . GLN B 1 107 ? 6.686 7.985 13.182 1 97.42 107 GLN B CA 1
ATOM 3066 C C . GLN B 1 107 ? 7.294 9.381 13.081 1 97.42 107 GLN B C 1
ATOM 3068 O O . GLN B 1 107 ? 7.235 10.16 14.035 1 97.42 107 GLN B O 1
ATOM 3073 N N . VAL B 1 108 ? 7.886 9.713 11.92 1 98.43 108 VAL B N 1
ATOM 3074 C CA . VAL B 1 108 ? 8.464 11.037 11.715 1 98.43 108 VAL B CA 1
ATOM 3075 C C . VAL B 1 108 ? 7.361 12.093 11.748 1 98.43 108 VAL B C 1
ATOM 3077 O O . VAL B 1 108 ? 7.481 13.103 12.446 1 98.43 108 VAL B O 1
ATOM 3080 N N . LEU B 1 109 ? 6.276 11.846 11.055 1 98.19 109 LEU B N 1
ATOM 3081 C CA . LEU B 1 109 ? 5.197 12.823 10.965 1 98.19 109 LEU B CA 1
ATOM 3082 C C . LEU B 1 109 ? 4.407 12.882 12.269 1 98.19 109 LEU B C 1
ATOM 3084 O O . LEU B 1 109 ? 3.883 13.937 12.634 1 98.19 109 LEU B O 1
ATOM 3088 N N . ALA B 1 110 ? 4.318 11.743 12.969 1 96.97 110 ALA B N 1
ATOM 3089 C CA . ALA B 1 110 ? 3.703 11.771 14.293 1 96.97 110 ALA B CA 1
ATOM 3090 C C . ALA B 1 110 ? 4.408 12.771 15.205 1 96.97 110 ALA B C 1
ATOM 3092 O O . ALA B 1 110 ? 3.756 13.568 15.885 1 96.97 110 ALA B O 1
ATOM 3093 N N . GLN B 1 111 ? 5.717 12.763 15.171 1 96.48 111 GLN B N 1
ATOM 3094 C CA . GLN B 1 111 ? 6.491 13.676 16.006 1 96.48 111 GLN B CA 1
ATOM 3095 C C . GLN B 1 111 ? 6.324 15.121 15.542 1 96.48 111 GLN B C 1
ATOM 3097 O O . GLN B 1 111 ? 6.153 16.025 16.362 1 96.48 111 GLN B O 1
ATOM 3102 N N . ILE B 1 112 ? 6.373 15.338 14.26 1 96.48 112 ILE B N 1
ATOM 3103 C CA . ILE B 1 112 ? 6.233 16.689 13.727 1 96.48 112 ILE B CA 1
ATOM 3104 C C . ILE B 1 112 ? 4.873 17.26 14.121 1 96.48 112 ILE B C 1
ATOM 3106 O O . ILE B 1 112 ? 4.771 18.426 14.51 1 96.48 112 ILE B O 1
ATOM 3110 N N . CYS B 1 113 ? 3.825 16.436 14.042 1 93.88 113 CYS B N 1
ATOM 3111 C CA . CYS B 1 113 ? 2.482 16.894 14.378 1 93.88 113 CYS B CA 1
ATOM 3112 C C . CYS B 1 113 ? 2.342 17.119 15.879 1 93.88 113 CYS B C 1
ATOM 3114 O O . CYS B 1 113 ? 1.606 18.008 16.312 1 93.88 113 CYS B O 1
ATOM 3116 N N . THR B 1 114 ? 3.01 16.295 16.664 1 90.76 114 THR B N 1
ATOM 3117 C CA . THR B 1 114 ? 3.035 16.517 18.105 1 90.76 114 THR B CA 1
ATOM 3118 C C . THR B 1 114 ? 3.609 17.893 18.431 1 90.76 114 THR B C 1
ATOM 3120 O O . THR B 1 114 ? 3.085 18.602 19.292 1 90.76 114 THR B O 1
ATOM 3123 N N . ASP B 1 115 ? 4.624 18.304 17.695 1 91.74 115 ASP B N 1
ATOM 3124 C CA . ASP B 1 115 ? 5.299 19.579 17.913 1 91.74 115 ASP B CA 1
ATOM 3125 C C . ASP B 1 115 ? 4.511 20.731 17.293 1 91.74 115 ASP B C 1
ATOM 3127 O O . ASP B 1 115 ? 4.778 21.899 17.581 1 91.74 115 ASP B O 1
ATOM 3131 N N . ASN B 1 116 ? 3.516 20.304 16.456 1 91.05 116 ASN B N 1
ATOM 3132 C CA . ASN B 1 116 ? 2.699 21.288 15.754 1 91.05 116 ASN B CA 1
ATOM 3133 C C . ASN B 1 116 ? 1.224 20.895 15.754 1 91.05 116 ASN B C 1
ATOM 3135 O O . ASN B 1 116 ? 0.692 20.465 14.73 1 91.05 116 ASN B O 1
ATOM 3139 N N . PRO B 1 117 ? 0.442 21.069 16.753 1 84.37 117 PRO B N 1
ATOM 3140 C CA . PRO B 1 117 ? -0.92 20.557 16.925 1 84.37 117 PRO B CA 1
ATOM 3141 C C . PRO B 1 117 ? -1.886 21.083 15.865 1 84.37 117 PRO B C 1
ATOM 3143 O O . PRO B 1 117 ? -2.945 20.491 15.642 1 84.37 117 PRO B O 1
ATOM 3146 N N . GLY B 1 118 ? -1.605 22.11 15.183 1 84.47 118 GLY B N 1
ATOM 3147 C CA . GLY B 1 118 ? -2.481 22.629 14.145 1 84.47 118 GLY B CA 1
ATOM 3148 C C . GLY B 1 118 ? -2.205 22.032 12.778 1 84.47 118 GLY B C 1
ATOM 3149 O O . GLY B 1 118 ? -2.908 22.33 11.811 1 84.47 118 GLY B O 1
ATOM 3150 N N . LEU B 1 119 ? -1.284 21.1 12.736 1 90.76 119 LEU B N 1
ATOM 3151 C CA . LEU B 1 119 ? -0.857 20.513 11.471 1 90.76 119 LEU B CA 1
ATOM 3152 C C . LEU B 1 119 ? -1.575 19.191 11.216 1 90.76 119 LEU B C 1
ATOM 3154 O O . LEU B 1 119 ? -1.705 18.366 12.123 1 90.76 119 LEU B O 1
ATOM 3158 N N . GLU B 1 120 ? -2.132 19.058 10 1 91.35 120 GLU B N 1
ATOM 3159 C CA . GLU B 1 120 ? -2.677 17.799 9.499 1 91.35 120 GLU B CA 1
ATOM 3160 C C . GLU B 1 120 ? -1.843 17.258 8.342 1 91.35 120 GLU B C 1
ATOM 3162 O O . GLU B 1 120 ? -1.39 18.021 7.486 1 91.35 120 GLU B O 1
ATOM 3167 N N . VAL B 1 121 ? -1.668 15.95 8.365 1 96.13 121 VAL B N 1
ATOM 3168 C CA . VAL B 1 121 ? -0.81 15.394 7.324 1 96.13 121 VAL B CA 1
ATOM 3169 C C . VAL B 1 121 ? -1.511 14.217 6.65 1 96.13 121 VAL B C 1
ATOM 3171 O O . VAL B 1 121 ? -2.261 13.481 7.294 1 96.13 121 VAL B O 1
ATOM 3174 N N . GLN B 1 122 ? -1.266 14.104 5.355 1 94.76 122 GLN B N 1
ATOM 3175 C CA . GLN B 1 122 ? -1.716 12.976 4.545 1 94.76 122 GLN B CA 1
ATOM 3176 C C . GLN B 1 122 ? -0.538 12.279 3.87 1 94.76 122 GLN B C 1
ATOM 3178 O O . GLN B 1 122 ? 0.323 12.935 3.281 1 94.76 122 GLN B O 1
ATOM 3183 N N . ILE B 1 123 ? -0.472 10.996 4.046 1 96.54 123 ILE B N 1
ATOM 3184 C CA . ILE B 1 123 ? 0.517 10.199 3.328 1 96.54 123 ILE B CA 1
ATOM 3185 C C . ILE B 1 123 ? -0.169 9.401 2.221 1 96.54 123 ILE B C 1
ATOM 3187 O O . ILE B 1 123 ? -1.051 8.583 2.492 1 96.54 123 ILE B O 1
ATOM 3191 N N . VAL B 1 124 ? 0.205 9.643 1.02 1 92.89 124 VAL B N 1
ATOM 3192 C CA . VAL B 1 124 ? -0.254 8.848 -0.114 1 92.89 124 VAL B CA 1
ATOM 3193 C C . VAL B 1 124 ? 0.817 7.831 -0.501 1 92.89 124 VAL B C 1
ATOM 3195 O O . VAL B 1 124 ? 1.854 8.195 -1.059 1 92.89 124 VAL B O 1
ATOM 3198 N N . ALA B 1 125 ? 0.498 6.582 -0.223 1 91.84 125 ALA B N 1
ATOM 3199 C CA . ALA B 1 125 ? 1.43 5.499 -0.53 1 91.84 125 ALA B CA 1
ATOM 3200 C C . ALA B 1 125 ? 1.121 4.88 -1.89 1 91.84 125 ALA B C 1
ATOM 3202 O O . ALA B 1 125 ? 0.16 4.119 -2.029 1 91.84 125 ALA B O 1
ATOM 3203 N N . LEU B 1 126 ? 1.907 5.139 -2.908 1 78.84 126 LEU B N 1
ATOM 3204 C CA . LEU B 1 126 ? 1.722 4.562 -4.235 1 78.84 126 LEU B CA 1
ATOM 3205 C C . LEU B 1 126 ? 3.066 4.219 -4.871 1 78.84 126 LEU B C 1
ATOM 3207 O O . LEU B 1 126 ? 4.042 4.953 -4.701 1 78.84 126 LEU B O 1
ATOM 3211 N N . PRO B 1 127 ? 3.046 3.158 -5.477 1 68.29 127 PRO B N 1
ATOM 3212 C CA . PRO B 1 127 ? 4.275 2.79 -6.184 1 68.29 127 PRO B CA 1
ATOM 3213 C C . PRO B 1 127 ? 4.436 3.529 -7.51 1 68.29 127 PRO B C 1
ATOM 3215 O O . PRO B 1 127 ? 4.526 2.898 -8.567 1 68.29 127 PRO B O 1
ATOM 3218 N N . ARG B 1 128 ? 4.194 4.797 -7.578 1 64.48 128 ARG B N 1
ATOM 3219 C CA . ARG B 1 128 ? 4.334 5.545 -8.823 1 64.48 128 ARG B CA 1
ATOM 3220 C C . ARG B 1 128 ? 4.95 6.917 -8.571 1 64.48 128 ARG B C 1
ATOM 3222 O O . ARG B 1 128 ? 5.099 7.335 -7.42 1 64.48 128 ARG B O 1
ATOM 3229 N N . VAL B 1 129 ? 5.285 7.441 -9.744 1 59.83 129 VAL B N 1
ATOM 3230 C CA . VAL B 1 129 ? 5.782 8.813 -9.713 1 59.83 129 VAL B CA 1
ATOM 3231 C C . VAL B 1 129 ? 4.609 9.785 -9.614 1 59.83 129 VAL B C 1
ATOM 3233 O O . VAL B 1 129 ? 3.574 9.586 -10.255 1 59.83 129 VAL B O 1
ATOM 3236 N N . PHE B 1 130 ? 4.71 10.668 -8.704 1 63.54 130 PHE B N 1
ATOM 3237 C CA . PHE B 1 130 ? 3.674 11.668 -8.472 1 63.54 130 PHE B CA 1
ATOM 3238 C C . PHE B 1 130 ? 3.837 12.847 -9.424 1 63.54 130 PHE B C 1
ATOM 3240 O O . PHE B 1 130 ? 4.96 13.27 -9.711 1 63.54 130 PHE B O 1
ATOM 3247 N N . ASN B 1 131 ? 2.672 13.18 -9.942 1 59.89 131 ASN B N 1
ATOM 3248 C CA . ASN B 1 131 ? 2.654 14.406 -10.733 1 59.89 131 ASN B CA 1
ATOM 3249 C C . ASN B 1 131 ? 2.399 15.632 -9.86 1 59.89 131 ASN B C 1
ATOM 3251 O O . ASN B 1 131 ? 1.252 15.941 -9.536 1 59.89 131 ASN B O 1
ATOM 3255 N N . LEU B 1 132 ? 3.448 16.307 -9.511 1 63.43 132 LEU B N 1
ATOM 3256 C CA . LEU B 1 132 ? 3.35 17.453 -8.613 1 63.43 132 LEU B CA 1
ATOM 3257 C C . LEU B 1 132 ? 2.787 18.668 -9.342 1 63.43 132 LEU B C 1
ATOM 3259 O O . LEU B 1 132 ? 2.274 19.594 -8.71 1 63.43 132 LEU B O 1
ATOM 3263 N N . SER B 1 133 ? 2.947 18.598 -10.619 1 57.38 133 SER B N 1
ATOM 3264 C CA . SER B 1 133 ? 2.378 19.696 -11.393 1 57.38 133 SER B CA 1
ATOM 3265 C C . SER B 1 133 ? 0.854 19.634 -11.403 1 57.38 133 SER B C 1
ATOM 3267 O O . SER B 1 133 ? 0.186 20.659 -11.555 1 57.38 133 SER B O 1
ATOM 3269 N N . LYS B 1 134 ? 0.422 18.392 -11.16 1 57.72 134 LYS B N 1
ATOM 3270 C CA . LYS B 1 134 ? -1.024 18.203 -11.089 1 57.72 134 LYS B CA 1
ATOM 3271 C C . LYS B 1 134 ? -1.516 18.265 -9.646 1 57.72 134 LYS B C 1
ATOM 3273 O O . LYS B 1 134 ? -2.666 17.925 -9.361 1 57.72 134 LYS B O 1
ATOM 3278 N N . ARG B 1 135 ? -0.492 18.559 -8.855 1 58.41 135 ARG B N 1
ATOM 3279 C CA . ARG B 1 135 ? -0.706 18.801 -7.432 1 58.41 135 ARG B CA 1
ATOM 3280 C C . ARG B 1 135 ? -1.365 17.598 -6.765 1 58.41 135 ARG B C 1
ATOM 3282 O O . ARG B 1 135 ? -2.286 17.755 -5.961 1 58.41 135 ARG B O 1
ATOM 3289 N N . GLU B 1 136 ? -1.07 16.539 -7.184 1 70.79 136 GLU B N 1
ATOM 3290 C CA . GLU B 1 136 ? -1.5 15.308 -6.528 1 70.79 136 GLU B CA 1
ATOM 3291 C C . GLU B 1 136 ? -1.053 15.275 -5.07 1 70.79 136 GLU B C 1
ATOM 3293 O O . GLU B 1 136 ? -1.688 14.627 -4.234 1 70.79 136 GLU B O 1
ATOM 3298 N N . ALA B 1 137 ? 0.002 16.055 -4.827 1 84.16 137 ALA B N 1
ATOM 3299 C CA . ALA B 1 137 ? 0.595 16.167 -3.497 1 84.16 137 ALA B CA 1
ATOM 3300 C C . ALA B 1 137 ? 1.357 17.481 -3.345 1 84.16 137 ALA B C 1
ATOM 3302 O O . ALA B 1 137 ? 1.699 18.126 -4.339 1 84.16 137 ALA B O 1
ATOM 3303 N N . ASP B 1 138 ? 1.502 17.929 -2.15 1 85.01 138 ASP B N 1
ATOM 3304 C CA . ASP B 1 138 ? 2.301 19.118 -1.87 1 85.01 138 ASP B CA 1
ATOM 3305 C C . ASP B 1 138 ? 3.794 18.815 -1.98 1 85.01 138 ASP B C 1
ATOM 3307 O O . ASP B 1 138 ? 4.575 19.665 -2.413 1 85.01 138 ASP B O 1
ATOM 3311 N N . LEU B 1 139 ? 4.093 17.628 -1.53 1 92.09 139 LEU B N 1
ATOM 3312 C CA . LEU B 1 139 ? 5.452 17.099 -1.576 1 92.09 139 LEU B CA 1
ATOM 3313 C C . LEU B 1 139 ? 5.456 15.654 -2.063 1 92.09 139 LEU B C 1
ATOM 3315 O O . LEU B 1 139 ? 4.463 14.939 -1.908 1 92.09 139 LEU B O 1
ATOM 3319 N N . ALA B 1 140 ? 6.578 15.313 -2.661 1 93.08 140 ALA B N 1
ATOM 3320 C CA . ALA B 1 140 ? 6.753 13.915 -3.047 1 93.08 140 ALA B CA 1
ATOM 3321 C C . ALA B 1 140 ? 8.131 13.401 -2.64 1 93.08 140 ALA B C 1
ATOM 3323 O O . ALA B 1 140 ? 9.096 14.168 -2.588 1 93.08 140 ALA B O 1
ATOM 3324 N N . ILE B 1 141 ? 8.14 12.189 -2.274 1 95.29 141 ILE B N 1
ATOM 3325 C CA . ILE B 1 141 ? 9.393 11.465 -2.088 1 95.29 141 ILE B CA 1
ATOM 3326 C C . ILE B 1 141 ? 9.572 10.447 -3.212 1 95.29 141 ILE B C 1
ATOM 3328 O O . ILE B 1 141 ? 8.652 9.687 -3.522 1 95.29 141 ILE B O 1
ATOM 3332 N N . GLY B 1 142 ? 10.719 10.523 -3.873 1 93.19 142 GLY B N 1
ATOM 3333 C CA . GLY B 1 142 ? 11.022 9.602 -4.957 1 93.19 142 GLY B CA 1
ATOM 3334 C C . GLY B 1 142 ? 12.22 8.716 -4.669 1 93.19 142 GLY B C 1
ATOM 3335 O O . GLY B 1 142 ? 12.998 8.994 -3.754 1 93.19 142 GLY B O 1
ATOM 3336 N N . VAL B 1 143 ? 12.299 7.667 -5.491 1 93.23 143 VAL B N 1
ATOM 3337 C CA . VAL B 1 143 ? 13.414 6.739 -5.329 1 93.23 143 VAL B CA 1
ATOM 3338 C C . VAL B 1 143 ? 14.522 7.085 -6.322 1 93.23 143 VAL B C 1
ATOM 3340 O O . VAL B 1 143 ? 15.589 6.466 -6.312 1 93.23 143 VAL B O 1
ATOM 3343 N N . SER B 1 144 ? 14.23 8.036 -7.148 1 90.77 144 SER B N 1
ATOM 3344 C CA . SER B 1 144 ? 15.231 8.556 -8.074 1 90.77 144 SER B CA 1
ATOM 3345 C C . SER B 1 144 ? 15.136 10.073 -8.196 1 90.77 144 SER B C 1
ATOM 3347 O O . SER B 1 144 ? 14.104 10.664 -7.871 1 90.77 144 SER B O 1
ATOM 3349 N N . ARG B 1 145 ? 16.154 10.634 -8.6 1 88.46 145 ARG B N 1
ATOM 3350 C CA . ARG B 1 145 ? 16.159 12.073 -8.84 1 88.46 145 ARG B CA 1
ATOM 3351 C C . ARG B 1 145 ? 15.45 12.413 -10.147 1 88.46 145 ARG B C 1
ATOM 3353 O O . ARG B 1 145 ? 15.892 12.005 -11.223 1 88.46 145 ARG B O 1
ATOM 3360 N N . PRO B 1 146 ? 14.361 13.122 -10.072 1 82.82 146 PRO B N 1
ATOM 3361 C CA . PRO B 1 146 ? 13.723 13.504 -11.334 1 82.82 146 PRO B CA 1
ATOM 3362 C C . PRO B 1 146 ? 14.62 14.38 -12.207 1 82.82 146 PRO B C 1
ATOM 3364 O O . PRO B 1 146 ? 15.367 15.213 -11.689 1 82.82 146 PRO B O 1
ATOM 3367 N N . GLU B 1 147 ? 14.507 14.189 -13.474 1 77.24 147 GLU B N 1
ATOM 3368 C CA . GLU B 1 147 ? 15.407 14.877 -14.395 1 77.24 147 GLU B CA 1
ATOM 3369 C C . GLU B 1 147 ? 14.698 16.03 -15.101 1 77.24 147 GLU B C 1
ATOM 3371 O O . GLU B 1 147 ? 15.335 16.824 -15.796 1 77.24 147 GLU B O 1
ATOM 3376 N N . ALA B 1 148 ? 13.445 16.082 -15.028 1 70.99 148 ALA B N 1
ATOM 3377 C CA . ALA B 1 148 ? 12.733 17.116 -15.775 1 70.99 148 ALA B CA 1
ATOM 3378 C C . ALA B 1 148 ? 11.603 17.713 -14.942 1 70.99 148 ALA B C 1
ATOM 3380 O O . ALA B 1 148 ? 11.174 17.12 -13.95 1 70.99 148 ALA B O 1
ATOM 3381 N N . GLY B 1 149 ? 11.291 18.929 -15.26 1 74.88 149 GLY B N 1
ATOM 3382 C CA . GLY B 1 149 ? 10.188 19.627 -14.618 1 74.88 149 GLY B CA 1
ATOM 3383 C C . GLY B 1 149 ? 10.636 20.818 -13.792 1 74.88 149 GLY B C 1
ATOM 3384 O O . GLY B 1 149 ? 11.831 20.997 -13.549 1 74.88 149 GLY B O 1
ATOM 3385 N N . ARG B 1 150 ? 9.736 21.765 -13.616 1 81.16 150 ARG B N 1
ATOM 3386 C CA . ARG B 1 150 ? 9.962 22.897 -12.723 1 81.16 150 ARG B CA 1
ATOM 3387 C C . ARG B 1 150 ? 9.847 22.473 -11.262 1 81.16 150 ARG B C 1
ATOM 3389 O O . ARG B 1 150 ? 8.852 22.774 -10.599 1 81.16 150 ARG B O 1
ATOM 3396 N N . LEU B 1 151 ? 10.954 21.672 -10.879 1 87.9 151 LEU B N 1
ATOM 3397 C CA . LEU B 1 151 ? 10.937 21.043 -9.563 1 87.9 151 LEU B CA 1
ATOM 3398 C C . LEU B 1 151 ? 12.153 21.462 -8.744 1 87.9 151 LEU B C 1
ATOM 3400 O O . LEU B 1 151 ? 13.225 21.711 -9.3 1 87.9 151 LEU B O 1
ATOM 3404 N N . ARG B 1 152 ? 11.981 21.634 -7.512 1 89.88 152 ARG B N 1
ATOM 3405 C CA . ARG B 1 152 ? 13.064 21.656 -6.534 1 89.88 152 ARG B CA 1
ATOM 3406 C C . ARG B 1 152 ? 13.299 20.268 -5.947 1 89.88 152 ARG B C 1
ATOM 3408 O O . ARG B 1 152 ? 12.386 19.666 -5.378 1 89.88 152 ARG B O 1
ATOM 3415 N N . VAL B 1 153 ? 14.498 19.795 -6.125 1 93.09 153 VAL B N 1
ATOM 3416 C CA . VAL B 1 153 ? 14.833 18.429 -5.735 1 93.09 153 VAL B CA 1
ATOM 3417 C C . VAL B 1 153 ? 16.019 18.443 -4.774 1 93.09 153 VAL B C 1
ATOM 3419 O O . VAL B 1 153 ? 17.009 19.14 -5.008 1 93.09 153 VAL B O 1
ATOM 3422 N N . GLN B 1 154 ? 15.925 17.778 -3.691 1 94.37 154 GLN B N 1
ATOM 3423 C CA . GLN B 1 154 ? 17.055 17.602 -2.784 1 94.37 154 GLN B CA 1
ATOM 3424 C C . GLN B 1 154 ? 17.124 16.17 -2.262 1 94.37 154 GLN B C 1
ATOM 3426 O O . GLN B 1 154 ? 16.102 15.486 -2.176 1 94.37 154 GLN B O 1
ATOM 3431 N N . LYS B 1 155 ? 18.299 15.764 -1.927 1 96.71 155 LYS B N 1
ATOM 3432 C CA . LYS B 1 155 ? 18.457 14.443 -1.327 1 96.71 155 LYS B CA 1
ATOM 3433 C C . LYS B 1 155 ? 17.851 14.4 0.074 1 96.71 155 LYS B C 1
ATOM 3435 O O . LYS B 1 155 ? 18.095 15.292 0.889 1 96.71 155 LYS B O 1
ATOM 3440 N N . LEU B 1 156 ? 17.054 13.457 0.305 1 97.6 156 LEU B N 1
ATOM 3441 C CA . LEU B 1 156 ? 16.386 13.319 1.594 1 97.6 156 LEU B CA 1
ATOM 3442 C C . LEU B 1 156 ? 17.217 12.468 2.549 1 97.6 156 LEU B C 1
ATOM 3444 O O . LEU B 1 156 ? 17.555 12.912 3.649 1 97.6 156 LEU B O 1
ATOM 3448 N N . ALA B 1 157 ? 17.574 11.207 2.115 1 97.95 157 ALA B N 1
ATOM 3449 C CA . ALA B 1 157 ? 18.372 10.297 2.933 1 97.95 157 ALA B CA 1
ATOM 3450 C C . ALA B 1 157 ? 18.896 9.129 2.103 1 97.95 157 ALA B C 1
ATOM 3452 O O . ALA B 1 157 ? 18.261 8.718 1.129 1 97.95 157 ALA B O 1
ATOM 3453 N N . ASP B 1 158 ? 20.046 8.634 2.509 1 97.53 158 ASP B N 1
ATOM 3454 C CA . ASP B 1 158 ? 20.514 7.337 2.029 1 97.53 158 ASP B CA 1
ATOM 3455 C C . ASP B 1 158 ? 19.992 6.204 2.91 1 97.53 158 ASP B C 1
ATOM 3457 O O . ASP B 1 158 ? 19.782 6.391 4.11 1 97.53 158 ASP B O 1
ATOM 3461 N N . TYR B 1 159 ? 19.719 5.1 2.275 1 96.99 159 TYR B N 1
ATOM 3462 C CA . TYR B 1 159 ? 19.292 3.931 3.035 1 96.99 159 TYR B CA 1
ATOM 3463 C C . TYR B 1 159 ? 19.863 2.652 2.435 1 96.99 159 TYR B C 1
ATOM 3465 O O . TYR B 1 159 ? 20.342 2.652 1.299 1 96.99 159 TYR B O 1
ATOM 3473 N N . ARG B 1 160 ? 19.845 1.587 3.236 1 96.52 160 ARG B N 1
ATOM 3474 C CA . ARG B 1 160 ? 20.433 0.315 2.83 1 96.52 160 ARG B CA 1
ATOM 3475 C C . ARG B 1 160 ? 19.361 -0.757 2.667 1 96.52 160 ARG B C 1
ATOM 3477 O O . ARG B 1 160 ? 18.319 -0.706 3.323 1 96.52 160 ARG B O 1
ATOM 3484 N N . LEU B 1 161 ? 19.559 -1.657 1.754 1 96.41 161 LEU B N 1
ATOM 3485 C CA . LEU B 1 161 ? 18.743 -2.846 1.534 1 96.41 161 LEU B CA 1
ATOM 3486 C C . LEU B 1 161 ? 19.606 -4.103 1.527 1 96.41 161 LEU B C 1
ATOM 3488 O O . LEU B 1 161 ? 20.737 -4.082 1.036 1 96.41 161 LEU B O 1
ATOM 3492 N N . HIS B 1 162 ? 19.063 -5.208 2.002 1 96.4 162 HIS B N 1
ATOM 3493 C CA . HIS B 1 162 ? 19.749 -6.495 2.028 1 96.4 162 HIS B CA 1
ATOM 3494 C C . HIS B 1 162 ? 18.796 -7.635 1.685 1 96.4 162 HIS B C 1
ATOM 3496 O O . HIS B 1 162 ? 17.575 -7.466 1.738 1 96.4 162 HIS B O 1
ATOM 3502 N N . LEU B 1 163 ? 19.408 -8.706 1.338 1 95.62 163 LEU B N 1
ATOM 3503 C CA . LEU B 1 163 ? 18.666 -9.957 1.236 1 95.62 163 LEU B CA 1
ATOM 3504 C C . LEU B 1 163 ? 18.271 -10.47 2.617 1 95.62 163 LEU B C 1
ATOM 3506 O O . LEU B 1 163 ? 19.069 -10.416 3.555 1 95.62 163 LEU B O 1
ATOM 3510 N N . ALA B 1 164 ? 17.022 -10.958 2.694 1 97 164 ALA B N 1
ATOM 3511 C CA . ALA B 1 164 ? 16.579 -11.466 3.99 1 97 164 ALA B CA 1
ATOM 3512 C C . ALA B 1 164 ? 15.568 -12.596 3.819 1 97 164 ALA B C 1
ATOM 3514 O O . ALA B 1 164 ? 14.956 -12.735 2.757 1 97 164 ALA B O 1
ATOM 3515 N N . ALA B 1 165 ? 15.419 -13.382 4.78 1 97.37 165 ALA B N 1
ATOM 3516 C CA . ALA B 1 165 ? 14.425 -14.442 4.931 1 97.37 165 ALA B CA 1
ATOM 3517 C C . ALA B 1 165 ? 14.144 -14.725 6.404 1 97.37 165 ALA B C 1
ATOM 3519 O O . ALA B 1 165 ? 14.893 -14.287 7.28 1 97.37 165 ALA B O 1
ATOM 3520 N N . SER B 1 166 ? 13.006 -15.411 6.62 1 97.82 166 SER B N 1
ATOM 3521 C CA . SER B 1 166 ? 12.732 -15.792 8.002 1 97.82 166 SER B CA 1
ATOM 3522 C C . SER B 1 166 ? 13.677 -16.894 8.47 1 97.82 166 SER B C 1
ATOM 3524 O O . SER B 1 166 ? 14.119 -17.72 7.669 1 97.82 166 SER B O 1
ATOM 3526 N N . ALA B 1 167 ? 13.973 -16.912 9.759 1 96.71 167 ALA B N 1
ATOM 3527 C CA . ALA B 1 167 ? 14.776 -17.982 10.345 1 96.71 167 ALA B CA 1
ATOM 3528 C C . ALA B 1 167 ? 14.138 -19.346 10.096 1 96.71 167 ALA B C 1
ATOM 3530 O O . ALA B 1 167 ? 14.838 -20.328 9.84 1 96.71 167 ALA B O 1
ATOM 3531 N N . GLU B 1 168 ? 12.883 -19.375 10.129 1 95.87 168 GLU B N 1
ATOM 3532 C CA . GLU B 1 168 ? 12.149 -20.614 9.887 1 95.87 168 GLU B CA 1
ATOM 3533 C C . GLU B 1 168 ? 12.366 -21.114 8.462 1 95.87 168 GLU B C 1
ATOM 3535 O O . GLU B 1 168 ? 12.607 -22.303 8.246 1 95.87 168 GLU B O 1
ATOM 3540 N N . TYR B 1 169 ? 12.271 -20.271 7.509 1 96.67 169 TYR B N 1
ATOM 3541 C CA . TYR B 1 169 ? 12.516 -20.641 6.12 1 96.67 169 TYR B CA 1
ATOM 3542 C C . TYR B 1 169 ? 13.913 -21.227 5.949 1 96.67 169 TYR B C 1
ATOM 3544 O O . TYR B 1 169 ? 14.084 -22.26 5.299 1 96.67 169 TYR B O 1
ATOM 3552 N N . LEU B 1 170 ? 14.876 -20.543 6.575 1 96.59 170 LEU B N 1
ATOM 3553 C CA . LEU B 1 170 ? 16.27 -20.938 6.406 1 96.59 170 LEU B CA 1
ATOM 3554 C C . LEU B 1 170 ? 16.533 -22.292 7.056 1 96.59 170 LEU B C 1
ATOM 3556 O O . LEU B 1 170 ? 17.395 -23.047 6.599 1 96.59 170 LEU B O 1
ATOM 3560 N N . SER B 1 171 ? 15.776 -22.635 8.032 1 96.21 171 SER B N 1
ATOM 3561 C CA . SER B 1 171 ? 15.964 -23.902 8.732 1 96.21 171 SER B CA 1
ATOM 3562 C C . SER B 1 171 ? 15.393 -25.067 7.93 1 96.21 171 SER B C 1
ATOM 3564 O O . SER B 1 171 ? 15.794 -26.216 8.123 1 96.21 171 SER B O 1
ATOM 3566 N N . ARG B 1 172 ? 14.526 -24.786 6.965 1 94.8 172 ARG B N 1
ATOM 3567 C CA . ARG B 1 172 ? 13.807 -25.848 6.27 1 94.8 172 ARG B CA 1
ATOM 3568 C C . ARG B 1 172 ? 14.281 -25.976 4.826 1 94.8 172 ARG B C 1
ATOM 3570 O O . ARG B 1 172 ? 13.789 -26.825 4.079 1 94.8 172 ARG B O 1
ATOM 3577 N N . HIS B 1 173 ? 15.246 -25.154 4.455 1 94.65 173 HIS B N 1
ATOM 3578 C CA . HIS B 1 173 ? 15.709 -25.142 3.072 1 94.65 173 HIS B CA 1
ATOM 3579 C C . HIS B 1 173 ? 17.23 -25.232 2.999 1 94.65 173 HIS B C 1
ATOM 3581 O O . HIS B 1 173 ? 17.915 -25.062 4.011 1 94.65 173 HIS B O 1
ATOM 3587 N N . PRO B 1 174 ? 17.784 -25.548 1.851 1 94.14 174 PRO B N 1
ATOM 3588 C CA . PRO B 1 174 ? 19.239 -25.625 1.7 1 94.14 174 PRO B CA 1
ATOM 3589 C C . PRO B 1 174 ? 19.942 -24.328 2.094 1 94.14 174 PRO B C 1
ATOM 3591 O O . PRO B 1 174 ? 19.406 -23.239 1.874 1 94.14 174 PRO B O 1
ATOM 3594 N N . PRO B 1 175 ? 21.081 -24.446 2.635 1 95.18 175 PRO B N 1
ATOM 3595 C CA . PRO B 1 175 ? 21.808 -23.249 3.064 1 95.18 175 PRO B CA 1
ATOM 3596 C C . PRO B 1 175 ? 22.154 -22.32 1.902 1 95.18 175 PRO B C 1
ATOM 3598 O O . PRO B 1 175 ? 22.4 -22.787 0.787 1 95.18 175 PRO B O 1
ATOM 3601 N N . ILE B 1 176 ? 22.156 -21.092 2.179 1 94.5 176 ILE B N 1
ATOM 3602 C CA . ILE B 1 176 ? 22.554 -20.062 1.226 1 94.5 176 ILE B CA 1
ATOM 3603 C C . ILE B 1 176 ? 23.939 -19.532 1.587 1 94.5 176 ILE B C 1
ATOM 3605 O O . ILE B 1 176 ? 24.094 -18.795 2.564 1 94.5 176 ILE B O 1
ATOM 3609 N N . ARG B 1 177 ? 24.917 -19.881 0.834 1 94.61 177 ARG B N 1
ATOM 3610 C CA . ARG B 1 177 ? 26.295 -19.518 1.149 1 94.61 177 ARG B CA 1
ATOM 3611 C C . ARG B 1 177 ? 26.864 -18.569 0.099 1 94.61 177 ARG B C 1
ATOM 3613 O O . ARG B 1 177 ? 27.878 -17.909 0.336 1 94.61 177 ARG B O 1
ATOM 3620 N N . ALA B 1 178 ? 26.232 -18.503 -1.027 1 93.23 178 ALA B N 1
ATOM 3621 C CA . ALA B 1 178 ? 26.586 -17.6 -2.119 1 93.23 178 ALA B CA 1
ATOM 3622 C C . ALA B 1 178 ? 25.352 -17.202 -2.924 1 93.23 178 ALA B C 1
ATOM 3624 O O . ALA B 1 178 ? 24.284 -17.799 -2.77 1 93.23 178 ALA B O 1
ATOM 3625 N N . LEU B 1 179 ? 25.477 -16.251 -3.765 1 90.86 179 LEU B N 1
ATOM 3626 C CA . LEU B 1 179 ? 24.359 -15.733 -4.546 1 90.86 179 LEU B CA 1
ATOM 3627 C C . LEU B 1 179 ? 23.807 -16.804 -5.481 1 90.86 179 LEU B C 1
ATOM 3629 O O . LEU B 1 179 ? 22.602 -16.846 -5.741 1 90.86 179 LEU B O 1
ATOM 3633 N N . GLU B 1 180 ? 24.627 -17.675 -5.959 1 89.14 180 GLU B N 1
ATOM 3634 C CA . GLU B 1 180 ? 24.222 -18.731 -6.882 1 89.14 180 GLU B CA 1
ATOM 3635 C C . GLU B 1 180 ? 23.247 -19.7 -6.219 1 89.14 180 GLU B C 1
ATOM 3637 O O . GLU B 1 180 ? 22.439 -20.337 -6.898 1 89.14 180 GLU B O 1
ATOM 3642 N N . ASP B 1 181 ? 23.352 -19.807 -4.862 1 92.26 181 ASP B N 1
ATOM 3643 C CA . ASP B 1 181 ? 22.49 -20.717 -4.114 1 92.26 181 ASP B CA 1
ATOM 3644 C C . ASP B 1 181 ? 21.037 -20.25 -4.148 1 92.26 181 ASP B C 1
ATOM 3646 O O . ASP B 1 181 ? 20.125 -21.019 -3.837 1 92.26 181 ASP B O 1
ATOM 3650 N N . LEU B 1 182 ? 20.792 -18.965 -4.583 1 91.7 182 LEU B N 1
ATOM 3651 C CA . LEU B 1 182 ? 19.45 -18.395 -4.607 1 91.7 182 LEU B CA 1
ATOM 3652 C C . LEU B 1 182 ? 18.584 -19.084 -5.656 1 91.7 182 LEU B C 1
ATOM 3654 O O . LEU B 1 182 ? 17.354 -19.041 -5.579 1 91.7 182 LEU B O 1
ATOM 3658 N N . LYS B 1 183 ? 19.215 -19.722 -6.592 1 86.76 183 LYS B N 1
ATOM 3659 C CA . LYS B 1 183 ? 18.496 -20.408 -7.661 1 86.76 183 LYS B CA 1
ATOM 3660 C C . LYS B 1 183 ? 17.624 -21.531 -7.104 1 86.76 183 LYS B C 1
ATOM 3662 O O . LYS B 1 183 ? 16.628 -21.914 -7.721 1 86.76 183 LYS B O 1
ATOM 3667 N N . ALA B 1 184 ? 17.958 -22.06 -5.975 1 88.51 184 ALA B N 1
ATOM 3668 C CA . ALA B 1 184 ? 17.242 -23.173 -5.355 1 88.51 184 ALA B CA 1
ATOM 3669 C C . ALA B 1 184 ? 16.158 -22.668 -4.408 1 88.51 184 ALA B C 1
ATOM 3671 O O . ALA B 1 184 ? 15.505 -23.459 -3.723 1 88.51 184 ALA B O 1
ATOM 3672 N N . HIS B 1 185 ? 15.915 -21.352 -4.394 1 91.62 185 HIS B N 1
ATOM 3673 C CA . HIS B 1 185 ? 14.994 -20.778 -3.419 1 91.62 185 HIS B CA 1
ATOM 3674 C C . HIS B 1 185 ? 13.9 -19.967 -4.105 1 91.62 185 HIS B C 1
ATOM 3676 O O . HIS B 1 185 ? 14.076 -19.513 -5.238 1 91.62 185 HIS B O 1
ATOM 3682 N N . GLN B 1 186 ? 12.753 -19.841 -3.426 1 91.81 186 GLN B N 1
ATOM 3683 C CA . GLN B 1 186 ? 11.663 -18.981 -3.873 1 91.81 186 GLN B CA 1
ATOM 3684 C C . GLN B 1 186 ? 11.97 -17.513 -3.593 1 91.81 186 GLN B C 1
ATOM 3686 O O . GLN B 1 186 ? 12.433 -17.167 -2.504 1 91.81 186 GLN B O 1
ATOM 3691 N N . LEU B 1 187 ? 11.71 -16.736 -4.596 1 93.97 187 LEU B N 1
ATOM 3692 C CA . LEU B 1 187 ? 12.01 -15.318 -4.426 1 93.97 187 LEU B CA 1
ATOM 3693 C C . LEU B 1 187 ? 10.728 -14.505 -4.279 1 93.97 187 LEU B C 1
ATOM 3695 O O . LEU B 1 187 ? 9.7 -14.847 -4.87 1 93.97 187 LEU B O 1
ATOM 3699 N N . VAL B 1 188 ? 10.843 -13.524 -3.422 1 96.12 188 VAL B N 1
ATOM 3700 C CA . VAL B 1 188 ? 9.806 -12.512 -3.254 1 96.12 188 VAL B CA 1
ATOM 3701 C C . VAL B 1 188 ? 10.275 -11.188 -3.854 1 96.12 188 VAL B C 1
ATOM 3703 O O . VAL B 1 188 ? 11.374 -10.717 -3.553 1 96.12 188 VAL B O 1
ATOM 3706 N N . GLY B 1 189 ? 9.486 -10.585 -4.745 1 94.07 189 GLY B N 1
ATOM 3707 C CA . GLY B 1 189 ? 9.908 -9.34 -5.366 1 94.07 189 GLY B CA 1
ATOM 3708 C C . GLY B 1 189 ? 8.754 -8.533 -5.929 1 94.07 189 GLY B C 1
ATOM 3709 O O . GLY B 1 189 ? 7.602 -8.729 -5.535 1 94.07 189 GLY B O 1
ATOM 3710 N N . TYR B 1 190 ? 9.083 -7.591 -6.777 1 91.62 190 TYR B N 1
ATOM 3711 C CA . TYR B 1 190 ? 8.084 -6.727 -7.397 1 91.62 190 TYR B CA 1
ATOM 3712 C C . TYR B 1 190 ? 7.47 -7.396 -8.621 1 91.62 190 TYR B C 1
ATOM 3714 O O . TYR B 1 190 ? 8.108 -8.232 -9.266 1 91.62 190 TYR B O 1
ATOM 3722 N N . ILE B 1 191 ? 6.231 -7.017 -8.863 1 87.47 191 ILE B N 1
ATOM 3723 C CA . ILE B 1 191 ? 5.637 -7.372 -10.148 1 87.47 191 ILE B CA 1
ATOM 3724 C C . ILE B 1 191 ? 6.397 -6.679 -11.276 1 87.47 191 ILE B C 1
ATOM 3726 O O . ILE B 1 191 ? 6.464 -5.449 -11.324 1 87.47 191 ILE B O 1
ATOM 3730 N N . PRO B 1 192 ? 6.949 -7.413 -12.117 1 78.38 192 PRO B N 1
ATOM 3731 C CA . PRO B 1 192 ? 7.869 -6.846 -13.106 1 78.38 192 PRO B CA 1
ATOM 3732 C C . PRO B 1 192 ? 7.247 -5.702 -13.903 1 78.38 192 PRO B C 1
ATOM 3734 O O . PRO B 1 192 ? 7.891 -4.672 -14.117 1 78.38 192 PRO B O 1
ATOM 3737 N N . ASP B 1 193 ? 5.993 -5.824 -14.294 1 75.27 193 ASP B N 1
ATOM 3738 C CA . ASP B 1 193 ? 5.392 -4.811 -15.156 1 75.27 193 ASP B CA 1
ATOM 3739 C C . ASP B 1 193 ? 4.871 -3.633 -14.336 1 75.27 193 ASP B C 1
ATOM 3741 O O . ASP B 1 193 ? 4.234 -2.727 -14.877 1 75.27 193 ASP B O 1
ATOM 3745 N N . MET B 1 194 ? 5.173 -3.662 -13.037 1 79.27 194 MET B N 1
ATOM 3746 C CA . MET B 1 194 ? 4.751 -2.564 -12.172 1 79.27 194 MET B CA 1
ATOM 3747 C C . MET B 1 194 ? 5.954 -1.898 -11.512 1 79.27 194 MET B C 1
ATOM 3749 O O . MET B 1 194 ? 5.821 -1.265 -10.464 1 79.27 194 MET B O 1
ATOM 3753 N N . ILE B 1 195 ? 7.104 -2.193 -12.06 1 78.94 195 ILE B N 1
ATOM 3754 C CA . ILE B 1 195 ? 8.312 -1.475 -11.667 1 78.94 195 ILE B CA 1
ATOM 3755 C C . ILE B 1 195 ? 8.416 -0.17 -12.452 1 78.94 195 ILE B C 1
ATOM 3757 O O . ILE B 1 195 ? 8.799 -0.172 -13.625 1 78.94 195 ILE B O 1
ATOM 3761 N N . PHE B 1 196 ? 8.108 0.898 -11.825 1 72.26 196 PHE B N 1
ATOM 3762 C CA . PHE B 1 196 ? 8.013 2.182 -12.509 1 72.26 196 PHE B CA 1
ATOM 3763 C C . PHE B 1 196 ? 9.339 2.931 -12.44 1 72.26 196 PHE B C 1
ATOM 3765 O O . PHE B 1 196 ? 9.504 3.971 -13.081 1 72.26 196 PHE B O 1
ATOM 3772 N N . ASP B 1 197 ? 10.185 2.471 -11.624 1 78.82 197 ASP B N 1
ATOM 3773 C CA . ASP B 1 197 ? 11.525 3.029 -11.473 1 78.82 197 ASP B CA 1
ATOM 3774 C C . ASP B 1 197 ? 12.578 1.923 -11.421 1 78.82 197 ASP B C 1
ATOM 3776 O O . ASP B 1 197 ? 12.435 0.958 -10.667 1 78.82 197 ASP B O 1
ATOM 3780 N N . LYS B 1 198 ? 13.592 2.067 -12.227 1 77.71 198 LYS B N 1
ATOM 3781 C CA . LYS B 1 198 ? 14.635 1.049 -12.319 1 77.71 198 LYS B CA 1
ATOM 3782 C C . LYS B 1 198 ? 15.291 0.81 -10.962 1 77.71 198 LYS B C 1
ATOM 3784 O O . LYS B 1 198 ? 15.813 -0.276 -10.702 1 77.71 198 LYS B O 1
ATOM 3789 N N . GLU B 1 199 ? 15.21 1.808 -10.112 1 81.3 199 GLU B N 1
ATOM 3790 C CA . GLU B 1 199 ? 15.82 1.693 -8.791 1 81.3 199 GLU B CA 1
ATOM 3791 C C . GLU B 1 199 ? 15.108 0.643 -7.944 1 81.3 199 GLU B C 1
ATOM 3793 O O . GLU B 1 199 ? 15.633 0.205 -6.918 1 81.3 199 GLU B O 1
ATOM 3798 N N . LEU B 1 200 ? 13.952 0.189 -8.464 1 82.05 200 LEU B N 1
ATOM 3799 C CA . LEU B 1 200 ? 13.178 -0.79 -7.709 1 82.05 200 LEU B CA 1
ATOM 3800 C C . LEU B 1 200 ? 13.459 -2.204 -8.205 1 82.05 200 LEU B C 1
ATOM 3802 O O . LEU B 1 200 ? 13.003 -3.18 -7.604 1 82.05 200 LEU B O 1
ATOM 3806 N N . ASP B 1 201 ? 14.178 -2.345 -9.215 1 82.24 201 ASP B N 1
ATOM 3807 C CA . ASP B 1 201 ? 14.491 -3.651 -9.788 1 82.24 201 ASP B CA 1
ATOM 3808 C C . ASP B 1 201 ? 15.681 -4.292 -9.077 1 82.24 201 ASP B C 1
ATOM 3810 O O . ASP B 1 201 ? 16.781 -4.353 -9.63 1 82.24 201 ASP B O 1
ATOM 3814 N N . TYR B 1 202 ? 15.446 -4.89 -7.996 1 81.52 202 TYR B N 1
ATOM 3815 C CA . TYR B 1 202 ? 16.511 -5.376 -7.126 1 81.52 202 TYR B CA 1
ATOM 3816 C C . TYR B 1 202 ? 16.977 -6.762 -7.555 1 81.52 202 TYR B C 1
ATOM 3818 O O . TYR B 1 202 ? 18.112 -7.156 -7.277 1 81.52 202 TYR B O 1
ATOM 3826 N N . LEU B 1 203 ? 16.081 -7.429 -8.145 1 79.53 203 LEU B N 1
ATOM 3827 C CA . LEU B 1 203 ? 16.355 -8.851 -8.317 1 79.53 203 LEU B CA 1
ATOM 3828 C C . LEU B 1 203 ? 16.926 -9.131 -9.703 1 79.53 203 LEU B C 1
ATOM 3830 O O . LEU B 1 203 ? 17.447 -10.219 -9.957 1 79.53 203 LEU B O 1
ATOM 3834 N N . THR B 1 204 ? 16.807 -7.971 -10.461 1 70.47 204 THR B N 1
ATOM 3835 C CA . THR B 1 204 ? 17.393 -8.143 -11.785 1 70.47 204 THR B CA 1
ATOM 3836 C C . THR B 1 204 ? 18.9 -8.366 -11.685 1 70.47 204 THR B C 1
ATOM 3838 O O . THR B 1 204 ? 19.602 -7.606 -11.016 1 70.47 204 THR B O 1
ATOM 3841 N N . GLY B 1 205 ? 19.462 -9.538 -11.997 1 66.2 205 GLY B N 1
ATOM 3842 C CA . GLY B 1 205 ? 20.888 -9.821 -11.984 1 66.2 205 GLY B CA 1
ATOM 3843 C C . GLY B 1 205 ? 21.27 -10.915 -11.005 1 66.2 205 GLY B C 1
ATOM 3844 O O . GLY B 1 205 ? 22.398 -11.411 -11.03 1 66.2 205 GLY B O 1
ATOM 3845 N N . LEU B 1 206 ? 20.371 -10.924 -9.977 1 70.3 206 LEU B N 1
ATOM 3846 C CA . LEU B 1 206 ? 20.708 -11.952 -8.998 1 70.3 206 LEU B CA 1
ATOM 3847 C C . LEU B 1 206 ? 20.559 -13.345 -9.599 1 70.3 206 LEU B C 1
ATOM 3849 O O . LEU B 1 206 ? 20.878 -14.344 -8.949 1 70.3 206 LEU B O 1
ATOM 3853 N N . GLY B 1 207 ? 20.584 -13.37 -10.969 1 57.54 207 GLY B N 1
ATOM 3854 C CA . GLY B 1 207 ? 20.539 -14.66 -11.637 1 57.54 207 GLY B CA 1
ATOM 3855 C C . GLY B 1 207 ? 19.299 -15.465 -11.297 1 57.54 207 GLY B C 1
ATOM 3856 O O . GLY B 1 207 ? 19.265 -16.68 -11.504 1 57.54 207 GLY B O 1
ATOM 3857 N N . SER B 1 208 ? 18.547 -14.777 -10.49 1 58.14 208 SER B N 1
ATOM 3858 C CA . SER B 1 208 ? 17.476 -15.608 -9.948 1 58.14 208 SER B CA 1
ATOM 3859 C C . SER B 1 208 ? 16.358 -15.803 -10.966 1 58.14 208 SER B C 1
ATOM 3861 O O . SER B 1 208 ? 16.145 -14.952 -11.832 1 58.14 208 SER B O 1
ATOM 3863 N N . GLY B 1 209 ? 16.003 -17.057 -11.064 1 58.56 209 GLY B N 1
ATOM 3864 C CA . GLY B 1 209 ? 14.901 -17.585 -11.853 1 58.56 209 GLY B CA 1
ATOM 3865 C C . GLY B 1 209 ? 13.598 -16.841 -11.631 1 58.56 209 GLY B C 1
ATOM 3866 O O . GLY B 1 209 ? 13.595 -15.619 -11.468 1 58.56 209 GLY B O 1
ATOM 3867 N N . SER B 1 210 ? 12.55 -17.492 -11.346 1 69.14 210 SER B N 1
ATOM 3868 C CA . SER B 1 210 ? 11.14 -17.122 -11.265 1 69.14 210 SER B CA 1
ATOM 3869 C C . SER B 1 210 ? 10.822 -16.444 -9.936 1 69.14 210 SER B C 1
ATOM 3871 O O . SER B 1 210 ? 11.482 -16.704 -8.928 1 69.14 210 SER B O 1
ATOM 3873 N N . VAL B 1 211 ? 10.149 -15.327 -9.905 1 81.06 211 VAL B N 1
ATOM 3874 C CA . VAL B 1 211 ? 9.582 -14.64 -8.75 1 81.06 211 VAL B CA 1
ATOM 3875 C C . VAL B 1 211 ? 8.159 -15.136 -8.501 1 81.06 211 VAL B C 1
ATOM 3877 O O . VAL B 1 211 ? 7.193 -14.533 -8.974 1 81.06 211 VAL B O 1
ATOM 3880 N N . PRO B 1 212 ? 8.121 -16.252 -7.73 1 89.96 212 PRO B N 1
ATOM 3881 C CA . PRO B 1 212 ? 6.797 -16.849 -7.539 1 89.96 212 PRO B CA 1
ATOM 3882 C C . PRO B 1 212 ? 5.866 -15.966 -6.712 1 89.96 212 PRO B C 1
ATOM 3884 O O . PRO B 1 212 ? 4.644 -16.131 -6.764 1 89.96 212 PRO B O 1
ATOM 3887 N N . PHE B 1 213 ? 6.48 -15.072 -5.921 1 96.24 213 PHE B N 1
ATOM 3888 C CA . PHE B 1 213 ? 5.718 -14.14 -5.098 1 96.24 213 PHE B CA 1
ATOM 3889 C C . PHE B 1 213 ? 6.042 -12.698 -5.47 1 96.24 213 PHE B C 1
ATOM 3891 O O . PHE B 1 213 ? 7.128 -12.202 -5.166 1 96.24 213 PHE B O 1
ATOM 3898 N N . ALA B 1 214 ? 5.104 -12.074 -6.098 1 95.16 214 ALA B N 1
ATOM 3899 C CA . ALA B 1 214 ? 5.37 -10.703 -6.527 1 95.16 214 ALA B CA 1
ATOM 3900 C C . ALA B 1 214 ? 4.252 -9.764 -6.086 1 95.16 214 ALA B C 1
ATOM 3902 O O . ALA B 1 214 ? 3.077 -10.14 -6.094 1 95.16 214 ALA B O 1
ATOM 3903 N N . SER B 1 215 ? 4.664 -8.562 -5.715 1 95.66 215 SER B N 1
ATOM 3904 C CA . SER B 1 215 ? 3.689 -7.542 -5.342 1 95.66 215 SER B CA 1
ATOM 3905 C C . SER B 1 215 ? 4.22 -6.14 -5.623 1 95.66 215 SER B C 1
ATOM 3907 O O . SER B 1 215 ? 5.433 -5.92 -5.63 1 95.66 215 SER B O 1
ATOM 3909 N N . ASN B 1 216 ? 3.29 -5.246 -5.816 1 90.92 216 ASN B N 1
ATOM 3910 C CA . ASN B 1 216 ? 3.646 -3.837 -5.952 1 90.92 216 ASN B CA 1
ATOM 3911 C C . ASN B 1 216 ? 3.86 -3.18 -4.592 1 90.92 216 ASN B C 1
ATOM 3913 O O . ASN B 1 216 ? 4.265 -2.018 -4.516 1 90.92 216 ASN B O 1
ATOM 3917 N N . SER B 1 217 ? 3.6 -3.903 -3.559 1 93.82 217 SER B N 1
ATOM 3918 C CA . SER B 1 217 ? 3.644 -3.362 -2.205 1 93.82 217 SER B CA 1
ATOM 3919 C C . SER B 1 217 ? 4.807 -3.949 -1.413 1 93.82 217 SER B C 1
ATOM 3921 O O . SER B 1 217 ? 4.921 -5.17 -1.28 1 93.82 217 SER B O 1
ATOM 3923 N N . VAL B 1 218 ? 5.621 -3.07 -0.837 1 94.36 218 VAL B N 1
ATOM 3924 C CA . VAL B 1 218 ? 6.725 -3.473 0.028 1 94.36 218 VAL B CA 1
ATOM 3925 C C . VAL B 1 218 ? 6.179 -4.177 1.269 1 94.36 218 VAL B C 1
ATOM 3927 O O . VAL B 1 218 ? 6.777 -5.137 1.759 1 94.36 218 VAL B O 1
ATOM 3930 N N . SER B 1 219 ? 5.072 -3.706 1.729 1 95.48 219 SER B N 1
ATOM 3931 C CA . SER B 1 219 ? 4.476 -4.303 2.92 1 95.48 219 SER B CA 1
ATOM 3932 C C . SER B 1 219 ? 4.025 -5.736 2.653 1 95.48 219 SER B C 1
ATOM 3934 O O . SER B 1 219 ? 4.196 -6.614 3.501 1 95.48 219 SER B O 1
ATOM 3936 N N . VAL B 1 220 ? 3.439 -5.99 1.503 1 96.94 220 VAL B N 1
ATOM 3937 C CA . VAL B 1 220 ? 3.055 -7.346 1.128 1 96.94 220 VAL B CA 1
ATOM 3938 C C . VAL B 1 220 ? 4.296 -8.232 1.048 1 96.94 220 VAL B C 1
ATOM 3940 O O . VAL B 1 220 ? 4.308 -9.344 1.581 1 96.94 220 VAL B O 1
ATOM 3943 N N . GLN B 1 221 ? 5.311 -7.727 0.41 1 96.99 221 GLN B N 1
ATOM 3944 C CA . GLN B 1 221 ? 6.552 -8.482 0.269 1 96.99 221 GLN B CA 1
ATOM 3945 C C . GLN B 1 221 ? 7.137 -8.838 1.633 1 96.99 221 GLN B C 1
ATOM 3947 O O . GLN B 1 221 ? 7.542 -9.979 1.862 1 96.99 221 GLN B O 1
ATOM 3952 N N . LEU B 1 222 ? 7.155 -7.848 2.503 1 97.69 222 LEU B N 1
ATOM 3953 C CA . LEU B 1 222 ? 7.683 -8.087 3.842 1 97.69 222 LEU B CA 1
ATOM 3954 C C . LEU B 1 222 ? 6.874 -9.162 4.561 1 97.69 222 LEU B C 1
ATOM 3956 O O . LEU B 1 222 ? 7.443 -10.051 5.198 1 97.69 222 LEU B O 1
ATOM 3960 N N . ASN B 1 223 ? 5.598 -9.143 4.451 1 97.44 223 ASN B N 1
ATOM 3961 C CA . ASN B 1 223 ? 4.75 -10.103 5.151 1 97.44 223 ASN B CA 1
ATOM 3962 C C . ASN B 1 223 ? 4.865 -11.498 4.545 1 97.44 223 ASN B C 1
ATOM 3964 O O . ASN B 1 223 ? 4.763 -12.499 5.256 1 97.44 223 ASN B O 1
ATOM 3968 N N . TRP B 1 224 ? 5.127 -11.594 3.242 1 98.18 224 TRP B N 1
ATOM 3969 C CA . TRP B 1 224 ? 5.443 -12.886 2.643 1 98.18 224 TRP B CA 1
ATOM 3970 C C . TRP B 1 224 ? 6.714 -13.471 3.251 1 98.18 224 TRP B C 1
ATOM 3972 O O . TRP B 1 224 ? 6.764 -14.66 3.574 1 98.18 224 TRP B O 1
ATOM 3982 N N . LEU B 1 225 ? 7.723 -12.624 3.384 1 97.88 225 LEU B N 1
ATOM 3983 C CA . LEU B 1 225 ? 8.979 -13.09 3.962 1 97.88 225 LEU B CA 1
ATOM 3984 C C . LEU B 1 225 ? 8.777 -13.554 5.4 1 97.88 225 LEU B C 1
ATOM 3986 O O . LEU B 1 225 ? 9.299 -14.598 5.8 1 97.88 225 LEU B O 1
ATOM 3990 N N . ARG B 1 226 ? 8.026 -12.809 6.116 1 96.85 226 ARG B N 1
ATOM 3991 C CA . ARG B 1 226 ? 7.732 -13.165 7.501 1 96.85 226 ARG B CA 1
ATOM 3992 C C . ARG B 1 226 ? 6.994 -14.497 7.579 1 96.85 226 ARG B C 1
ATOM 3994 O O . ARG B 1 226 ? 7.183 -15.262 8.527 1 96.85 226 ARG B O 1
ATOM 4001 N N . ALA B 1 227 ? 6.18 -14.756 6.572 1 95.85 227 ALA B N 1
ATOM 4002 C CA . ALA B 1 227 ? 5.382 -15.978 6.535 1 95.85 227 ALA B CA 1
ATOM 4003 C C . ALA B 1 227 ? 6.207 -17.157 6.027 1 95.85 227 ALA B C 1
ATOM 4005 O O . ALA B 1 227 ? 5.684 -18.26 5.854 1 95.85 227 ALA B O 1
ATOM 4006 N N . GLY B 1 228 ? 7.461 -16.909 5.731 1 96.07 228 GLY B N 1
ATOM 4007 C CA . GLY B 1 228 ? 8.349 -17.978 5.304 1 96.07 228 GLY B CA 1
ATOM 4008 C C . GLY B 1 228 ? 8.158 -18.369 3.851 1 96.07 228 GLY B C 1
ATOM 4009 O O . GLY B 1 228 ? 8.334 -19.533 3.487 1 96.07 228 GLY B O 1
ATOM 4010 N N . ALA B 1 229 ? 7.768 -17.387 3.049 1 96.19 229 ALA B N 1
ATOM 4011 C CA . ALA B 1 229 ? 7.457 -17.698 1.656 1 96.19 229 ALA B CA 1
ATOM 4012 C C . ALA B 1 229 ? 8.729 -17.806 0.821 1 96.19 229 ALA B C 1
ATOM 4014 O O . ALA B 1 229 ? 8.717 -18.388 -0.267 1 96.19 229 ALA B O 1
ATOM 4015 N N . GLY B 1 230 ? 9.816 -17.212 1.332 1 95.52 230 GLY B N 1
ATOM 4016 C CA . GLY B 1 230 ? 11.036 -17.254 0.542 1 95.52 230 GLY B CA 1
ATOM 4017 C C . GLY B 1 230 ? 12.055 -16.212 0.962 1 95.52 230 GLY B C 1
ATOM 4018 O O . GLY B 1 230 ? 12.165 -15.886 2.146 1 95.52 230 GLY B O 1
ATOM 4019 N N . VAL B 1 231 ? 12.865 -15.771 -0.065 1 95.57 231 VAL B N 1
ATOM 4020 C CA . VAL B 1 231 ? 13.95 -14.81 0.102 1 95.57 231 VAL B CA 1
ATOM 4021 C C . VAL B 1 231 ? 13.654 -13.551 -0.71 1 95.57 231 VAL B C 1
ATOM 4023 O O . VAL B 1 231 ? 13.12 -13.631 -1.819 1 95.57 231 VAL B O 1
ATOM 4026 N N . GLY B 1 232 ? 13.931 -12.412 -0.146 1 95.67 232 GLY B N 1
ATOM 4027 C CA . GLY B 1 232 ? 13.713 -11.167 -0.864 1 95.67 232 GLY B CA 1
ATOM 4028 C C . GLY B 1 232 ? 14.57 -10.025 -0.351 1 95.67 232 GLY B C 1
ATOM 4029 O O . GLY B 1 232 ? 15.308 -10.184 0.623 1 95.67 232 GLY B O 1
ATOM 4030 N N . ILE B 1 233 ? 14.553 -8.906 -1.058 1 95.71 233 ILE B N 1
ATOM 4031 C CA . ILE B 1 233 ? 15.277 -7.699 -0.674 1 95.71 233 ILE B CA 1
ATOM 4032 C C . ILE B 1 233 ? 14.417 -6.859 0.267 1 95.71 233 ILE B C 1
ATOM 4034 O O . ILE B 1 233 ? 13.257 -6.568 -0.035 1 95.71 233 ILE B O 1
ATOM 4038 N N . VAL B 1 234 ? 14.998 -6.496 1.398 1 96.72 234 VAL B N 1
ATOM 4039 C CA . VAL B 1 234 ? 14.248 -5.753 2.404 1 96.72 234 VAL B CA 1
ATOM 4040 C C . VAL B 1 234 ? 15 -4.475 2.771 1 96.72 234 VAL B C 1
ATOM 4042 O O . VAL B 1 234 ? 16.232 -4.468 2.828 1 96.72 234 VAL B O 1
ATOM 4045 N N . HIS B 1 235 ? 14.243 -3.409 2.969 1 97.2 235 HIS B N 1
ATOM 4046 C CA . HIS B 1 235 ? 14.831 -2.202 3.54 1 97.2 235 HIS B CA 1
ATOM 4047 C C . HIS B 1 235 ? 15.31 -2.444 4.967 1 97.2 235 HIS B C 1
ATOM 4049 O O . HIS B 1 235 ? 14.561 -2.965 5.797 1 97.2 235 HIS B O 1
ATOM 4055 N N . ASP B 1 236 ? 16.493 -1.984 5.286 1 97.5 236 ASP B N 1
ATOM 4056 C CA . ASP B 1 236 ? 17.009 -2.159 6.64 1 97.5 236 ASP B CA 1
ATOM 4057 C C . ASP B 1 236 ? 16.132 -1.436 7.66 1 97.5 236 ASP B C 1
ATOM 4059 O O . ASP B 1 236 ? 15.924 -1.931 8.77 1 97.5 236 ASP B O 1
ATOM 4063 N N . PHE B 1 237 ? 15.569 -0.322 7.252 1 97.74 237 PHE B N 1
ATOM 4064 C CA . PHE B 1 237 ? 14.785 0.461 8.2 1 97.74 237 PHE B CA 1
ATOM 4065 C C . PHE B 1 237 ? 13.44 -0.203 8.469 1 97.74 237 PHE B C 1
ATOM 4067 O O . PHE B 1 237 ? 12.728 0.179 9.4 1 97.74 237 PHE B O 1
ATOM 4074 N N . ALA B 1 238 ? 13.08 -1.201 7.682 1 97.13 238 ALA B N 1
ATOM 4075 C CA . ALA B 1 238 ? 11.826 -1.913 7.913 1 97.13 238 ALA B CA 1
ATOM 4076 C C . ALA B 1 238 ? 12.051 -3.155 8.771 1 97.13 238 ALA B C 1
ATOM 4078 O O . ALA B 1 238 ? 11.098 -3.73 9.304 1 97.13 238 ALA B O 1
ATOM 4079 N N . MET B 1 239 ? 13.235 -3.612 8.986 1 96.1 239 MET B N 1
ATOM 4080 C CA . MET B 1 239 ? 13.576 -4.892 9.599 1 96.1 239 MET B CA 1
ATOM 4081 C C . MET B 1 239 ? 13.145 -4.929 11.061 1 96.1 239 MET B C 1
ATOM 4083 O O . MET B 1 239 ? 12.694 -5.964 11.554 1 96.1 239 MET B O 1
ATOM 4087 N N . PRO B 1 240 ? 13.257 -3.811 11.777 1 94.84 240 PRO B N 1
ATOM 4088 C CA . PRO B 1 240 ? 12.821 -3.85 13.174 1 94.84 240 PRO B CA 1
ATOM 4089 C C . PRO B 1 240 ? 11.352 -4.242 13.323 1 94.84 240 PRO B C 1
ATOM 4091 O O . PRO B 1 240 ? 10.947 -4.744 14.375 1 94.84 240 PRO B O 1
ATOM 4094 N N . SER B 1 241 ? 10.554 -4.093 12.302 1 93.54 241 SER B N 1
ATOM 4095 C CA . SER B 1 241 ? 9.15 -4.486 12.348 1 93.54 241 SER B CA 1
ATOM 4096 C C . SER B 1 241 ? 8.981 -5.971 12.042 1 93.54 241 SER B C 1
ATOM 4098 O O . SER B 1 241 ? 7.88 -6.513 12.159 1 93.54 241 SER B O 1
ATOM 4100 N N . ALA B 1 242 ? 10.043 -6.644 11.657 1 94.79 242 ALA B N 1
ATOM 4101 C CA . ALA B 1 242 ? 10.03 -8.064 11.317 1 94.79 242 ALA B CA 1
ATOM 4102 C C . ALA B 1 242 ? 11.19 -8.798 11.984 1 94.79 242 ALA B C 1
ATOM 4104 O O . ALA B 1 242 ? 12.1 -9.281 11.305 1 94.79 242 ALA B O 1
ATOM 4105 N N . PRO B 1 243 ? 11.101 -8.983 13.249 1 92.95 243 PRO B N 1
ATOM 4106 C CA . PRO B 1 243 ? 12.235 -9.526 14.002 1 92.95 243 PRO B CA 1
ATOM 4107 C C . PRO B 1 243 ? 12.562 -10.967 13.617 1 92.95 243 PRO B C 1
ATOM 4109 O O . PRO B 1 243 ? 13.651 -11.459 13.923 1 92.95 243 PRO B O 1
ATOM 4112 N N . GLU B 1 244 ? 11.687 -11.621 12.933 1 94.07 244 GLU B N 1
ATOM 4113 C CA . GLU B 1 244 ? 11.901 -13.008 12.529 1 94.07 244 GLU B CA 1
ATOM 4114 C C . GLU B 1 244 ? 12.807 -13.092 11.304 1 94.07 244 GLU B C 1
ATOM 4116 O O . GLU B 1 244 ? 13.274 -14.175 10.944 1 94.07 244 GLU B O 1
ATOM 4121 N N . LEU B 1 245 ? 13.062 -11.989 10.668 1 97.02 245 LEU B N 1
ATOM 4122 C CA . LEU B 1 245 ? 13.86 -11.991 9.447 1 97.02 245 LEU B CA 1
ATOM 4123 C C . LEU B 1 245 ? 15.346 -11.868 9.769 1 97.02 245 LEU B C 1
ATOM 4125 O O . LEU B 1 245 ? 15.723 -11.188 10.726 1 97.02 245 LEU B O 1
ATOM 4129 N N . VAL B 1 246 ? 16.127 -12.513 8.976 1 96.24 246 VAL B N 1
ATOM 4130 C CA . VAL B 1 246 ? 17.581 -12.484 9.096 1 96.24 246 VAL B CA 1
ATOM 4131 C C . VAL B 1 246 ? 18.201 -12.082 7.76 1 96.24 246 VAL B C 1
ATOM 4133 O O . VAL B 1 246 ? 17.735 -12.505 6.7 1 96.24 246 VAL B O 1
ATOM 4136 N N . LYS B 1 247 ? 19.289 -11.275 7.842 1 96.34 247 LYS B N 1
ATOM 4137 C CA . LYS B 1 247 ? 20.033 -10.91 6.64 1 96.34 247 LYS B CA 1
ATOM 4138 C C . LYS B 1 247 ? 20.818 -12.1 6.096 1 96.34 247 LYS B C 1
ATOM 4140 O O . LYS B 1 247 ? 21.394 -12.874 6.864 1 96.34 247 LYS B O 1
ATOM 4145 N N . ILE B 1 248 ? 20.793 -12.13 4.806 1 94.57 248 ILE B N 1
ATOM 4146 C CA . ILE B 1 248 ? 21.476 -13.211 4.104 1 94.57 248 ILE B CA 1
ATOM 4147 C C . ILE B 1 248 ? 22.624 -12.642 3.273 1 94.57 248 ILE B C 1
ATOM 4149 O O . ILE B 1 248 ? 22.426 -11.718 2.48 1 94.57 248 ILE B O 1
ATOM 4153 N N . LEU B 1 249 ? 23.82 -13.126 3.469 1 93.95 249 LEU B N 1
ATOM 4154 C CA . LEU B 1 249 ? 24.998 -12.762 2.69 1 93.95 249 LEU B CA 1
ATOM 4155 C C . LEU B 1 249 ? 25.205 -11.251 2.691 1 93.95 249 LEU B C 1
ATOM 4157 O O . LEU B 1 249 ? 25.334 -10.637 1.629 1 93.95 249 LEU B O 1
ATOM 4161 N N . PRO B 1 250 ? 25.167 -10.598 3.868 1 93.51 250 PRO B N 1
ATOM 4162 C CA . PRO B 1 250 ? 25.264 -9.136 3.898 1 93.51 250 PRO B CA 1
ATOM 4163 C C . PRO B 1 250 ? 26.563 -8.618 3.286 1 93.51 250 PRO B C 1
ATOM 4165 O O . PRO B 1 250 ? 26.612 -7.485 2.8 1 93.51 250 PRO B O 1
ATOM 4168 N N . GLU B 1 251 ? 27.55 -9.427 3.195 1 91.98 251 GLU B N 1
ATOM 4169 C CA . GLU B 1 251 ? 28.826 -9.006 2.625 1 91.98 251 GLU B CA 1
ATOM 4170 C C . GLU B 1 251 ? 28.808 -9.099 1.101 1 91.98 251 GLU B C 1
ATOM 4172 O O . GLU B 1 251 ? 29.513 -8.352 0.42 1 91.98 251 GLU B O 1
ATOM 4177 N N . ALA B 1 252 ? 28.051 -10.006 0.644 1 90.87 252 ALA B N 1
ATOM 4178 C CA . ALA B 1 252 ? 28.009 -10.246 -0.796 1 90.87 252 ALA B CA 1
ATOM 4179 C C . ALA B 1 252 ? 27.024 -9.302 -1.48 1 90.87 252 ALA B C 1
ATOM 4181 O O . ALA B 1 252 ? 27.208 -8.942 -2.646 1 90.87 252 ALA B O 1
ATOM 4182 N N . LEU B 1 253 ? 25.959 -8.979 -0.792 1 90.17 253 LEU B N 1
ATOM 4183 C CA . LEU B 1 253 ? 24.952 -8.104 -1.382 1 90.17 253 LEU B CA 1
ATOM 4184 C C . LEU B 1 253 ? 24.48 -7.061 -0.374 1 90.17 253 LEU B C 1
ATOM 4186 O O . LEU B 1 253 ? 23.874 -7.404 0.644 1 90.17 253 LEU B O 1
ATOM 4190 N N . SER B 1 254 ? 24.805 -5.884 -0.603 1 91.94 254 SER B N 1
ATOM 4191 C CA . SER B 1 254 ? 24.379 -4.692 0.123 1 91.94 254 SER B CA 1
ATOM 4192 C C . SER B 1 254 ? 24.094 -3.537 -0.831 1 91.94 254 SER B C 1
ATOM 4194 O O . SER B 1 254 ? 25.001 -3.042 -1.503 1 91.94 254 SER B O 1
ATOM 4196 N N . LEU B 1 255 ? 22.84 -3.164 -0.843 1 92.99 255 LEU B N 1
ATOM 4197 C CA . LEU B 1 255 ? 22.447 -2.082 -1.739 1 92.99 255 LEU B CA 1
ATOM 4198 C C . LEU B 1 255 ? 22.315 -0.767 -0.978 1 92.99 255 LEU B C 1
ATOM 4200 O O . LEU B 1 255 ? 21.844 -0.748 0.161 1 92.99 255 LEU B O 1
ATOM 4204 N N . SER B 1 256 ? 22.792 0.289 -1.582 1 95.05 256 SER B N 1
ATOM 4205 C CA . SER B 1 256 ? 22.577 1.641 -1.079 1 95.05 256 SER B CA 1
ATOM 4206 C C . SER B 1 256 ? 21.779 2.48 -2.072 1 95.05 256 SER B C 1
ATOM 4208 O O . SER B 1 256 ? 22.126 2.55 -3.253 1 95.05 256 SER B O 1
ATOM 4210 N N . ARG B 1 257 ? 20.714 3.012 -1.597 1 95.27 257 ARG B N 1
ATOM 4211 C CA . ARG B 1 257 ? 19.834 3.856 -2.398 1 95.27 257 ARG B CA 1
ATOM 4212 C C . ARG B 1 257 ? 19.548 5.176 -1.691 1 95.27 257 ARG B C 1
ATOM 4214 O O . ARG B 1 257 ? 19.922 5.358 -0.53 1 95.27 257 ARG B O 1
ATOM 4221 N N . SER B 1 258 ? 18.932 6.064 -2.456 1 96.11 258 SER B N 1
ATOM 4222 C CA . SER B 1 258 ? 18.591 7.361 -1.881 1 96.11 258 SER B CA 1
ATOM 4223 C C . SER B 1 258 ? 17.129 7.712 -2.138 1 96.11 258 SER B C 1
ATOM 4225 O O . SER B 1 258 ? 16.588 7.4 -3.2 1 96.11 258 SER B O 1
ATOM 4227 N N . PHE B 1 259 ? 16.568 8.321 -1.147 1 96.44 259 PHE B N 1
ATOM 4228 C CA . PHE B 1 259 ? 15.304 9.012 -1.367 1 96.44 259 PHE B CA 1
ATOM 4229 C C . PHE B 1 259 ? 15.542 10.47 -1.742 1 96.44 259 PHE B C 1
ATOM 4231 O O . PHE B 1 259 ? 16.497 11.09 -1.269 1 96.44 259 PHE B O 1
ATOM 4238 N N . TRP B 1 260 ? 14.645 10.965 -2.5 1 95.04 260 TRP B N 1
ATOM 4239 C CA . TRP B 1 260 ? 14.702 12.357 -2.933 1 95.04 260 TRP B CA 1
ATOM 4240 C C . TRP B 1 260 ? 13.41 13.089 -2.588 1 95.04 260 TRP B C 1
ATOM 4242 O O . TRP B 1 260 ? 12.315 12.569 -2.816 1 95.04 260 TRP B O 1
ATOM 4252 N N . LEU B 1 261 ? 13.541 14.21 -1.977 1 95.58 261 LEU B N 1
ATOM 4253 C CA . LEU B 1 261 ? 12.404 15.086 -1.714 1 95.58 261 LEU B CA 1
ATOM 4254 C C . LEU B 1 261 ? 12.16 16.028 -2.888 1 95.58 261 LEU B C 1
ATOM 4256 O O . LEU B 1 261 ? 13.077 16.719 -3.336 1 95.58 261 LEU B O 1
ATOM 4260 N N . ILE B 1 262 ? 10.945 16.01 -3.376 1 93.28 262 ILE B N 1
ATOM 4261 C CA . ILE B 1 262 ? 10.596 16.734 -4.593 1 93.28 262 ILE B CA 1
ATOM 4262 C C . ILE B 1 262 ? 9.45 17.701 -4.308 1 93.28 262 ILE B C 1
ATOM 4264 O O . ILE B 1 262 ? 8.472 17.338 -3.649 1 93.28 262 ILE B O 1
ATOM 4268 N N . ARG B 1 263 ? 9.551 18.887 -4.71 1 88.97 263 ARG B N 1
ATOM 4269 C CA . ARG B 1 263 ? 8.479 19.872 -4.612 1 88.97 263 ARG B CA 1
ATOM 4270 C C . ARG B 1 263 ? 8.446 20.77 -5.845 1 88.97 263 ARG B C 1
ATOM 4272 O O . ARG B 1 263 ? 9.413 20.82 -6.608 1 88.97 263 ARG B O 1
ATOM 4279 N N . HIS B 1 264 ? 7.298 21.35 -6.049 1 82.31 264 HIS B N 1
ATOM 4280 C CA . HIS B 1 264 ? 7.191 22.298 -7.151 1 82.31 264 HIS B CA 1
ATOM 4281 C C . HIS B 1 264 ? 8.067 23.523 -6.911 1 82.31 264 HIS B C 1
ATOM 4283 O O . HIS B 1 264 ? 8.146 24.025 -5.788 1 82.31 264 HIS B O 1
ATOM 4289 N N . GLN B 1 265 ? 8.666 24.044 -7.937 1 82.81 265 GLN B N 1
ATOM 4290 C CA . GLN B 1 265 ? 9.601 25.157 -7.817 1 82.81 265 GLN B CA 1
ATOM 4291 C C . GLN B 1 265 ? 8.916 26.392 -7.24 1 82.81 265 GLN B C 1
ATOM 4293 O O . GLN B 1 265 ? 9.535 27.168 -6.509 1 82.81 265 GLN B O 1
ATOM 4298 N N . ASP B 1 266 ? 7.678 26.524 -7.583 1 74.61 266 ASP B N 1
ATOM 4299 C CA . ASP B 1 266 ? 6.932 27.707 -7.165 1 74.61 266 ASP B CA 1
ATOM 4300 C C . ASP B 1 266 ? 6.635 27.667 -5.668 1 74.61 266 ASP B C 1
ATOM 4302 O O . ASP B 1 266 ? 6.3 28.691 -5.069 1 74.61 266 ASP B O 1
ATOM 4306 N N . ASP B 1 267 ? 6.776 26.516 -5.101 1 77.17 267 ASP B N 1
ATOM 4307 C CA . ASP B 1 267 ? 6.43 26.371 -3.69 1 77.17 267 ASP B CA 1
ATOM 4308 C C . ASP B 1 267 ? 7.613 26.736 -2.795 1 77.17 267 ASP B C 1
ATOM 4310 O O . ASP B 1 267 ? 7.478 26.789 -1.571 1 77.17 267 ASP B O 1
ATOM 4314 N N . VAL B 1 268 ? 8.69 27.135 -3.348 1 74.41 268 VAL B N 1
ATOM 4315 C CA . VAL B 1 268 ? 9.895 27.471 -2.597 1 74.41 268 VAL B CA 1
ATOM 4316 C C . VAL B 1 268 ? 9.685 28.782 -1.842 1 74.41 268 VAL B C 1
ATOM 4318 O O . VAL B 1 268 ? 10.313 29.018 -0.808 1 74.41 268 VAL B O 1
ATOM 4321 N N . ARG B 1 269 ? 8.732 29.429 -2.226 1 70.32 269 ARG B N 1
ATOM 4322 C CA . ARG B 1 269 ? 8.5 30.728 -1.601 1 70.32 269 ARG B CA 1
ATOM 4323 C C . ARG B 1 269 ? 7.605 30.594 -0.374 1 70.32 269 ARG B C 1
ATOM 4325 O O . ARG B 1 269 ? 7.512 31.517 0.437 1 70.32 269 ARG B O 1
ATOM 4332 N N . LEU B 1 270 ? 7.043 29.459 -0.294 1 75.01 270 LEU B N 1
ATOM 4333 C CA . LEU B 1 270 ? 6.133 29.246 0.827 1 75.01 270 LEU B CA 1
ATOM 4334 C C . LEU B 1 270 ? 6.9 28.844 2.082 1 75.01 270 LEU B C 1
ATOM 4336 O O . LEU B 1 270 ? 7.395 27.719 2.178 1 75.01 270 LEU B O 1
ATOM 4340 N N . GLU B 1 271 ? 6.991 29.708 3.031 1 77.52 271 GLU B N 1
ATOM 4341 C CA . GLU B 1 271 ? 7.775 29.517 4.247 1 77.52 271 GLU B CA 1
ATOM 4342 C C . GLU B 1 271 ? 7.271 28.318 5.045 1 77.52 271 GLU B C 1
ATOM 4344 O O . GLU B 1 271 ? 8.066 27.574 5.625 1 77.52 271 GLU B O 1
ATOM 4349 N N . ARG B 1 272 ? 5.981 28.132 5.087 1 80.64 272 ARG B N 1
ATOM 4350 C CA . ARG B 1 272 ? 5.39 27 5.793 1 80.64 272 ARG B CA 1
ATOM 4351 C C . ARG B 1 272 ? 5.926 25.678 5.253 1 80.64 272 ARG B C 1
ATOM 4353 O O . ARG B 1 272 ? 6.299 24.792 6.025 1 80.64 272 ARG B O 1
ATOM 4360 N N . LEU B 1 273 ? 5.997 25.606 3.979 1 86.36 273 LEU B N 1
ATOM 4361 C CA . LEU B 1 273 ? 6.479 24.385 3.343 1 86.36 273 LEU B CA 1
ATOM 4362 C C . LEU B 1 273 ? 7.98 24.216 3.559 1 86.36 273 LEU B C 1
ATOM 4364 O O . LEU B 1 273 ? 8.465 23.093 3.719 1 86.36 273 LEU B O 1
ATOM 4368 N N . ASN B 1 274 ? 8.67 25.329 3.602 1 88.52 274 ASN B N 1
ATOM 4369 C CA . ASN B 1 274 ? 10.101 25.267 3.878 1 88.52 274 ASN B CA 1
ATOM 4370 C C . ASN B 1 274 ? 10.379 24.746 5.285 1 88.52 274 ASN B C 1
ATOM 4372 O O . ASN B 1 274 ? 11.238 23.882 5.473 1 88.52 274 ASN B O 1
ATOM 4376 N N . ARG B 1 275 ? 9.644 25.26 6.213 1 89.18 275 ARG B N 1
ATOM 4377 C CA . ARG B 1 275 ? 9.805 24.813 7.593 1 89.18 275 ARG B CA 1
ATOM 4378 C C . ARG B 1 275 ? 9.434 23.342 7.739 1 89.18 275 ARG B C 1
ATOM 4380 O O . ARG B 1 275 ? 10.117 22.59 8.437 1 89.18 275 ARG B O 1
ATOM 4387 N N . PHE B 1 276 ? 8.361 22.966 7.11 1 94.53 276 PHE B N 1
ATOM 4388 C CA . PHE B 1 276 ? 7.951 21.567 7.137 1 94.53 276 PHE B CA 1
ATOM 4389 C C . PHE B 1 276 ? 9.018 20.677 6.511 1 94.53 276 PHE B C 1
ATOM 4391 O O . PHE B 1 276 ? 9.355 19.625 7.058 1 94.53 276 PHE B O 1
ATOM 4398 N N . THR B 1 277 ? 9.533 21.124 5.381 1 95.08 277 THR B N 1
ATOM 4399 C CA . THR B 1 277 ? 10.55 20.36 4.666 1 95.08 277 THR B CA 1
ATOM 4400 C C . THR B 1 277 ? 11.801 20.192 5.523 1 95.08 277 THR B C 1
ATOM 4402 O O . THR B 1 277 ? 12.404 19.117 5.545 1 95.08 277 THR B O 1
ATOM 4405 N N . ASP B 1 278 ? 12.182 21.226 6.228 1 95.01 278 ASP B N 1
ATOM 4406 C CA . ASP B 1 278 ? 13.344 21.144 7.108 1 95.01 278 ASP B CA 1
ATOM 4407 C C . ASP B 1 278 ? 13.125 20.11 8.21 1 95.01 278 ASP B C 1
ATOM 4409 O O . ASP B 1 278 ? 14.002 19.285 8.477 1 95.01 278 ASP B O 1
ATOM 4413 N N . ALA B 1 279 ? 11.965 20.16 8.812 1 96.43 279 ALA B N 1
ATOM 4414 C CA . ALA B 1 279 ? 11.629 19.204 9.863 1 96.43 279 ALA B CA 1
ATOM 4415 C C . ALA B 1 279 ? 11.583 17.78 9.316 1 96.43 279 ALA B C 1
ATOM 4417 O O . ALA B 1 279 ? 12.061 16.844 9.961 1 96.43 279 ALA B O 1
ATOM 4418 N N . LEU B 1 280 ? 11.049 17.623 8.144 1 97.89 280 LEU B N 1
ATOM 4419 C CA . LEU B 1 280 ? 10.919 16.32 7.501 1 97.89 280 LEU B CA 1
ATOM 4420 C C . LEU B 1 280 ? 12.29 15.728 7.191 1 97.89 280 LEU B C 1
ATOM 4422 O O . LEU B 1 280 ? 12.543 14.555 7.475 1 97.89 280 LEU B O 1
ATOM 4426 N N . VAL B 1 281 ? 13.143 16.56 6.642 1 97.92 281 VAL B N 1
ATOM 4427 C CA . VAL B 1 281 ? 14.48 16.118 6.26 1 97.92 281 VAL B CA 1
ATOM 4428 C C . VAL B 1 281 ? 15.245 15.657 7.499 1 97.92 281 VAL B C 1
ATOM 4430 O O . VAL B 1 281 ? 15.806 14.559 7.517 1 97.92 281 VAL B O 1
ATOM 4433 N N . GLN B 1 282 ? 15.197 16.458 8.5 1 97.87 282 GLN B N 1
ATOM 4434 C CA . GLN B 1 282 ? 15.892 16.108 9.734 1 97.87 282 GLN B CA 1
ATOM 4435 C C . GLN B 1 282 ? 15.29 14.858 10.369 1 97.87 282 GLN B C 1
ATOM 4437 O O . GLN B 1 282 ? 16.018 13.975 10.826 1 97.87 282 GLN B O 1
ATOM 4442 N N . GLY B 1 283 ? 14.012 14.779 10.389 1 98.2 283 GLY B N 1
ATOM 4443 C CA . GLY B 1 283 ? 13.322 13.643 10.98 1 98.2 283 GLY B CA 1
ATOM 4444 C C . GLY B 1 283 ? 13.596 12.338 10.258 1 98.2 283 GLY B C 1
ATOM 4445 O O . GLY B 1 283 ? 13.86 11.315 10.894 1 98.2 283 GLY B O 1
ATOM 4446 N N . VAL B 1 284 ? 13.552 12.345 8.944 1 98.63 284 VAL B N 1
ATOM 4447 C CA . VAL B 1 284 ? 13.747 11.135 8.152 1 98.63 284 VAL B CA 1
ATOM 4448 C C . VAL B 1 284 ? 15.187 10.649 8.297 1 98.63 284 VAL B C 1
ATOM 4450 O O . VAL B 1 284 ? 15.431 9.454 8.477 1 98.63 284 VAL B O 1
ATOM 4453 N N . ARG B 1 285 ? 16.132 11.555 8.28 1 98.37 285 ARG B N 1
ATOM 4454 C CA . ARG B 1 285 ? 17.535 11.18 8.426 1 98.37 285 ARG B CA 1
ATOM 4455 C C . ARG B 1 285 ? 17.797 10.557 9.792 1 98.37 285 ARG B C 1
ATOM 4457 O O . ARG B 1 285 ? 18.457 9.521 9.892 1 98.37 285 ARG B O 1
ATOM 4464 N N . ARG B 1 286 ? 17.265 11.158 10.782 1 98.07 286 ARG B N 1
ATOM 4465 C CA . ARG B 1 286 ? 17.412 10.629 12.134 1 98.07 286 ARG B CA 1
ATOM 4466 C C . ARG B 1 286 ? 16.774 9.25 12.256 1 98.07 286 ARG B C 1
ATOM 4468 O O . ARG B 1 286 ? 17.341 8.35 12.879 1 98.07 286 ARG B O 1
ATOM 4475 N N . GLU B 1 287 ? 15.626 9.077 11.665 1 98.26 287 GLU B N 1
ATOM 4476 C CA . GLU B 1 287 ? 14.876 7.833 11.806 1 98.26 287 GLU B CA 1
ATOM 4477 C C . GLU B 1 287 ? 15.541 6.698 11.032 1 98.26 287 GLU B C 1
ATOM 4479 O O . GLU B 1 287 ? 15.597 5.563 11.51 1 98.26 287 GLU B O 1
ATOM 4484 N N . VAL B 1 288 ? 16.03 7.008 9.815 1 98.33 288 VAL B N 1
ATOM 4485 C CA . VAL B 1 288 ? 16.764 6 9.058 1 98.33 288 VAL B CA 1
ATOM 4486 C C . VAL B 1 288 ? 17.966 5.518 9.868 1 98.33 288 VAL B C 1
ATOM 4488 O O . VAL B 1 288 ? 18.187 4.313 10.005 1 98.33 288 VAL B O 1
ATOM 4491 N N . HIS B 1 289 ? 18.689 6.461 10.445 1 97.38 289 HIS B N 1
ATOM 4492 C CA . HIS B 1 289 ? 19.852 6.121 11.256 1 97.38 289 HIS B CA 1
ATOM 4493 C C . HIS B 1 289 ? 19.457 5.269 12.457 1 97.38 289 HIS B C 1
ATOM 4495 O O . HIS B 1 289 ? 20.105 4.26 12.748 1 97.38 289 HIS B O 1
ATOM 4501 N N . ARG B 1 290 ? 18.438 5.604 13.08 1 97.41 290 ARG B N 1
ATOM 4502 C CA . ARG B 1 290 ? 17.984 4.887 14.267 1 97.41 290 ARG B CA 1
ATOM 4503 C C . ARG B 1 290 ? 17.567 3.462 13.92 1 97.41 290 ARG B C 1
ATOM 4505 O O . ARG B 1 290 ? 18.041 2.504 14.534 1 97.41 290 ARG B O 1
ATOM 4512 N N . LEU B 1 291 ? 16.712 3.3 12.936 1 97.35 291 LEU B N 1
ATOM 4513 C CA . LEU B 1 291 ? 16.146 2.001 12.589 1 97.35 291 LEU B CA 1
ATOM 4514 C C . LEU B 1 291 ? 17.217 1.075 12.021 1 97.35 291 LEU B C 1
ATOM 4516 O O . LEU B 1 291 ? 17.267 -0.108 12.367 1 97.35 291 LEU B O 1
ATOM 4520 N N . GLU B 1 292 ? 18.051 1.633 11.144 1 96.14 292 GLU B N 1
ATOM 4521 C CA . GLU B 1 292 ? 19.103 0.798 10.572 1 96.14 292 GLU B CA 1
ATOM 4522 C C . GLU B 1 292 ? 20.13 0.402 11.63 1 96.14 292 GLU B C 1
ATOM 4524 O O . GLU B 1 292 ? 20.766 -0.649 11.522 1 96.14 292 GLU B O 1
ATOM 4529 N N . GLY B 1 293 ? 20.259 1.246 12.649 1 94.27 293 GLY B N 1
ATOM 4530 C CA . GLY B 1 293 ? 21.137 0.93 13.765 1 94.27 293 GLY B CA 1
ATOM 4531 C C . GLY B 1 293 ? 20.635 -0.225 14.61 1 94.27 293 GLY B C 1
ATOM 4532 O O . GLY B 1 293 ? 21.4 -0.827 15.367 1 94.27 293 GLY B O 1
ATOM 4533 N N . MET B 1 294 ? 19.38 -0.555 14.482 1 92.01 294 MET B N 1
ATOM 4534 C CA . MET B 1 294 ? 18.767 -1.622 15.269 1 92.01 294 MET B CA 1
ATOM 4535 C C . MET B 1 294 ? 18.91 -2.968 14.565 1 92.01 294 MET B C 1
ATOM 4537 O O . MET B 1 294 ? 18.558 -4.007 15.126 1 92.01 294 MET B O 1
ATOM 4541 N N . THR B 1 295 ? 19.299 -2.878 13.287 1 86.77 295 THR B N 1
ATOM 4542 C CA . THR B 1 295 ? 19.364 -4.11 12.508 1 86.77 295 THR B CA 1
ATOM 4543 C C . THR B 1 295 ? 20.675 -4.846 12.769 1 86.77 295 THR B C 1
ATOM 4545 O O . THR B 1 295 ? 21.738 -4.226 12.84 1 86.77 295 THR B O 1
ATOM 4548 N N . ARG B 1 296 ? 20.62 -6.045 13.17 1 68.79 296 ARG B N 1
ATOM 4549 C CA . ARG B 1 296 ? 21.797 -6.878 13.395 1 68.79 296 ARG B CA 1
ATOM 4550 C C . ARG B 1 296 ? 22.46 -7.256 12.075 1 68.79 296 ARG B C 1
ATOM 4552 O O . ARG B 1 296 ? 21.778 -7.47 11.07 1 68.79 296 ARG B O 1
ATOM 4559 N N . LEU B 1 297 ? 23.748 -7.099 12.012 1 63.16 297 LEU B N 1
ATOM 4560 C CA . LEU B 1 297 ? 24.479 -7.674 10.888 1 63.16 297 LEU B CA 1
ATOM 4561 C C . LEU B 1 297 ? 24.533 -9.194 10.995 1 63.16 297 LEU B C 1
ATOM 4563 O O . LEU B 1 297 ? 24.581 -9.742 12.099 1 63.16 297 LEU B O 1
#

Solvent-accessible surface area (backbone atoms only — not comparable to full-atom values): 31577 Å² total; per-residue (Å²): 134,58,68,66,50,39,52,51,49,49,32,27,66,54,44,26,23,44,60,50,14,10,64,74,68,74,43,53,34,67,56,44,48,50,49,48,50,48,52,24,60,75,69,71,45,64,37,58,44,80,48,100,86,30,39,40,70,30,75,57,21,51,57,46,46,42,51,36,52,50,49,52,47,47,53,53,45,50,55,51,61,68,58,66,58,96,53,59,61,50,76,47,36,34,33,21,38,41,59,50,34,42,55,47,43,30,53,40,50,36,52,54,30,70,75,11,78,56,34,24,39,33,44,40,57,39,70,61,86,78,51,52,82,69,52,76,28,66,31,34,42,34,70,56,80,80,87,74,74,75,56,42,75,46,82,41,39,73,49,48,34,32,36,30,24,13,57,67,38,56,73,75,42,82,78,73,87,50,69,76,47,46,58,81,49,48,28,37,43,63,36,73,75,59,59,78,44,78,82,67,55,74,60,71,80,58,70,50,72,70,59,38,37,18,20,65,35,51,64,31,44,51,38,22,24,69,57,41,51,30,37,31,76,39,51,36,48,46,38,76,82,39,76,60,50,41,75,44,58,62,87,81,41,68,46,77,49,46,37,21,39,36,31,47,47,81,50,70,75,37,62,69,55,50,55,49,48,51,53,48,38,54,36,50,40,51,47,44,52,52,34,41,66,69,49,77,131,134,58,69,66,52,39,52,51,49,50,32,26,64,55,45,27,24,45,60,50,15,8,65,75,68,73,43,55,36,70,56,45,48,49,49,48,48,50,51,22,58,75,69,71,44,65,37,56,44,80,48,100,86,29,40,41,70,29,74,57,22,50,56,46,47,42,52,36,53,49,48,52,47,49,52,52,43,49,56,51,61,68,56,65,56,95,53,58,63,51,79,47,36,35,32,21,37,41,60,51,36,40,55,47,43,30,54,40,49,38,51,52,31,68,75,11,80,55,34,25,41,32,45,41,58,40,67,60,86,78,51,51,81,68,53,77,27,65,32,35,40,34,70,54,80,80,89,73,74,76,56,42,73,45,82,43,40,74,47,49,34,32,35,31,25,13,57,67,39,55,74,76,45,82,77,73,87,52,68,76,47,46,59,83,49,48,28,37,41,62,34,74,74,59,58,80,45,78,82,66,56,73,58,71,81,57,72,50,70,73,58,37,37,18,21,64,34,51,61,30,44,51,38,21,24,68,60,40,52,31,37,30,76,40,51,36,46,46,41,77,82,40,77,60,49,40,74,45,58,61,87,82,41,69,46,76,48,47,36,22,37,37,33,47,46,80,50,68,74,37,61,68,55,49,54,50,48,53,51,50,39,53,37,50,40,53,47,44,52,52,35,39,67,67,48,76,130

Organism: Cereibacter sphaeroides (strain ATCC 17023 / DSM 158 / JCM 6121 / CCUG 31486 / LMG 2827 / NBRC 12203 / NCIMB 8253 / ATH 2.4.1.) (NCBI:txid272943)

pLDDT: mean 85.07, std 12.78, range [48.48, 98.63]

Nearest PDB structures (foldseek):
  3hhg-assembly1_D  TM=6.165E-01  e=2.930E-20  Neisseria meningitidis serogroup B
  3t1b-assembly1_C  TM=6.278E-01  e=2.930E-20  Vibrio cholerae
  3szp-assembly1_A-2  TM=6.026E-01  e=4.230E-20  Vibrio cholerae
  3t1b-assembly1_D  TM=5.617E-01  e=1.955E-19  Vibrio cholerae
  6xtv-assembly1_A  TM=6.447E-01  e=3.925E-18  Corynebacterium glutamicum MB001

Secondary structure (DSSP, 8-state):
--HHHHHHHHHHHHHSSHHHHHHHHT--HHHHHHHHHHHHHHHTS--EEEETTEEEE-HHHHHHHHHHHHHHHHHHHHHHHHHT-SS-EEEEEEEE-HHHHHHTHHHHHHHHHHH-TEEEEEEEE-SS---GGGTS-SEEEESS---SSSEEEEEEEEEEEEEEEEHHHHHHS----SGGGGGGS-EEE--GGG--SGGG--STTTT----SEEES-HHHHHHHHHTT--EEEEEGGGGGG-TTEEEE-TTT--EEEEEEEEEEGGGGG-HHHHHHHHHHHHHHHHHHHHHHHTS--/--HHHHHHHHHHHHHSSHHHHHHHHT--HHHHHHHHHHHHHHHTS--EEEETTEEEE-HHHHHHHHHHHHHHHHHHHHHHHHTT-SS-EEEEEEEE-HHHHHHTHHHHHHHHHHH-TEEEEEEEE-SS---GGGTS-SEEEESS---SSSEEEEEEEEEEEEEEEEHHHHHHS----SGGGGGGS-EEE--GGG--SGGG--STTTT----SEEES-HHHHHHHHHTT--EEEEEGGGGGG-TTEEEE-TTT--EEEEEEEEEEGGGGG-HHHHHHHHHHHHHHHHHHHHHHHTS--

Foldseek 3Di:
DDLVLLLLLLLCAVLLALPRSCVVVVHDSVVSVVSQVVVCVVVVHRQFDDDPVGTHGDPVVLVSLLVSVVVVVVVVLVVVVVVVDPAFADEFEEEEEQQCLPQFCPVLVVVNCVVHVRYHYHYDYDLEDDDCSSPPGQKYKDQDDDDDDQKDKDWQAKFKKFKKAFPVLCVVADHDDDLVCLQRKAEEAADVVSNHDPSRVPCVPSPHDDNPHHYSHLVSSLVCRLVSVTMYMHTQLCCVVRVRMDGDPCVRDMDMTTMMMMHRNVCVPRVSVVVVSVSSSVRRHVSSVVSSVPHDD/DDLVLLLLLLLCAVLLALPRSCVVVVHDSVVSVVSQVVVCVVVVHRQFDDDPVGTHGDPVVLVSLLVSVVVVVVVVLVVVVVVVDPAFADEFEEEEEQQCLPQFCPVLVVVNCVVHVRYHYHYDYDLEDDDCSSPPGQKYKDQDDDDDDQKDKDWQAKFKKFKKAFPVLCVVADHDDDLVCLQRKAEEAADVVSNHDPSRVPCVPSPHDDNPHHYSHLVSSLVCRLVSVTMYMHTQLCCVVRVRMDGDPCVRDMDMTTMMMMHRNVCVPRVSVVVVSVSSSVRRHVSSVVSSVPHDD